Protein AF-A0A970K463-F1 (afdb_monomer)

Secondary structure (DSSP, 8-state):
---------------------------TT----SEEEE-TTS-EEEHHHHHHHHHHHHHHHHHHHTS--SS-EEEESSSTTPEEEEHHHHHHHHHHHHHHHHHHHHHHHHHHT----HHHHHHHHHHHHHS-TTTTGGGT--HHHHHHHHHHHHHHHHHHHHHHHSTT-TTPPPHHHHHHHHHHHEEEEEEEEEE-B-TTSPBP-HHHHHHHHHHHHHHHHHHHHH--HHHHHHHHHHHHHHHHHHHHHHS--------------------------------TT-EEEETTTS-HHHHHHHHTSPTT-EEEEEEEETTTEEEEEEEEEEPGGGSSSSSHHHHHHHHHHHHHHHHHHHHHHHHHHHHGGG-EE-HHHHHHS-HHHHHHHHTT--

Sequence (394 aa):
MSLNLKGKIKSLICFALCAALVFAGMLSGCSTPQYAVEFGDGDKLTTAEYLAFLFNSYQSLFSYYYGIDWEQELSYGEGEDAEKLSVEQYIVRMTRDSILRQKALEDKLRKFDIKLSEEDEEEYKSFMDTVSEDQFIHLGFSKKAFGRMYKAVSYYESTLFFGLYDKGGKRAMSEDEIKSYYKENFLTYKSIEIPLVDENGSDLDEEGVKEVKDRLQGYLDLFNSEKDFDKVIDKYNKDEEDKDKEDEDGENGETEESESADEDDKDDGEGDDENGDTEDETDQNLKMIDATRDDENLVEAVRSVSVGGAKIVEFKSGGTTNVAALIYRVNPEDTKEYKLENVRERVIESAKYEEFDKEIKEYVKKIEKDFKINKTVLRRCTPKQLEKDINKQS

Structure (mmCIF, N/CA/C/O backbone):
data_AF-A0A970K463-F1
#
_entry.id   AF-A0A970K463-F1
#
loop_
_atom_site.group_PDB
_atom_site.id
_atom_site.type_symbol
_atom_site.label_atom_id
_atom_site.label_alt_id
_atom_site.label_comp_id
_atom_site.label_asym_id
_atom_site.label_entity_id
_atom_site.label_seq_id
_atom_site.pdbx_PDB_ins_code
_atom_site.Cartn_x
_atom_site.Cartn_y
_atom_site.Cartn_z
_atom_site.occupancy
_atom_site.B_iso_or_equiv
_atom_site.auth_seq_id
_atom_site.auth_comp_id
_atom_site.auth_asym_id
_atom_site.auth_atom_id
_atom_site.pdbx_PDB_model_num
ATOM 1 N N . MET A 1 1 ? -11.472 20.213 -9.338 1.00 27.05 1 MET A N 1
ATOM 2 C CA . MET A 1 1 ? -12.184 21.238 -10.140 1.00 27.05 1 MET A CA 1
ATOM 3 C C . MET A 1 1 ? -12.854 20.576 -11.332 1.00 27.05 1 MET A C 1
ATOM 5 O O . MET A 1 1 ? -12.182 20.203 -12.285 1.00 27.05 1 MET A O 1
ATOM 9 N N . SER A 1 2 ? -14.168 20.388 -11.239 1.00 21.19 2 SER A N 1
ATOM 10 C CA . SER A 1 2 ? -15.011 19.870 -12.318 1.00 21.19 2 SER A CA 1
ATOM 11 C C . SER A 1 2 ? -15.198 20.939 -13.394 1.00 21.19 2 SER A C 1
ATOM 13 O O . SER A 1 2 ? -15.639 22.045 -13.094 1.00 21.19 2 SER A O 1
ATOM 15 N N . LEU A 1 3 ? -14.887 20.611 -14.647 1.00 22.44 3 LEU A N 1
ATOM 16 C CA . LEU A 1 3 ? -15.309 21.395 -15.804 1.00 22.44 3 LEU A CA 1
ATOM 17 C C . LEU A 1 3 ? -15.957 20.464 -16.827 1.00 22.44 3 LEU A C 1
ATOM 19 O O . LEU A 1 3 ? -15.307 19.771 -17.606 1.00 22.44 3 LEU A O 1
ATOM 23 N N . ASN A 1 4 ? -17.287 20.486 -16.803 1.00 23.16 4 ASN A N 1
ATOM 24 C CA . ASN A 1 4 ? -18.154 20.036 -17.881 1.00 23.16 4 ASN A CA 1
ATOM 25 C C . ASN A 1 4 ? -17.787 20.752 -19.190 1.00 23.16 4 ASN A C 1
ATOM 27 O O . ASN A 1 4 ? -17.877 21.976 -19.250 1.00 23.16 4 ASN A O 1
ATOM 31 N N . LEU A 1 5 ? -17.540 20.011 -20.275 1.00 25.06 5 LEU A N 1
ATOM 32 C CA . LEU A 1 5 ? -17.888 20.496 -21.613 1.00 25.06 5 LEU A CA 1
ATOM 33 C C . LEU A 1 5 ? -18.201 19.340 -22.580 1.00 25.06 5 LEU A C 1
ATOM 35 O O . LEU A 1 5 ? -17.328 18.657 -23.107 1.00 25.06 5 LEU A O 1
ATOM 39 N N . LYS A 1 6 ? -19.498 19.152 -22.851 1.00 27.72 6 LYS A N 1
ATOM 40 C CA . LYS A 1 6 ? -20.011 18.368 -23.983 1.00 27.72 6 LYS A CA 1
ATOM 41 C C . LYS A 1 6 ? -19.818 19.149 -25.287 1.00 27.72 6 LYS A C 1
ATOM 43 O O . LYS A 1 6 ? -20.317 20.263 -25.410 1.00 27.72 6 LYS A O 1
ATOM 48 N N . GLY A 1 7 ? -19.247 18.509 -26.308 1.00 26.94 7 GLY A N 1
ATOM 49 C CA . GLY A 1 7 ? -19.273 19.007 -27.688 1.00 26.94 7 GLY A CA 1
ATOM 50 C C . GLY A 1 7 ? -18.792 17.973 -28.710 1.00 26.94 7 GLY A C 1
ATOM 51 O O . GLY A 1 7 ? -17.600 17.775 -28.888 1.00 26.94 7 GLY A O 1
ATOM 52 N N . LYS A 1 8 ? -19.728 17.307 -29.400 1.00 27.88 8 LYS A N 1
ATOM 53 C CA . LYS A 1 8 ? -19.470 16.361 -30.504 1.00 27.88 8 LYS A CA 1
ATOM 54 C C . LYS A 1 8 ? -19.091 17.098 -31.795 1.00 27.88 8 LYS A C 1
ATOM 56 O O . LYS A 1 8 ? -19.899 17.898 -32.256 1.00 27.88 8 LYS A O 1
ATOM 61 N N . ILE A 1 9 ? -18.015 16.688 -32.479 1.00 28.47 9 ILE A N 1
ATOM 62 C CA . ILE A 1 9 ? -17.866 16.830 -33.943 1.00 28.47 9 ILE A CA 1
ATOM 63 C C . ILE A 1 9 ? -17.241 15.550 -34.527 1.00 28.47 9 ILE A C 1
ATOM 65 O O . ILE A 1 9 ? -16.179 15.107 -34.105 1.00 28.47 9 ILE A O 1
ATOM 69 N N . LYS A 1 10 ? -17.927 14.951 -35.510 1.00 27.47 10 LYS A N 1
ATOM 70 C CA . LYS A 1 10 ? -17.451 13.834 -36.343 1.00 27.47 10 LYS A CA 1
ATOM 71 C C . LYS A 1 10 ? -16.706 14.380 -37.567 1.00 27.47 10 LYS A C 1
ATOM 73 O O . LYS A 1 10 ? -17.266 15.230 -38.251 1.00 27.47 10 LYS A O 1
ATOM 78 N N . SER A 1 11 ? -15.553 13.807 -37.921 1.00 23.44 11 SER A N 1
ATOM 79 C CA . SER A 1 11 ? -15.056 13.776 -39.309 1.00 23.44 11 SER A CA 1
ATOM 80 C C . SER A 1 11 ? -13.965 12.711 -39.497 1.00 23.44 11 SER A C 1
ATOM 82 O O . SER A 1 11 ? -12.911 12.774 -38.875 1.00 23.44 11 SER A O 1
ATOM 84 N N . LEU A 1 12 ? -14.234 11.746 -40.381 1.00 28.33 12 LEU A N 1
ATOM 85 C CA . LEU A 1 12 ? -13.297 10.769 -40.953 1.00 28.33 12 LEU A CA 1
ATOM 86 C C . LEU A 1 12 ? -12.358 11.445 -41.958 1.00 28.33 12 LEU A C 1
ATOM 88 O O . LEU A 1 12 ? -12.901 12.064 -42.864 1.00 28.33 12 LEU A O 1
ATOM 92 N N . ILE A 1 13 ? -11.038 11.190 -41.919 1.00 27.11 13 ILE A N 1
ATOM 93 C CA . ILE A 1 13 ? -10.175 11.075 -43.121 1.00 27.11 13 ILE A CA 1
ATOM 94 C C . ILE A 1 13 ? -9.010 10.099 -42.843 1.00 27.11 13 ILE A C 1
ATOM 96 O O . ILE A 1 13 ? -8.159 10.347 -41.994 1.00 27.11 13 ILE A O 1
ATOM 100 N N . CYS A 1 14 ? -8.957 9.000 -43.605 1.00 26.02 14 CYS A N 1
ATOM 101 C CA . CYS A 1 14 ? -7.778 8.149 -43.786 1.00 26.02 14 CYS A CA 1
ATOM 102 C C . CYS A 1 14 ? -6.651 8.910 -44.499 1.00 26.02 14 CYS A C 1
ATOM 104 O O . CYS A 1 14 ? -6.888 9.416 -45.593 1.00 26.02 14 CYS A O 1
ATOM 106 N N . PHE A 1 15 ? -5.413 8.837 -43.999 1.00 27.11 15 PHE A N 1
ATOM 107 C CA . PHE A 1 15 ? -4.222 8.912 -44.852 1.00 27.11 15 PHE A CA 1
ATOM 108 C C . PHE A 1 15 ? -3.118 7.953 -44.376 1.00 27.11 15 PHE A C 1
ATOM 110 O O . PHE A 1 15 ? -2.508 8.130 -43.330 1.00 27.11 15 PHE A O 1
ATOM 117 N N . ALA A 1 16 ? -2.939 6.915 -45.194 1.00 25.36 16 ALA A N 1
ATOM 118 C CA . ALA A 1 16 ? -1.699 6.260 -45.606 1.00 25.36 16 ALA A CA 1
ATOM 119 C C . ALA A 1 16 ? -0.562 6.020 -44.587 1.00 25.36 16 ALA A C 1
ATOM 121 O O . ALA A 1 16 ? 0.225 6.902 -44.256 1.00 25.36 16 ALA A O 1
ATOM 122 N N . LEU A 1 17 ? -0.373 4.729 -44.290 1.00 30.08 17 LEU A N 1
ATOM 123 C CA . LEU A 1 17 ? 0.927 4.079 -44.105 1.00 30.08 17 LEU A CA 1
ATOM 124 C C . LEU A 1 17 ? 1.974 4.591 -45.109 1.00 30.08 17 LEU A C 1
ATOM 126 O O . LEU A 1 17 ? 1.766 4.454 -46.312 1.00 30.08 17 LEU A O 1
ATOM 130 N N . CYS A 1 18 ? 3.125 5.050 -44.609 1.00 27.45 18 CYS A N 1
ATOM 131 C CA . CYS A 1 18 ? 4.421 4.851 -45.261 1.00 27.45 18 CYS A CA 1
ATOM 132 C C . CYS A 1 18 ? 5.598 5.107 -44.301 1.00 27.45 18 CYS A C 1
ATOM 134 O O . CYS A 1 18 ? 5.778 6.204 -43.791 1.00 27.45 18 CYS A O 1
ATOM 136 N N . ALA A 1 19 ? 6.414 4.059 -44.153 1.00 26.92 19 ALA A N 1
ATOM 137 C CA . ALA A 1 19 ? 7.863 4.064 -43.951 1.00 26.92 19 ALA A CA 1
ATOM 138 C C . ALA A 1 19 ? 8.468 4.763 -42.712 1.00 26.92 19 ALA A C 1
ATOM 140 O O . ALA A 1 19 ? 8.720 5.961 -42.683 1.00 26.92 19 ALA A O 1
ATOM 141 N N . ALA A 1 20 ? 8.837 3.917 -41.745 1.00 33.91 20 ALA A N 1
ATOM 142 C CA . ALA A 1 20 ? 10.145 3.883 -41.086 1.00 33.91 20 ALA A CA 1
ATOM 143 C C . ALA A 1 20 ? 11.020 5.152 -41.187 1.00 33.91 20 ALA A C 1
ATOM 145 O O . ALA A 1 20 ? 11.852 5.278 -42.083 1.00 33.91 20 ALA A O 1
ATOM 146 N N . LEU A 1 21 ? 10.945 6.005 -40.166 1.00 31.59 21 LEU A N 1
ATOM 147 C CA . LEU A 1 21 ? 12.084 6.813 -39.742 1.00 31.59 21 LEU A CA 1
ATOM 148 C C . LEU A 1 21 ? 12.451 6.396 -38.323 1.00 31.59 21 LEU A C 1
ATOM 150 O O . LEU A 1 21 ? 11.881 6.837 -37.326 1.00 31.59 21 LEU A O 1
ATOM 154 N N . VAL A 1 22 ? 13.417 5.484 -38.266 1.00 37.81 22 VAL A N 1
ATOM 155 C CA . VAL A 1 22 ? 14.262 5.262 -37.100 1.00 37.81 22 VAL A CA 1
ATOM 156 C C . VAL A 1 22 ? 14.957 6.596 -36.816 1.00 37.81 22 VAL A C 1
ATOM 158 O O . VAL A 1 22 ? 15.994 6.894 -37.398 1.00 37.81 22 VAL A O 1
ATOM 161 N N . PHE A 1 23 ? 14.390 7.413 -35.928 1.00 37.78 23 PHE A N 1
ATOM 162 C CA . PHE A 1 23 ? 15.137 8.476 -35.256 1.00 37.78 23 PHE A CA 1
ATOM 163 C C . PHE A 1 23 ? 16.054 7.821 -34.215 1.00 37.78 23 PHE A C 1
ATOM 165 O O . PHE A 1 23 ? 15.829 7.870 -33.009 1.00 37.78 23 PHE A O 1
ATOM 172 N N . ALA A 1 24 ? 17.078 7.133 -34.717 1.00 41.91 24 ALA A N 1
ATOM 173 C CA . ALA A 1 24 ? 18.294 6.875 -33.975 1.00 41.91 24 ALA A CA 1
ATOM 174 C C . ALA A 1 24 ? 19.227 8.061 -34.221 1.00 41.91 24 ALA A C 1
ATOM 176 O O . ALA A 1 24 ? 19.621 8.322 -35.354 1.00 41.91 24 ALA A O 1
ATOM 177 N N . GLY A 1 25 ? 19.595 8.742 -33.140 1.00 42.41 25 GLY A N 1
ATOM 178 C CA . GLY A 1 25 ? 20.715 9.671 -33.119 1.00 42.41 25 GLY A CA 1
ATOM 179 C C . GLY A 1 25 ? 20.349 11.104 -33.477 1.00 42.41 25 GLY A C 1
ATOM 180 O O . GLY A 1 25 ? 20.223 11.450 -34.641 1.00 42.41 25 GLY A O 1
ATOM 181 N N . MET A 1 26 ? 20.274 11.946 -32.448 1.00 39.50 26 MET A N 1
ATOM 182 C CA . MET A 1 26 ? 21.156 13.108 -32.289 1.00 39.50 26 MET A CA 1
ATOM 183 C C . MET A 1 26 ? 20.896 13.720 -30.905 1.00 39.50 26 MET A C 1
ATOM 185 O O . MET A 1 26 ? 20.316 14.787 -30.771 1.00 39.50 26 MET A O 1
ATOM 189 N N . LEU A 1 27 ? 21.343 13.025 -29.852 1.00 42.28 27 LEU A N 1
ATOM 190 C CA . LEU A 1 27 ? 21.763 13.716 -28.635 1.00 42.28 27 LEU A CA 1
ATOM 191 C C . LEU A 1 27 ? 23.211 14.134 -28.882 1.00 42.28 27 LEU A C 1
ATOM 193 O O . LEU A 1 27 ? 24.137 13.321 -28.829 1.00 42.28 27 LEU A O 1
ATOM 197 N N . SER A 1 28 ? 23.402 15.391 -29.255 1.00 43.78 28 SER A N 1
ATOM 198 C CA . SER A 1 28 ? 24.712 16.022 -29.272 1.00 43.78 28 SER A CA 1
ATOM 199 C C . SER A 1 28 ? 25.307 15.967 -27.862 1.00 43.78 28 SER A C 1
ATOM 201 O O . SER A 1 28 ? 24.854 16.689 -26.981 1.00 43.78 28 SER A O 1
ATOM 203 N N . GLY A 1 29 ? 26.328 15.124 -27.658 1.00 38.62 29 GLY A N 1
ATOM 204 C CA . GLY A 1 29 ? 27.308 15.351 -26.592 1.00 38.62 29 GLY A CA 1
ATOM 205 C C . GLY A 1 29 ? 27.557 14.270 -25.535 1.00 38.62 29 GLY A C 1
ATOM 206 O O . GLY A 1 29 ? 28.025 14.639 -24.471 1.00 38.62 29 GLY A O 1
ATOM 207 N N . CYS A 1 30 ? 27.334 12.967 -25.758 1.00 44.34 30 CYS A N 1
ATOM 208 C CA . CYS A 1 30 ? 28.080 11.922 -25.024 1.00 44.34 30 CYS A CA 1
ATOM 209 C C . CYS A 1 30 ? 27.910 10.546 -25.688 1.00 44.34 30 CYS A C 1
ATOM 211 O O . CYS A 1 30 ? 26.805 10.170 -26.055 1.00 44.34 30 CYS A O 1
ATOM 213 N N . SER A 1 31 ? 28.992 9.774 -25.846 1.00 60.50 31 SER A N 1
ATOM 214 C CA . SER A 1 31 ? 29.032 8.479 -26.561 1.00 60.50 31 SER A CA 1
ATOM 215 C C . SER A 1 31 ? 28.331 7.314 -25.825 1.00 60.50 31 SER A C 1
ATOM 217 O O . SER A 1 31 ? 28.906 6.230 -25.675 1.00 60.50 31 SER A O 1
ATOM 219 N N . THR A 1 32 ? 27.152 7.546 -25.253 1.00 75.19 32 THR A N 1
ATOM 220 C CA . THR A 1 32 ? 26.432 6.541 -24.471 1.00 75.19 32 THR A CA 1
ATOM 221 C C . THR A 1 32 ? 25.767 5.528 -25.414 1.00 75.19 32 THR A C 1
ATOM 223 O O . THR A 1 32 ? 25.227 5.928 -26.446 1.00 75.19 32 THR A O 1
ATOM 226 N N . PRO A 1 33 ? 25.835 4.217 -25.118 1.00 88.44 33 PRO A N 1
ATOM 227 C CA . PRO A 1 33 ? 25.209 3.187 -25.946 1.00 88.44 33 PRO A CA 1
ATOM 228 C C . PRO A 1 33 ? 23.715 3.440 -26.177 1.00 88.44 33 PRO A C 1
ATOM 230 O O . PRO A 1 33 ? 23.049 4.026 -25.330 1.00 88.44 33 PRO A O 1
ATOM 233 N N . GLN A 1 34 ? 23.173 2.954 -27.297 1.00 91.31 34 GLN A N 1
ATOM 234 C CA . GLN A 1 34 ? 21.735 3.051 -27.586 1.00 91.31 34 GLN A CA 1
ATOM 235 C C . GLN A 1 34 ? 20.885 2.275 -26.566 1.00 91.31 34 GLN A C 1
ATOM 237 O O . GLN A 1 34 ? 19.819 2.742 -26.164 1.00 91.31 34 GLN A O 1
ATOM 242 N N . TYR A 1 35 ? 21.363 1.099 -26.153 1.00 95.88 35 TYR A N 1
ATOM 243 C CA . TYR A 1 35 ? 20.683 0.207 -25.218 1.00 95.88 35 TYR A CA 1
ATOM 244 C C . TYR A 1 35 ? 21.425 0.156 -23.885 1.00 95.88 35 TYR A C 1
ATOM 246 O O . TYR A 1 35 ? 22.640 -0.069 -23.850 1.00 95.88 35 TYR A O 1
ATOM 254 N N . ALA A 1 36 ? 20.676 0.351 -22.803 1.00 96.62 36 ALA A N 1
ATOM 255 C CA . ALA A 1 36 ? 21.173 0.256 -21.441 1.00 96.62 36 ALA A CA 1
ATOM 256 C C . ALA A 1 36 ? 21.016 -1.149 -20.873 1.00 96.62 36 ALA A C 1
ATOM 258 O O . ALA A 1 36 ? 21.898 -1.585 -20.138 1.00 96.62 36 ALA A O 1
ATOM 259 N N . VAL A 1 37 ? 19.943 -1.853 -21.236 1.00 97.38 37 VAL A N 1
ATOM 260 C CA . VAL A 1 37 ? 19.641 -3.192 -20.720 1.00 97.38 37 VAL A CA 1
ATOM 261 C C . VAL A 1 37 ? 19.413 -4.169 -21.861 1.00 97.38 37 VAL A C 1
ATOM 263 O O . VAL A 1 37 ? 18.794 -3.826 -22.869 1.00 97.38 37 VAL A O 1
ATOM 266 N N . GLU A 1 38 ? 19.888 -5.393 -21.665 1.00 96.94 38 GLU A N 1
ATOM 267 C CA . GLU A 1 38 ? 19.532 -6.570 -22.452 1.00 96.94 38 GLU A CA 1
ATOM 268 C C . GLU A 1 38 ? 19.003 -7.660 -21.512 1.00 96.94 38 GLU A C 1
ATOM 270 O O . GLU A 1 38 ? 19.613 -7.944 -20.474 1.00 96.94 38 GLU A O 1
ATOM 275 N N . PHE A 1 39 ? 17.856 -8.236 -21.868 1.00 96.75 39 PHE A N 1
ATOM 276 C CA . PHE A 1 39 ? 17.231 -9.358 -21.173 1.00 96.75 39 PHE A CA 1
ATOM 277 C C . PHE A 1 39 ? 17.589 -10.685 -21.861 1.00 96.75 39 PHE A C 1
ATOM 279 O O . PHE A 1 39 ? 17.973 -10.712 -23.032 1.00 96.75 39 PHE A O 1
ATOM 286 N N . GLY A 1 40 ? 17.461 -11.804 -21.141 1.00 92.69 40 GLY A N 1
ATOM 287 C CA . GLY A 1 40 ? 17.831 -13.133 -21.651 1.00 92.69 40 GLY A CA 1
ATOM 288 C C . GLY A 1 40 ? 17.006 -13.624 -22.846 1.00 92.69 40 GLY A C 1
ATOM 289 O O . GLY A 1 40 ? 17.476 -14.459 -23.614 1.00 92.69 40 GLY A O 1
ATOM 290 N N . ASP A 1 41 ? 15.800 -13.089 -23.032 1.00 93.25 41 ASP A N 1
ATOM 291 C CA . ASP A 1 41 ? 14.911 -13.373 -24.164 1.00 93.25 41 ASP A CA 1
ATOM 292 C C . ASP A 1 41 ? 15.198 -12.508 -25.406 1.00 93.25 41 ASP A C 1
ATOM 294 O O . ASP A 1 41 ? 14.577 -12.701 -26.451 1.00 93.25 41 ASP A O 1
ATOM 298 N N . GLY A 1 42 ? 16.170 -11.594 -25.319 1.00 94.50 42 GLY A N 1
ATOM 299 C CA . GLY A 1 42 ? 16.566 -10.693 -26.398 1.00 94.50 42 GLY A CA 1
ATOM 300 C C . GLY A 1 42 ? 15.865 -9.335 -26.382 1.00 94.50 42 GLY A C 1
ATOM 301 O O . GLY A 1 42 ? 16.237 -8.477 -27.192 1.00 94.50 42 GLY A O 1
ATOM 302 N N . ASP A 1 43 ? 14.918 -9.105 -25.463 1.00 95.38 43 ASP A N 1
ATOM 303 C CA . ASP A 1 43 ? 14.328 -7.782 -25.258 1.00 95.38 43 ASP A CA 1
ATOM 304 C C . ASP A 1 43 ? 15.395 -6.784 -24.790 1.00 95.38 43 ASP A C 1
ATOM 306 O O . ASP A 1 43 ? 16.385 -7.129 -24.131 1.00 95.38 43 ASP A O 1
ATOM 310 N N . LYS A 1 44 ? 15.206 -5.510 -25.144 1.00 96.19 44 LYS A N 1
ATOM 311 C CA . LYS A 1 44 ? 16.171 -4.444 -24.853 1.00 96.19 44 LYS A CA 1
ATOM 312 C C . LYS A 1 44 ? 15.480 -3.191 -24.357 1.00 96.19 44 LYS A C 1
ATOM 314 O O . LYS A 1 44 ? 14.490 -2.760 -24.938 1.00 96.19 44 LYS A O 1
ATOM 319 N N . LEU A 1 45 ? 16.090 -2.564 -23.357 1.00 96.56 45 LEU A N 1
ATOM 320 C CA . LEU A 1 45 ? 15.688 -1.260 -22.840 1.00 96.56 45 LEU A CA 1
ATOM 321 C C . LEU A 1 45 ? 16.705 -0.210 -23.294 1.00 96.56 45 LEU A C 1
ATOM 323 O O . LEU A 1 45 ? 17.923 -0.383 -23.154 1.00 96.56 45 LEU A O 1
ATOM 327 N N . THR A 1 46 ? 16.217 0.873 -23.886 1.00 97.25 46 THR A N 1
ATOM 328 C CA . THR A 1 46 ? 17.056 1.965 -24.390 1.00 97.25 46 THR A CA 1
ATOM 329 C C . THR A 1 46 ? 17.669 2.771 -23.250 1.00 97.25 46 THR A C 1
ATOM 331 O O . THR A 1 46 ? 17.131 2.839 -22.151 1.00 97.25 46 THR A O 1
ATOM 334 N N . THR A 1 47 ? 18.780 3.454 -23.504 1.00 96.88 47 THR A N 1
ATOM 335 C CA . THR A 1 47 ? 19.373 4.353 -22.500 1.00 96.88 47 THR A CA 1
ATOM 336 C C . THR A 1 47 ? 18.421 5.472 -22.072 1.00 96.88 47 THR A C 1
ATOM 338 O O . THR A 1 47 ? 18.417 5.841 -20.904 1.00 96.88 47 THR A O 1
ATOM 341 N N . ALA A 1 48 ? 17.570 5.963 -22.978 1.00 96.44 48 ALA A N 1
ATOM 342 C CA . ALA A 1 48 ? 16.554 6.958 -22.643 1.00 96.44 48 ALA A CA 1
ATOM 343 C C . ALA A 1 48 ? 15.493 6.401 -21.676 1.00 96.44 48 ALA A C 1
ATOM 345 O O . ALA A 1 48 ? 15.102 7.085 -20.739 1.00 96.44 48 ALA A O 1
ATOM 346 N N . GLU A 1 49 ? 15.047 5.155 -21.865 1.00 97.88 49 GLU A N 1
ATOM 347 C CA . GLU A 1 49 ? 14.136 4.499 -20.915 1.00 97.88 49 GLU A CA 1
ATOM 348 C C . GLU A 1 49 ? 14.824 4.256 -19.570 1.00 97.88 49 GLU A C 1
ATOM 350 O O . GLU A 1 49 ? 14.219 4.498 -18.534 1.00 97.88 49 GLU A O 1
ATOM 355 N N . TYR A 1 50 ? 16.102 3.858 -19.562 1.00 98.25 50 TYR A N 1
ATOM 356 C CA . TYR A 1 50 ? 16.850 3.677 -18.313 1.00 98.25 50 TYR A CA 1
ATOM 357 C C . TYR A 1 50 ? 16.944 4.990 -17.533 1.00 98.25 50 TYR A C 1
ATOM 359 O O . TYR A 1 50 ? 16.724 4.996 -16.329 1.00 98.25 50 TYR A O 1
ATOM 367 N N . LEU A 1 51 ? 17.226 6.102 -18.220 1.00 98.19 51 LEU A N 1
ATOM 368 C CA . LEU A 1 51 ? 17.244 7.432 -17.611 1.00 98.19 51 LEU A CA 1
ATOM 369 C C . LEU A 1 51 ? 15.868 7.846 -17.077 1.00 98.19 51 LEU A C 1
ATOM 371 O O . LEU A 1 51 ? 15.811 8.449 -16.014 1.00 98.19 51 LEU A O 1
ATOM 375 N N . ALA A 1 52 ? 14.773 7.480 -17.752 1.00 98.56 52 ALA A N 1
ATOM 376 C CA . ALA A 1 52 ? 13.425 7.722 -17.240 1.00 98.56 52 ALA A CA 1
ATOM 377 C C . ALA A 1 52 ? 13.142 6.921 -15.953 1.00 98.56 52 ALA A C 1
ATOM 379 O O . ALA A 1 52 ? 12.604 7.477 -15.000 1.00 98.56 52 ALA A O 1
ATOM 380 N N . PHE A 1 53 ? 13.551 5.647 -15.883 1.00 98.69 53 PHE A N 1
ATOM 381 C CA . PHE A 1 53 ? 13.453 4.847 -14.652 1.00 98.69 53 PHE A CA 1
ATOM 382 C C . PHE A 1 53 ? 14.351 5.395 -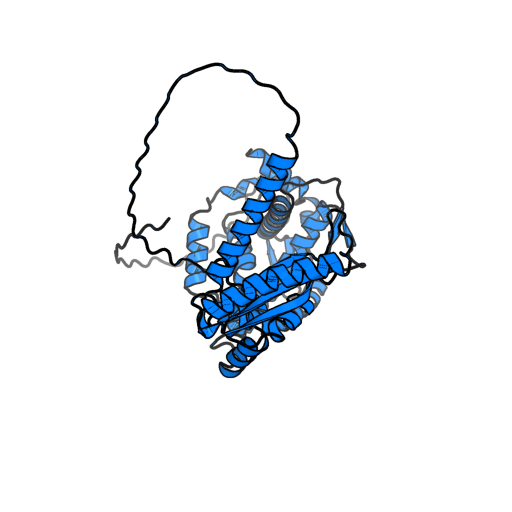13.535 1.00 98.69 53 PHE A C 1
ATOM 384 O O . PHE A 1 53 ? 13.915 5.479 -12.390 1.00 98.69 53 PHE A O 1
ATOM 391 N N . LEU A 1 54 ? 15.576 5.818 -13.866 1.00 98.62 54 LEU A N 1
ATOM 392 C CA . LEU A 1 54 ? 16.502 6.446 -12.922 1.00 98.62 54 LEU A CA 1
ATOM 393 C C . LEU A 1 54 ? 15.926 7.747 -12.359 1.00 98.62 54 LEU A C 1
ATOM 395 O O . LEU A 1 54 ? 16.019 7.994 -11.160 1.00 98.62 54 LEU A O 1
ATOM 399 N N . PHE A 1 55 ? 15.314 8.558 -13.225 1.00 98.19 55 PHE A N 1
ATOM 400 C CA . PHE A 1 55 ? 14.610 9.772 -12.838 1.00 98.19 55 PHE A CA 1
ATOM 401 C C . PHE A 1 55 ? 13.448 9.473 -11.901 1.00 98.19 55 PHE A C 1
ATOM 403 O O . PHE A 1 55 ? 13.358 10.106 -10.856 1.00 98.19 55 PHE A O 1
ATOM 410 N N . ASN A 1 56 ? 12.626 8.470 -12.211 1.00 98.44 56 ASN A N 1
ATOM 411 C CA . ASN A 1 56 ? 11.541 8.053 -11.328 1.00 98.44 56 ASN A CA 1
ATOM 412 C C . ASN A 1 56 ? 12.060 7.638 -9.944 1.00 98.44 56 ASN A C 1
ATOM 414 O O . ASN A 1 56 ? 11.575 8.142 -8.942 1.00 98.44 56 ASN A O 1
ATOM 418 N N . SER A 1 57 ? 13.089 6.786 -9.876 1.00 98.38 57 SER A N 1
ATOM 419 C CA . SER A 1 57 ? 13.686 6.362 -8.600 1.00 98.38 57 SER A CA 1
ATOM 420 C C . SER A 1 57 ? 14.316 7.515 -7.813 1.00 98.38 57 SER A C 1
ATOM 422 O O . SER A 1 57 ? 14.191 7.553 -6.592 1.00 98.38 57 SER A O 1
ATOM 424 N N . TYR A 1 58 ? 14.976 8.460 -8.491 1.00 97.94 58 TYR A N 1
ATOM 425 C CA . TYR A 1 58 ? 15.499 9.670 -7.852 1.00 97.94 58 TYR A CA 1
ATOM 426 C C . TYR A 1 58 ? 14.363 10.519 -7.268 1.00 97.94 58 TYR A C 1
ATOM 428 O O . TYR A 1 58 ? 14.432 10.894 -6.103 1.00 97.94 58 TYR A O 1
ATOM 436 N N . GLN A 1 59 ? 13.307 10.779 -8.048 1.00 96.69 59 GLN A N 1
ATOM 437 C CA . GLN A 1 59 ? 12.169 11.591 -7.611 1.00 96.69 59 GLN A CA 1
ATOM 438 C C . GLN A 1 59 ? 11.402 10.938 -6.460 1.00 96.69 59 GLN A C 1
ATOM 440 O O . GLN A 1 59 ? 11.087 11.621 -5.496 1.00 96.69 59 GLN A O 1
ATOM 445 N N . SER A 1 60 ? 11.172 9.619 -6.494 1.00 95.62 60 SER A N 1
ATOM 446 C CA . SER A 1 60 ? 10.535 8.908 -5.376 1.00 95.62 60 SER A CA 1
ATOM 447 C C . SER A 1 60 ? 11.310 9.092 -4.071 1.00 95.62 60 SER A C 1
ATOM 449 O O . SER A 1 60 ? 10.710 9.342 -3.029 1.00 95.62 60 SER A O 1
ATOM 451 N N . LEU A 1 61 ? 12.642 9.010 -4.130 1.00 95.62 61 LEU A N 1
ATOM 452 C CA . LEU A 1 61 ? 13.482 9.200 -2.953 1.00 95.62 61 LEU A CA 1
ATOM 453 C C . LEU A 1 61 ? 13.505 10.662 -2.491 1.00 95.62 61 LEU A C 1
ATOM 455 O O . LEU A 1 61 ? 13.371 10.926 -1.299 1.00 95.62 61 LEU A O 1
ATOM 459 N N . PHE A 1 62 ? 13.637 11.596 -3.437 1.00 95.19 62 PHE A N 1
ATOM 460 C CA . PHE A 1 62 ? 13.604 13.030 -3.167 1.00 95.19 62 PHE A CA 1
ATOM 461 C C . PHE A 1 62 ? 12.290 13.429 -2.491 1.00 95.19 62 PHE A C 1
ATOM 463 O O . PHE A 1 62 ? 12.319 14.140 -1.496 1.00 95.19 62 PHE A O 1
ATOM 470 N N . SER A 1 63 ? 11.144 12.954 -2.986 1.00 94.94 63 SER A N 1
ATOM 471 C CA . SER A 1 63 ? 9.837 13.237 -2.389 1.00 94.94 63 SER A CA 1
ATOM 472 C C . SER A 1 63 ? 9.689 12.632 -0.995 1.00 94.94 63 SER A C 1
ATOM 474 O O . SER A 1 63 ? 9.148 13.291 -0.116 1.00 94.94 63 SER A O 1
ATOM 476 N N . TYR A 1 64 ? 10.187 11.412 -0.772 1.00 93.00 64 TYR A N 1
ATOM 477 C CA . TYR A 1 64 ? 10.089 10.753 0.532 1.00 93.00 64 TYR A CA 1
ATOM 478 C C . TYR A 1 64 ? 10.895 11.477 1.623 1.00 93.00 64 TYR A C 1
ATOM 480 O O . TYR A 1 64 ? 10.416 11.638 2.741 1.00 93.00 64 TYR A O 1
ATOM 488 N N . TYR A 1 65 ? 12.104 11.945 1.296 1.00 92.25 65 TYR A N 1
ATOM 489 C CA . TYR A 1 65 ? 12.981 12.653 2.239 1.00 92.25 65 TYR A CA 1
ATOM 490 C C . TYR A 1 65 ? 12.911 14.184 2.128 1.00 92.25 65 TYR A C 1
ATOM 492 O O . TYR A 1 65 ? 13.662 14.876 2.813 1.00 92.25 65 TYR A O 1
ATOM 500 N N . TYR A 1 66 ? 12.040 14.719 1.266 1.00 90.56 66 TYR A N 1
ATOM 501 C CA . TYR A 1 66 ? 11.982 16.142 0.901 1.00 90.56 66 TYR A CA 1
ATOM 502 C C . TYR A 1 66 ? 13.354 16.731 0.507 1.00 90.56 66 TYR A C 1
ATOM 504 O O . TYR A 1 66 ? 13.671 17.884 0.799 1.00 90.56 66 TYR A O 1
ATOM 512 N N . GLY A 1 67 ? 14.185 15.923 -0.156 1.00 92.44 67 GLY A N 1
ATOM 513 C CA . GLY A 1 67 ? 15.564 16.248 -0.509 1.00 92.44 67 GLY A CA 1
ATOM 514 C C . GLY A 1 67 ? 16.442 15.009 -0.688 1.00 92.44 67 GLY A C 1
ATOM 515 O O . GLY A 1 67 ? 16.015 13.882 -0.450 1.00 92.44 67 GLY A O 1
ATOM 516 N N . ILE A 1 68 ? 17.693 15.220 -1.111 1.00 95.00 68 ILE A N 1
ATOM 517 C CA . ILE A 1 68 ? 18.715 14.170 -1.196 1.00 95.00 68 ILE A CA 1
ATOM 518 C C . ILE A 1 68 ? 19.957 14.610 -0.424 1.00 95.00 68 ILE A C 1
ATOM 520 O O . ILE A 1 68 ? 20.663 15.531 -0.829 1.00 95.00 68 ILE A O 1
ATOM 524 N N . ASP A 1 69 ? 20.242 13.907 0.668 1.00 95.38 69 ASP A N 1
ATOM 525 C CA . ASP A 1 69 ? 21.549 13.934 1.319 1.00 95.38 69 ASP A CA 1
ATOM 526 C C . ASP A 1 69 ? 22.405 12.795 0.749 1.00 95.38 69 ASP A C 1
ATOM 528 O O . ASP A 1 69 ? 22.033 11.630 0.851 1.00 95.38 69 ASP A O 1
ATOM 532 N N . TRP A 1 70 ? 23.532 13.118 0.113 1.00 96.62 70 TRP A N 1
ATOM 533 C CA . TRP A 1 70 ? 24.430 12.123 -0.484 1.00 96.62 70 TRP A CA 1
ATOM 534 C C . TRP A 1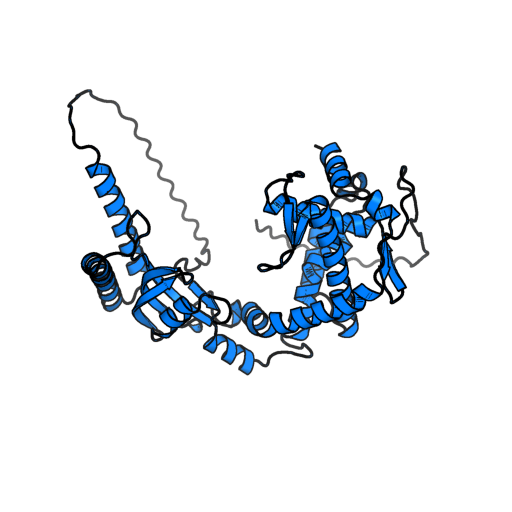 70 ? 25.391 11.473 0.516 1.00 96.62 70 TRP A C 1
ATOM 536 O O . TRP A 1 70 ? 26.069 10.513 0.135 1.00 96.62 70 TRP A O 1
ATOM 546 N N . GLU A 1 71 ? 25.496 12.006 1.734 1.00 96.06 71 GLU A N 1
ATOM 547 C CA . GLU A 1 71 ? 26.419 11.527 2.768 1.00 96.06 71 GLU A CA 1
ATOM 548 C C . GLU A 1 71 ? 25.801 10.428 3.643 1.00 96.06 71 GLU A C 1
ATOM 550 O O . GLU A 1 71 ? 26.536 9.655 4.259 1.00 96.06 71 GLU A O 1
ATOM 555 N N . GLN A 1 72 ? 24.471 10.305 3.654 1.00 95.38 72 GLN A N 1
ATOM 556 C CA . GLN A 1 72 ? 23.772 9.273 4.419 1.00 95.38 72 GLN A CA 1
ATOM 557 C C . GLN A 1 72 ? 23.873 7.867 3.795 1.00 95.38 72 GLN A C 1
ATOM 559 O O . GLN A 1 72 ? 24.094 7.680 2.590 1.00 95.38 72 GLN A O 1
ATOM 564 N N . GLU A 1 73 ? 23.604 6.864 4.630 1.00 96.00 73 GLU A N 1
ATOM 565 C CA . GLU A 1 73 ? 23.378 5.479 4.221 1.00 96.00 73 GLU A CA 1
ATOM 566 C C . GLU A 1 73 ? 21.927 5.074 4.481 1.00 96.00 73 GLU A C 1
ATOM 568 O O . GLU A 1 73 ? 21.358 5.356 5.537 1.00 96.00 73 GLU A O 1
ATOM 573 N N . LEU A 1 74 ? 21.340 4.360 3.526 1.00 95.31 74 LEU A N 1
ATOM 574 C CA . LEU A 1 74 ? 19.954 3.914 3.566 1.00 95.31 74 LEU A CA 1
ATOM 575 C C . LEU A 1 74 ? 19.894 2.393 3.699 1.00 95.31 74 LEU A C 1
ATOM 577 O O . LEU A 1 74 ? 20.672 1.675 3.069 1.00 95.31 74 LEU A O 1
ATOM 581 N N . SER A 1 75 ? 18.955 1.900 4.506 1.00 94.81 75 SER A N 1
ATOM 582 C CA . SER A 1 75 ? 18.633 0.470 4.550 1.00 94.81 75 SER A CA 1
ATOM 583 C C . SER A 1 75 ? 17.882 0.061 3.281 1.00 94.81 75 SER A C 1
ATOM 585 O O . SER A 1 75 ? 16.895 0.699 2.920 1.00 94.81 75 SER A O 1
ATOM 587 N N . TYR A 1 76 ? 18.318 -1.013 2.624 1.00 93.44 76 TYR A N 1
ATOM 588 C CA . TYR A 1 76 ? 17.646 -1.621 1.478 1.00 93.44 76 TYR A CA 1
ATOM 589 C C . TYR A 1 76 ? 17.176 -3.036 1.833 1.00 93.44 76 TYR A C 1
ATOM 591 O O . TYR A 1 76 ? 17.992 -3.919 2.105 1.00 93.44 76 TYR A O 1
ATOM 599 N N . GLY A 1 77 ? 15.859 -3.251 1.807 1.00 87.31 77 GLY A N 1
ATOM 600 C CA . GLY A 1 77 ? 15.217 -4.481 2.276 1.00 87.31 77 GLY A CA 1
ATOM 601 C C . GLY A 1 77 ? 14.592 -4.335 3.666 1.00 87.31 77 GLY A C 1
ATOM 602 O O . GLY A 1 77 ? 14.577 -3.249 4.241 1.00 87.31 77 GLY A O 1
ATOM 603 N N . GLU A 1 78 ? 14.057 -5.439 4.181 1.00 80.88 78 GLU A N 1
ATOM 604 C CA . GLU A 1 78 ? 13.321 -5.505 5.448 1.00 80.88 78 GLU A CA 1
ATOM 605 C C . GLU A 1 78 ? 14.089 -6.332 6.491 1.00 80.88 78 GLU A C 1
ATOM 607 O O . GLU A 1 78 ? 14.839 -7.245 6.141 1.00 80.88 78 GLU A O 1
ATOM 612 N N . GLY A 1 79 ? 13.857 -6.041 7.774 1.00 81.81 79 GLY A N 1
ATOM 613 C CA . GLY A 1 79 ? 14.406 -6.804 8.898 1.00 81.81 79 GLY A CA 1
ATOM 614 C C . GLY A 1 79 ? 15.881 -6.526 9.214 1.00 81.81 79 GLY A C 1
ATOM 615 O O . GLY A 1 79 ? 16.499 -5.603 8.684 1.00 81.81 79 GLY A O 1
ATOM 616 N N . GLU A 1 80 ? 16.444 -7.334 10.116 1.00 80.50 80 GLU A N 1
ATOM 617 C CA . GLU A 1 80 ? 17.824 -7.186 10.614 1.00 80.50 80 GLU A CA 1
ATOM 618 C C . GLU A 1 80 ? 18.897 -7.415 9.532 1.00 80.50 80 GLU A C 1
ATOM 620 O O . GLU A 1 80 ? 20.022 -6.939 9.671 1.00 80.50 80 GLU A O 1
ATOM 625 N N . ASP A 1 81 ? 18.539 -8.086 8.433 1.00 86.50 81 ASP A N 1
ATOM 626 C CA . ASP A 1 81 ? 19.426 -8.389 7.303 1.00 86.50 81 ASP A CA 1
ATOM 627 C C . ASP A 1 81 ? 19.449 -7.284 6.225 1.00 86.50 81 ASP A C 1
ATOM 629 O O . ASP A 1 81 ? 20.072 -7.459 5.172 1.00 86.50 81 ASP A O 1
ATOM 633 N N . ALA A 1 82 ? 18.762 -6.155 6.445 1.00 90.75 82 ALA A N 1
ATOM 634 C CA . ALA A 1 82 ? 18.705 -5.062 5.478 1.00 90.75 82 ALA A CA 1
ATOM 635 C C . ALA A 1 82 ? 20.109 -4.502 5.173 1.00 90.75 82 ALA A C 1
ATOM 637 O O . ALA A 1 82 ? 20.852 -4.076 6.061 1.00 90.75 82 ALA A O 1
ATOM 638 N N . GLU A 1 83 ? 20.467 -4.462 3.888 1.00 94.69 83 GLU A N 1
ATOM 639 C CA . GLU A 1 83 ? 21.775 -3.984 3.438 1.00 94.69 83 GLU A CA 1
ATOM 640 C C . GLU A 1 83 ? 21.856 -2.460 3.595 1.00 94.69 83 GLU A C 1
ATOM 642 O O . GLU A 1 83 ? 20.950 -1.738 3.179 1.00 94.69 83 GLU A O 1
ATOM 647 N N . LYS A 1 84 ? 22.956 -1.945 4.154 1.00 96.06 84 LYS A N 1
ATOM 648 C CA . LYS A 1 84 ? 23.244 -0.505 4.144 1.00 96.06 84 LYS A CA 1
ATOM 649 C C . LYS A 1 84 ? 23.894 -0.116 2.820 1.00 96.06 84 LYS A C 1
ATOM 651 O O . LYS A 1 84 ? 24.956 -0.626 2.469 1.00 96.06 84 LYS A O 1
ATOM 656 N N . LEU A 1 85 ? 23.251 0.789 2.089 1.00 97.38 85 LEU A N 1
ATOM 657 C CA . LEU A 1 85 ? 23.717 1.307 0.807 1.00 97.38 85 LEU A CA 1
ATOM 658 C C . LEU A 1 85 ? 23.939 2.816 0.892 1.00 97.38 85 LEU A C 1
ATOM 660 O O . LEU A 1 85 ? 23.124 3.535 1.467 1.00 97.38 85 LEU A O 1
ATOM 664 N N . SER A 1 86 ? 24.978 3.320 0.223 1.00 97.75 86 SER A N 1
ATOM 665 C CA . SER A 1 86 ? 25.032 4.757 -0.081 1.00 97.75 86 SER A CA 1
ATOM 666 C C . SER A 1 86 ? 23.813 5.163 -0.916 1.00 97.75 86 SER A C 1
ATOM 668 O O . SER A 1 86 ? 23.309 4.361 -1.709 1.00 97.75 86 SER A O 1
ATOM 670 N N . VAL A 1 87 ? 23.373 6.421 -0.821 1.00 97.69 87 VAL A N 1
ATOM 671 C CA . VAL A 1 87 ? 22.208 6.909 -1.587 1.00 97.69 87 VAL A CA 1
ATOM 672 C C . VAL A 1 87 ? 22.338 6.666 -3.093 1.00 97.69 87 VAL A C 1
ATOM 674 O O . VAL A 1 87 ? 21.383 6.270 -3.760 1.00 97.69 87 VAL A O 1
ATOM 677 N N . GLU A 1 88 ? 23.541 6.818 -3.648 1.00 97.06 88 GLU A N 1
ATOM 678 C CA . GLU A 1 88 ? 23.789 6.540 -5.065 1.00 97.06 88 GLU A CA 1
ATOM 679 C C . GLU A 1 88 ? 23.555 5.062 -5.417 1.00 97.06 88 GLU A C 1
ATOM 681 O O . GLU A 1 88 ? 22.901 4.760 -6.417 1.00 97.06 88 GLU A O 1
ATOM 686 N N . GLN A 1 89 ? 24.037 4.134 -4.585 1.00 97.44 89 GLN A N 1
ATOM 687 C CA . GLN A 1 89 ? 23.795 2.702 -4.772 1.00 97.44 89 GLN A CA 1
ATOM 688 C C . GLN A 1 89 ? 22.324 2.341 -4.563 1.00 97.44 89 GLN A C 1
ATOM 690 O O . GLN A 1 89 ? 21.802 1.521 -5.316 1.00 97.44 89 GLN A O 1
ATOM 695 N N . TYR A 1 90 ? 21.660 2.968 -3.591 1.00 97.81 90 TYR A N 1
ATOM 696 C CA . TYR A 1 90 ? 20.242 2.777 -3.302 1.00 97.81 90 TYR A CA 1
ATOM 697 C C . TYR A 1 90 ? 19.377 3.136 -4.519 1.00 97.81 90 TYR A C 1
ATOM 699 O O . TYR A 1 90 ? 18.602 2.305 -4.992 1.00 97.81 90 TYR A O 1
ATOM 707 N N . ILE A 1 91 ? 19.573 4.324 -5.106 1.00 98.19 91 ILE A N 1
ATOM 708 C CA . ILE A 1 91 ? 18.827 4.762 -6.299 1.00 98.19 91 ILE A CA 1
ATOM 709 C C . ILE A 1 91 ? 19.118 3.841 -7.493 1.00 98.19 91 ILE A C 1
ATOM 711 O O . ILE A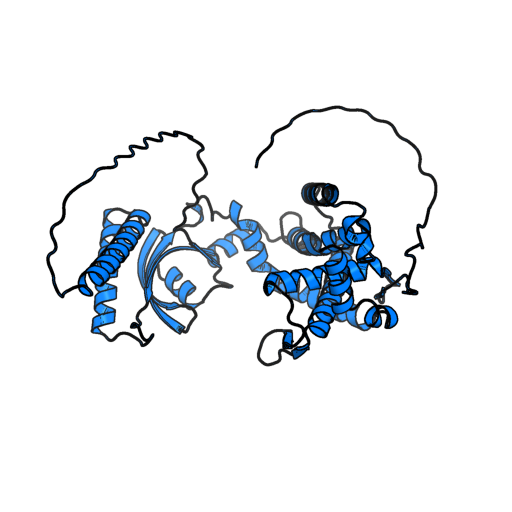 1 91 ? 18.198 3.449 -8.214 1.00 98.19 91 ILE A O 1
ATOM 715 N N . VAL A 1 92 ? 20.381 3.447 -7.708 1.00 97.44 92 VAL A N 1
ATOM 716 C CA . VAL A 1 92 ? 20.749 2.516 -8.792 1.00 97.44 92 VAL A CA 1
ATOM 717 C C . VAL A 1 92 ? 20.104 1.140 -8.593 1.00 97.44 92 VAL A C 1
ATOM 719 O O . VAL A 1 92 ? 19.620 0.550 -9.563 1.00 97.44 92 VAL A O 1
ATOM 722 N N . ARG A 1 93 ? 20.068 0.627 -7.357 1.00 97.50 93 ARG A N 1
ATOM 723 C CA . ARG A 1 93 ? 19.417 -0.645 -7.018 1.00 97.50 93 ARG A CA 1
ATOM 724 C C . ARG A 1 93 ? 17.909 -0.561 -7.236 1.00 97.50 93 ARG A C 1
ATOM 726 O O . ARG A 1 93 ? 17.370 -1.392 -7.958 1.00 97.50 93 ARG A O 1
ATOM 733 N N . MET A 1 94 ? 17.260 0.485 -6.727 1.00 97.44 94 MET A N 1
ATOM 734 C CA . MET A 1 94 ? 15.834 0.741 -6.940 1.00 97.44 94 MET A CA 1
ATOM 735 C C . MET A 1 94 ? 15.482 0.826 -8.432 1.00 97.44 94 MET A C 1
ATOM 737 O O . MET A 1 94 ? 14.519 0.204 -8.875 1.00 97.44 94 MET A O 1
ATOM 741 N N . THR A 1 95 ? 16.297 1.527 -9.226 1.00 98.56 95 THR A N 1
ATOM 742 C CA . THR A 1 95 ? 16.114 1.643 -10.684 1.00 98.56 95 THR A CA 1
ATOM 743 C C . THR A 1 95 ? 16.168 0.271 -11.351 1.00 98.56 95 THR A C 1
ATOM 745 O O . THR A 1 95 ? 15.314 -0.082 -12.165 1.00 98.56 95 THR A O 1
ATOM 748 N N . ARG A 1 96 ? 17.185 -0.524 -11.002 1.00 98.12 96 ARG A N 1
ATOM 749 C CA . ARG A 1 96 ? 17.368 -1.879 -11.522 1.00 98.12 96 ARG A CA 1
ATOM 750 C C . ARG A 1 96 ? 16.184 -2.780 -11.181 1.00 98.12 96 ARG A C 1
ATOM 752 O O . ARG A 1 96 ? 15.691 -3.485 -12.061 1.00 98.12 96 ARG A O 1
ATOM 759 N N . ASP A 1 97 ? 15.767 -2.776 -9.923 1.00 97.69 97 ASP A N 1
ATOM 760 C CA . ASP A 1 97 ? 14.745 -3.691 -9.428 1.00 97.69 97 ASP A CA 1
ATOM 761 C C . ASP A 1 97 ? 13.357 -3.290 -9.952 1.00 97.69 97 ASP A C 1
ATOM 763 O O . ASP A 1 97 ? 12.575 -4.163 -10.330 1.00 97.69 97 ASP A O 1
ATOM 767 N N . SER A 1 98 ? 13.107 -1.987 -10.141 1.00 98.38 98 SER A N 1
ATOM 768 C CA . SER A 1 98 ? 11.940 -1.479 -10.873 1.00 98.38 98 SER A CA 1
ATOM 769 C C . SER A 1 98 ? 11.919 -1.970 -12.325 1.00 98.38 98 SER A C 1
ATOM 771 O O . SER A 1 98 ? 10.932 -2.566 -12.750 1.00 98.38 98 SER A O 1
ATOM 773 N N . ILE A 1 99 ? 13.023 -1.844 -13.077 1.00 98.69 99 ILE A N 1
ATOM 774 C CA . ILE A 1 99 ? 13.105 -2.349 -14.462 1.00 98.69 99 ILE A CA 1
ATOM 775 C C . ILE A 1 99 ? 12.808 -3.855 -14.531 1.00 98.69 99 ILE A C 1
ATOM 777 O O . ILE A 1 99 ? 12.068 -4.305 -15.409 1.00 98.69 99 ILE A O 1
ATOM 781 N N . LEU A 1 100 ? 13.379 -4.645 -13.616 1.00 98.69 100 LEU A N 1
ATOM 782 C CA . LEU A 1 100 ? 13.138 -6.086 -13.551 1.00 98.69 100 LEU A CA 1
ATOM 783 C C . LEU A 1 100 ? 11.675 -6.412 -13.226 1.00 98.69 100 LEU A C 1
ATOM 785 O O . LEU A 1 100 ? 11.089 -7.271 -13.889 1.00 98.69 100 LEU A O 1
ATOM 789 N N . ARG A 1 101 ? 11.077 -5.727 -12.241 1.00 98.56 101 ARG A N 1
ATOM 790 C CA . ARG A 1 101 ? 9.666 -5.913 -11.872 1.00 98.56 101 ARG A CA 1
ATOM 791 C C . ARG A 1 101 ? 8.744 -5.541 -13.028 1.00 98.56 101 ARG A C 1
ATOM 793 O O . ARG A 1 101 ? 7.870 -6.329 -13.371 1.00 98.56 101 ARG A O 1
ATOM 800 N N . GLN A 1 102 ? 8.982 -4.413 -13.693 1.00 98.56 102 GLN A N 1
ATOM 801 C CA . GLN A 1 102 ? 8.144 -3.981 -14.812 1.00 98.56 102 GLN A CA 1
ATOM 802 C C . GLN A 1 102 ? 8.248 -4.908 -16.024 1.00 98.56 102 GLN A C 1
ATOM 804 O O . GLN A 1 102 ? 7.230 -5.238 -16.628 1.00 98.56 102 GLN A O 1
ATOM 809 N N . LYS A 1 103 ? 9.442 -5.435 -16.326 1.00 98.31 103 LYS A N 1
ATOM 810 C CA . LYS A 1 103 ? 9.601 -6.498 -17.330 1.00 98.31 103 LYS A CA 1
ATOM 811 C C . LYS A 1 103 ? 8.815 -7.758 -16.951 1.00 98.31 103 LYS A C 1
ATOM 813 O O . LYS A 1 103 ? 8.153 -8.348 -17.803 1.00 98.31 103 LYS A O 1
ATOM 818 N N . ALA A 1 104 ? 8.873 -8.168 -15.682 1.00 98.75 104 ALA A N 1
ATOM 819 C CA . ALA A 1 104 ? 8.140 -9.329 -15.187 1.00 98.75 104 ALA A CA 1
ATOM 820 C C . ALA A 1 104 ? 6.620 -9.159 -15.338 1.00 98.75 104 ALA A C 1
ATOM 822 O O . ALA A 1 104 ? 5.948 -10.082 -15.800 1.00 98.75 104 ALA A O 1
ATOM 823 N N . LEU A 1 105 ? 6.093 -7.985 -14.987 1.00 98.81 105 LEU A N 1
ATOM 824 C CA . LEU A 1 105 ? 4.678 -7.647 -15.135 1.00 98.81 105 LEU A CA 1
ATOM 825 C C . LEU A 1 105 ? 4.264 -7.604 -16.613 1.00 98.81 105 LEU A C 1
ATOM 827 O O . LEU A 1 105 ? 3.281 -8.242 -16.987 1.00 98.81 105 LEU A O 1
ATOM 831 N N . GLU A 1 106 ? 5.048 -6.954 -17.477 1.00 98.44 106 GLU A N 1
ATOM 832 C CA . GLU A 1 106 ? 4.766 -6.870 -18.916 1.00 98.44 106 GLU A CA 1
ATOM 833 C C . GLU A 1 106 ? 4.717 -8.255 -19.583 1.00 98.44 106 GLU A C 1
ATOM 835 O O . GLU A 1 106 ? 3.792 -8.572 -20.336 1.00 98.44 106 GLU A O 1
ATOM 840 N N . ASP A 1 107 ? 5.678 -9.126 -19.272 1.00 98.38 107 ASP A N 1
ATOM 841 C CA . ASP A 1 107 ? 5.697 -10.508 -19.755 1.00 98.38 107 ASP A CA 1
ATOM 842 C C . ASP A 1 107 ? 4.433 -11.272 -19.358 1.00 98.38 107 ASP A C 1
ATOM 844 O O . ASP A 1 107 ? 3.900 -12.061 -20.145 1.00 98.38 107 ASP A O 1
ATOM 848 N N . LYS A 1 108 ? 3.952 -11.059 -18.129 1.00 98.50 108 LYS A N 1
ATOM 849 C CA . LYS A 1 108 ? 2.756 -11.717 -17.599 1.00 98.50 108 LYS A CA 1
ATOM 850 C C . LYS A 1 108 ? 1.490 -11.158 -18.235 1.00 98.50 108 LYS A C 1
ATOM 852 O O . LYS A 1 108 ? 0.652 -11.963 -18.638 1.00 98.50 108 LYS A O 1
ATOM 857 N N . LEU A 1 109 ? 1.389 -9.842 -18.421 1.00 98.69 109 LEU A N 1
ATOM 858 C CA . LEU A 1 109 ? 0.310 -9.210 -19.186 1.00 98.69 109 LEU A CA 1
ATOM 859 C C . LEU A 1 109 ? 0.206 -9.838 -20.583 1.00 98.69 109 LEU A C 1
ATOM 861 O O . LEU A 1 109 ? -0.846 -10.368 -20.945 1.00 98.69 109 LEU A O 1
ATOM 865 N N . ARG A 1 110 ? 1.324 -9.923 -21.324 1.00 98.00 110 ARG A N 1
ATOM 866 C CA . ARG A 1 110 ? 1.358 -10.578 -22.647 1.00 98.00 110 ARG A CA 1
ATOM 867 C C . ARG A 1 110 ? 1.010 -12.065 -22.578 1.00 98.00 110 ARG A C 1
ATOM 869 O O . ARG A 1 110 ? 0.261 -12.556 -23.417 1.00 98.00 110 ARG A O 1
ATOM 876 N N . LYS A 1 111 ? 1.534 -12.796 -21.589 1.00 97.50 111 LYS A N 1
ATOM 877 C CA . LYS A 1 111 ? 1.261 -14.232 -21.407 1.00 97.50 111 LYS A CA 1
ATOM 878 C C . LYS A 1 111 ? -0.222 -14.508 -21.162 1.00 97.50 111 LYS A C 1
ATOM 880 O O . LYS A 1 111 ? -0.740 -15.521 -21.637 1.00 97.50 111 LYS A O 1
ATOM 885 N N . PHE A 1 112 ? -0.882 -13.666 -20.375 1.00 97.56 112 PHE A N 1
ATOM 886 C CA . PHE A 1 112 ? -2.285 -13.849 -20.024 1.00 97.56 112 PHE A CA 1
ATOM 887 C C . PHE A 1 112 ? -3.255 -13.184 -21.005 1.00 97.56 112 PHE A C 1
ATOM 889 O O . PHE A 1 112 ? -4.441 -13.512 -20.927 1.00 97.56 112 PHE A O 1
ATOM 896 N N . ASP A 1 113 ? -2.737 -12.401 -21.959 1.00 97.31 113 ASP A N 1
ATOM 897 C CA . ASP A 1 113 ? -3.479 -11.542 -22.896 1.00 97.31 113 ASP A CA 1
ATOM 898 C C . ASP A 1 113 ? -4.352 -10.515 -22.162 1.00 97.31 113 ASP A C 1
ATOM 900 O O . ASP A 1 113 ? -5.510 -10.286 -22.498 1.00 97.31 113 ASP A O 1
ATOM 904 N N . ILE A 1 114 ? -3.780 -9.929 -21.109 1.00 98.19 114 ILE A N 1
ATOM 905 C CA . ILE A 1 114 ? -4.392 -8.860 -20.322 1.00 98.19 114 ILE A CA 1
ATOM 906 C C . ILE A 1 114 ? -3.822 -7.533 -20.819 1.00 98.19 114 ILE A C 1
ATOM 908 O O . ILE A 1 114 ? -2.619 -7.403 -21.061 1.00 98.19 114 ILE A O 1
ATOM 912 N N . LYS A 1 115 ? -4.703 -6.553 -20.993 1.00 97.00 115 LYS A N 1
ATOM 913 C CA . LYS A 1 115 ? -4.384 -5.201 -21.455 1.00 97.00 115 LYS A CA 1
ATOM 914 C C . LYS A 1 115 ? -5.014 -4.208 -20.492 1.00 97.00 115 LYS A C 1
ATOM 916 O O . LYS A 1 115 ? -5.964 -4.566 -19.800 1.00 97.00 115 LYS A O 1
ATOM 921 N N . LEU A 1 116 ? -4.486 -2.989 -20.483 1.00 97.06 116 LEU A N 1
ATOM 922 C CA . LEU A 1 116 ? -5.111 -1.879 -19.773 1.00 97.06 116 LEU A CA 1
ATOM 923 C C . LEU A 1 116 ? -6.558 -1.709 -20.247 1.00 97.06 116 LEU A C 1
ATOM 925 O O . LEU A 1 116 ? -6.877 -2.007 -21.408 1.00 97.06 116 LEU A O 1
ATOM 929 N N . SER A 1 117 ? -7.408 -1.230 -19.344 1.00 95.62 117 SER A N 1
ATOM 930 C CA . SER A 1 117 ? -8.775 -0.861 -19.687 1.00 95.62 117 SER A CA 1
ATOM 931 C C . SER A 1 117 ? -8.792 0.343 -20.641 1.00 95.62 117 SER A C 1
ATOM 933 O O . SER A 1 117 ? -7.793 1.045 -20.815 1.00 95.62 117 SER A O 1
ATOM 935 N N . GLU A 1 118 ? -9.928 0.580 -21.302 1.00 97.31 118 GLU A N 1
ATOM 936 C CA . GLU A 1 118 ? -10.089 1.785 -22.128 1.00 97.31 118 GLU A CA 1
ATOM 937 C C . GLU A 1 118 ? -9.964 3.058 -21.280 1.00 97.31 118 GLU A C 1
ATOM 939 O O . GLU A 1 118 ? -9.355 4.023 -21.734 1.00 97.31 118 GLU A O 1
ATOM 944 N N . GLU A 1 119 ? -10.466 3.019 -20.044 1.00 96.94 119 GLU A N 1
ATOM 945 C CA . GLU A 1 119 ? -10.389 4.105 -19.067 1.00 96.94 119 GLU A CA 1
ATOM 946 C C . GLU A 1 119 ? -8.939 4.416 -18.673 1.00 96.94 119 GLU A C 1
ATOM 948 O O . GLU A 1 119 ? -8.499 5.551 -18.847 1.00 96.94 119 GLU A O 1
ATOM 953 N N . ASP A 1 120 ? -8.153 3.407 -18.281 1.00 97.38 120 ASP A N 1
ATOM 954 C CA . ASP A 1 120 ? -6.729 3.590 -17.952 1.00 97.38 120 ASP A CA 1
ATOM 955 C C . ASP A 1 120 ? -5.928 4.110 -19.156 1.00 97.38 120 ASP A C 1
ATOM 957 O O . ASP A 1 120 ? -5.017 4.930 -19.028 1.00 97.38 120 ASP A O 1
ATOM 961 N N . GLU A 1 121 ? -6.246 3.637 -20.368 1.00 97.88 121 GLU A N 1
ATOM 962 C CA . GLU A 1 121 ? -5.603 4.122 -21.593 1.00 97.88 121 GLU A CA 1
ATOM 963 C C . GLU A 1 121 ? -5.966 5.579 -21.906 1.00 97.88 121 GLU A C 1
ATOM 965 O O . GLU A 1 121 ? -5.164 6.285 -22.524 1.00 97.88 121 GLU A O 1
ATOM 970 N N . GLU A 1 122 ? -7.169 6.030 -21.554 1.00 98.25 122 GLU A N 1
ATOM 971 C CA . GLU A 1 122 ? -7.598 7.423 -21.694 1.00 98.25 122 GLU A CA 1
ATOM 972 C C . GLU A 1 122 ? -6.967 8.317 -20.627 1.00 98.25 122 GLU A C 1
ATOM 974 O O . GLU A 1 122 ? -6.443 9.377 -20.975 1.00 98.25 122 GLU A O 1
ATOM 979 N N . GLU A 1 123 ? -6.926 7.874 -19.371 1.00 98.06 123 GLU A N 1
ATOM 980 C CA . GLU A 1 123 ? -6.268 8.590 -18.279 1.00 98.06 123 GLU A CA 1
ATOM 981 C C . GLU A 1 123 ? -4.771 8.772 -18.563 1.00 98.06 123 GLU A C 1
ATOM 983 O O . GLU A 1 123 ? -4.264 9.898 -18.553 1.00 98.06 123 GLU A O 1
ATOM 988 N N . TYR A 1 124 ? -4.081 7.692 -18.950 1.00 98.31 124 TYR A N 1
ATOM 989 C CA . TYR A 1 124 ? -2.679 7.739 -19.359 1.00 98.31 124 TYR A CA 1
ATOM 990 C C . TYR A 1 124 ? -2.449 8.760 -20.482 1.00 98.31 124 TYR A C 1
ATOM 992 O O . TYR A 1 124 ? -1.492 9.538 -20.434 1.00 98.31 124 TYR A O 1
ATOM 1000 N N . LYS A 1 125 ? -3.309 8.779 -21.511 1.00 98.00 125 LYS A N 1
ATOM 1001 C CA . LYS A 1 125 ? -3.191 9.744 -22.619 1.00 98.00 125 LYS A CA 1
ATOM 1002 C C . LYS A 1 125 ? -3.425 11.171 -22.144 1.00 98.00 125 LYS A C 1
ATOM 1004 O O . LYS A 1 125 ? -2.623 12.034 -22.480 1.00 98.00 125 LYS A O 1
ATOM 1009 N N . SER A 1 126 ? -4.472 11.397 -21.352 1.00 98.19 126 SER A N 1
ATOM 1010 C CA . SER A 1 126 ? -4.807 12.707 -20.793 1.00 98.19 126 SER A CA 1
ATOM 1011 C C . SER A 1 126 ? -3.634 13.278 -19.996 1.00 98.19 126 SER A C 1
ATOM 1013 O O . SER A 1 126 ? -3.188 14.394 -20.261 1.00 98.19 126 SER A O 1
ATOM 1015 N N . PHE A 1 127 ? -3.041 12.475 -19.107 1.00 97.88 127 PHE A N 1
ATOM 1016 C CA . PHE A 1 127 ? -1.835 12.862 -18.381 1.00 97.88 127 PHE A CA 1
ATOM 1017 C C . PHE A 1 127 ? -0.675 13.167 -19.334 1.00 97.88 127 PHE A C 1
ATOM 1019 O O . PHE A 1 127 ? -0.060 14.231 -19.256 1.00 97.88 127 PHE A O 1
ATOM 1026 N N . MET A 1 128 ? -0.386 12.274 -20.282 1.00 97.94 128 MET A N 1
ATOM 1027 C CA . MET A 1 128 ? 0.717 12.469 -21.222 1.00 97.94 128 MET A CA 1
ATOM 1028 C C . MET A 1 128 ? 0.530 13.681 -22.143 1.00 97.94 128 MET A C 1
ATOM 1030 O O . MET A 1 128 ? 1.530 14.239 -22.596 1.00 97.94 128 MET A O 1
ATOM 1034 N N . ASP A 1 129 ? -0.693 14.128 -22.414 1.00 97.62 129 ASP A N 1
ATOM 1035 C CA . ASP A 1 129 ? -0.961 15.350 -23.180 1.00 97.62 129 ASP A CA 1
ATOM 1036 C C . ASP A 1 129 ? -0.566 16.621 -22.412 1.00 97.62 129 ASP A C 1
ATOM 1038 O O . ASP A 1 129 ? -0.198 17.617 -23.037 1.00 97.62 129 ASP A O 1
ATOM 1042 N N . THR A 1 130 ? -0.532 16.574 -21.074 1.00 97.50 130 THR A N 1
ATOM 1043 C CA . THR A 1 130 ? -0.032 17.681 -20.233 1.00 97.50 130 THR A CA 1
ATOM 1044 C C . THR A 1 130 ? 1.496 17.795 -20.222 1.00 97.50 130 THR A C 1
ATOM 1046 O O . THR A 1 130 ? 2.042 18.862 -19.944 1.00 97.50 130 THR A O 1
ATOM 1049 N N . VAL A 1 131 ? 2.204 16.712 -20.556 1.00 96.25 131 VAL A N 1
ATOM 1050 C CA . VAL A 1 131 ? 3.670 16.651 -20.557 1.00 96.25 131 VAL A CA 1
ATOM 1051 C C . VAL A 1 131 ? 4.219 17.269 -21.845 1.00 96.25 131 VAL A C 1
ATOM 1053 O O . VAL A 1 131 ? 3.911 16.800 -22.950 1.00 96.25 131 VAL A O 1
ATOM 1056 N N . SER A 1 132 ? 5.083 18.281 -21.728 1.00 95.69 132 SER A N 1
ATOM 1057 C CA . SER A 1 132 ? 5.710 18.913 -22.899 1.00 95.69 132 SER A CA 1
ATOM 1058 C C . SER A 1 132 ? 6.728 17.986 -23.581 1.00 95.69 132 SER A C 1
ATOM 1060 O O . SER A 1 132 ? 7.402 17.184 -22.932 1.00 95.69 132 SER A O 1
ATOM 1062 N N . GLU A 1 133 ? 6.880 18.102 -24.905 1.00 93.38 133 GLU A N 1
ATOM 1063 C CA . GLU A 1 133 ? 7.840 17.304 -25.693 1.00 93.38 133 GLU A CA 1
ATOM 1064 C C . GLU A 1 133 ? 9.301 17.532 -25.270 1.00 93.38 133 GLU A C 1
ATOM 1066 O O . GLU A 1 133 ? 10.126 16.616 -25.331 1.00 93.38 133 GLU A O 1
ATOM 1071 N N . ASP A 1 134 ? 9.625 18.745 -24.825 1.00 92.69 134 ASP A N 1
ATOM 1072 C CA . ASP A 1 134 ? 10.970 19.176 -24.443 1.00 92.69 134 ASP A CA 1
ATOM 1073 C C . ASP A 1 134 ? 11.283 19.031 -22.948 1.00 92.69 134 ASP A C 1
ATOM 1075 O O . ASP A 1 134 ? 12.457 19.107 -22.571 1.00 92.69 134 ASP A O 1
ATOM 1079 N N . GLN A 1 135 ? 10.271 18.735 -22.122 1.00 91.94 135 GLN A N 1
ATOM 1080 C CA . GLN A 1 135 ? 10.355 18.711 -20.657 1.00 91.94 135 GLN A CA 1
ATOM 1081 C C . GLN A 1 135 ? 11.557 17.914 -20.140 1.00 91.94 135 GLN A C 1
ATOM 1083 O O . GLN A 1 135 ? 12.234 18.344 -19.214 1.00 91.94 135 GLN A O 1
ATOM 1088 N N . PHE A 1 136 ? 11.868 16.778 -20.768 1.00 94.06 136 PHE A N 1
ATOM 1089 C CA . PHE A 1 136 ? 12.910 15.862 -20.299 1.00 94.06 136 PHE A CA 1
ATOM 1090 C C . PHE A 1 136 ? 14.162 15.806 -21.180 1.00 94.06 136 PHE A C 1
ATOM 1092 O O . PHE A 1 136 ? 15.116 15.098 -20.848 1.00 94.06 136 PHE A O 1
ATOM 1099 N N . ILE A 1 137 ? 14.208 16.558 -22.288 1.00 91.75 137 ILE A N 1
ATOM 1100 C CA . ILE A 1 137 ? 15.322 16.478 -23.250 1.00 91.75 137 ILE A CA 1
ATOM 1101 C C . ILE A 1 137 ? 16.656 16.815 -22.575 1.00 91.75 137 ILE A C 1
ATOM 1103 O O . ILE A 1 137 ? 17.668 16.165 -22.845 1.00 91.75 137 ILE A O 1
ATOM 1107 N N . HIS A 1 138 ? 16.651 17.790 -21.664 1.00 89.25 138 HIS A N 1
ATOM 1108 C CA . HIS A 1 138 ? 17.834 18.202 -20.908 1.00 89.25 138 HIS A CA 1
ATOM 1109 C C . HIS A 1 138 ? 18.364 17.106 -19.964 1.00 89.25 138 HIS A C 1
ATOM 1111 O O . HIS A 1 138 ? 19.562 17.071 -19.693 1.00 89.25 138 HIS A O 1
ATOM 1117 N N . LEU A 1 139 ? 17.505 16.171 -19.541 1.00 92.12 139 LEU A N 1
ATOM 1118 C CA . LEU A 1 139 ? 17.860 14.988 -18.747 1.00 92.12 139 LEU A CA 1
ATOM 1119 C C . LEU A 1 139 ? 18.289 13.795 -19.616 1.00 92.12 139 LEU A C 1
ATOM 1121 O O . LEU A 1 139 ? 18.589 12.715 -19.108 1.00 92.12 139 LEU A O 1
ATOM 1125 N N . GLY A 1 140 ? 18.313 13.964 -20.940 1.00 91.62 140 GLY A N 1
ATOM 1126 C CA . GLY A 1 140 ? 18.771 12.946 -21.881 1.00 91.62 140 GLY A CA 1
ATOM 1127 C C . GLY A 1 140 ? 17.723 11.897 -22.258 1.00 91.62 140 GLY A C 1
ATOM 1128 O O . GLY A 1 140 ? 18.087 10.869 -22.835 1.00 91.62 140 GLY A O 1
ATOM 1129 N N . PHE A 1 141 ? 16.435 12.135 -21.985 1.00 95.00 141 PHE A N 1
ATOM 1130 C CA . PHE A 1 141 ? 15.344 11.261 -22.424 1.00 95.00 141 PHE A CA 1
ATOM 1131 C C . PHE A 1 141 ? 14.157 12.044 -22.997 1.00 95.00 141 PHE A C 1
ATOM 1133 O O . PHE A 1 141 ? 14.006 13.239 -22.785 1.00 95.00 141 PHE A O 1
ATOM 1140 N N . SER A 1 142 ? 13.333 11.380 -23.807 1.00 95.81 142 SER A N 1
ATOM 1141 C CA . SER A 1 142 ? 12.190 12.010 -24.480 1.00 95.81 142 SER A CA 1
ATOM 1142 C C . SER A 1 142 ? 10.886 11.801 -23.714 1.00 95.81 142 SER A C 1
ATOM 1144 O O . SER A 1 142 ? 10.764 10.840 -22.949 1.00 95.81 142 SER A O 1
ATOM 1146 N N . LYS A 1 143 ? 9.862 12.607 -24.028 1.00 97.06 143 LYS A N 1
ATOM 1147 C CA . LYS A 1 143 ? 8.468 12.380 -23.604 1.00 97.06 143 LYS A CA 1
ATOM 1148 C C . LYS A 1 143 ? 8.012 10.934 -23.832 1.00 97.06 143 LYS A C 1
ATOM 1150 O O . LYS A 1 143 ? 7.365 10.341 -22.978 1.00 97.06 143 LYS A O 1
ATOM 1155 N N . LYS A 1 144 ? 8.407 10.314 -24.949 1.00 97.38 144 LYS A N 1
ATOM 1156 C CA . LYS A 1 144 ? 8.094 8.904 -25.246 1.00 97.38 144 LYS A CA 1
ATOM 1157 C C . LYS A 1 144 ? 8.768 7.915 -24.286 1.00 97.38 144 LYS A C 1
ATOM 1159 O O . LYS A 1 144 ? 8.168 6.901 -23.940 1.00 97.38 144 LYS A O 1
ATOM 1164 N N . ALA A 1 145 ? 10.024 8.154 -23.910 1.00 97.81 145 ALA A N 1
ATOM 1165 C CA . ALA A 1 145 ? 10.719 7.305 -22.943 1.00 97.81 145 ALA A CA 1
ATOM 1166 C C . ALA A 1 145 ? 10.099 7.447 -21.547 1.00 97.81 145 ALA A C 1
ATOM 1168 O O . ALA A 1 145 ? 9.850 6.432 -20.900 1.00 97.81 145 ALA A O 1
ATOM 1169 N N . PHE A 1 146 ? 9.766 8.680 -21.153 1.00 98.31 146 PHE A N 1
ATOM 1170 C CA . PHE A 1 146 ? 9.009 8.958 -19.937 1.00 98.31 146 PHE A CA 1
ATOM 1171 C C . PHE A 1 146 ? 7.656 8.243 -19.933 1.00 98.31 146 PHE A C 1
ATOM 1173 O O . PHE A 1 146 ? 7.396 7.471 -19.023 1.00 98.31 146 PHE A O 1
ATOM 1180 N N . GLY A 1 147 ? 6.844 8.403 -20.983 1.00 98.44 147 GLY A N 1
ATOM 1181 C CA . GLY A 1 147 ? 5.515 7.791 -21.061 1.00 98.44 147 GLY A CA 1
ATOM 1182 C C . GLY A 1 147 ? 5.539 6.265 -20.982 1.00 98.44 147 GLY A C 1
ATOM 1183 O O . GLY A 1 147 ? 4.682 5.673 -20.340 1.00 98.44 147 GLY A O 1
ATOM 1184 N N . ARG A 1 148 ? 6.554 5.601 -21.552 1.00 98.31 148 ARG A N 1
ATOM 1185 C CA . ARG A 1 148 ? 6.709 4.143 -21.397 1.00 98.31 148 ARG A CA 1
ATOM 1186 C C . ARG A 1 148 ? 7.045 3.726 -19.973 1.00 98.31 148 ARG A C 1
ATOM 1188 O O . ARG A 1 148 ? 6.487 2.744 -19.500 1.00 98.31 148 ARG A O 1
ATOM 1195 N N . MET A 1 149 ? 7.943 4.456 -19.316 1.00 98.31 149 MET A N 1
ATOM 1196 C CA . MET A 1 149 ? 8.252 4.225 -17.908 1.00 98.31 149 MET A CA 1
ATOM 1197 C C . MET A 1 149 ? 7.008 4.470 -17.048 1.00 98.31 149 MET A C 1
ATOM 1199 O O . MET A 1 149 ? 6.597 3.558 -16.341 1.00 98.31 149 MET A O 1
ATOM 1203 N N . TYR A 1 150 ? 6.368 5.635 -17.194 1.00 98.50 150 TYR A N 1
ATOM 1204 C CA . TYR A 1 150 ? 5.170 6.031 -16.453 1.00 98.50 150 TYR A CA 1
ATOM 1205 C C . TYR A 1 150 ? 4.046 5.005 -16.618 1.00 98.50 150 TYR A C 1
ATOM 1207 O O . TYR A 1 150 ? 3.509 4.508 -15.636 1.00 98.50 150 TYR A O 1
ATOM 1215 N N . LYS A 1 151 ? 3.758 4.592 -17.858 1.00 98.56 151 LYS A N 1
ATOM 1216 C CA . LYS A 1 151 ? 2.741 3.573 -18.127 1.00 98.56 151 LYS A CA 1
ATOM 1217 C C . LYS A 1 151 ? 3.026 2.259 -17.399 1.00 98.56 151 LYS A C 1
ATOM 1219 O O . LYS A 1 151 ? 2.111 1.655 -16.851 1.00 98.56 151 LYS A O 1
ATOM 1224 N N . ALA A 1 152 ? 4.284 1.817 -17.406 1.00 98.31 152 ALA A N 1
ATOM 1225 C CA . ALA A 1 152 ? 4.668 0.585 -16.738 1.00 98.31 152 ALA A CA 1
ATOM 1226 C C . ALA A 1 152 ? 4.489 0.697 -15.217 1.00 98.31 152 ALA A C 1
ATOM 1228 O O . ALA A 1 152 ? 3.779 -0.110 -14.626 1.00 98.31 152 ALA A O 1
ATOM 1229 N N . VAL A 1 153 ? 5.082 1.723 -14.598 1.00 97.62 153 VAL A N 1
ATOM 1230 C CA . VAL A 1 153 ? 5.087 1.863 -13.133 1.00 97.62 153 VAL A CA 1
ATOM 1231 C C . VAL A 1 153 ? 3.716 2.191 -12.545 1.00 97.62 153 VAL A C 1
ATOM 1233 O O . VAL A 1 153 ? 3.461 1.780 -11.419 1.00 97.62 153 VAL A O 1
ATOM 1236 N N . SER A 1 154 ? 2.845 2.877 -13.289 1.00 98.00 154 SER A N 1
ATOM 1237 C CA . SER A 1 154 ? 1.534 3.306 -12.786 1.00 98.00 154 SER A CA 1
ATOM 1238 C C . SER A 1 154 ? 0.422 2.282 -13.016 1.00 98.00 154 SER A C 1
ATOM 1240 O O . SER A 1 154 ? -0.496 2.214 -12.209 1.00 98.00 154 SER A O 1
ATOM 1242 N N . TYR A 1 155 ? 0.486 1.477 -14.087 1.00 98.50 155 TYR A N 1
ATOM 1243 C CA . TYR A 1 155 ? -0.670 0.666 -14.502 1.00 98.50 155 TYR A CA 1
ATOM 1244 C C . TYR A 1 155 ? -0.424 -0.842 -14.549 1.00 98.50 155 TYR A C 1
ATOM 1246 O O . TYR A 1 155 ? -1.369 -1.611 -14.388 1.00 98.50 155 TYR A O 1
ATOM 1254 N N . TYR A 1 156 ? 0.798 -1.323 -14.807 1.00 98.69 156 TYR A N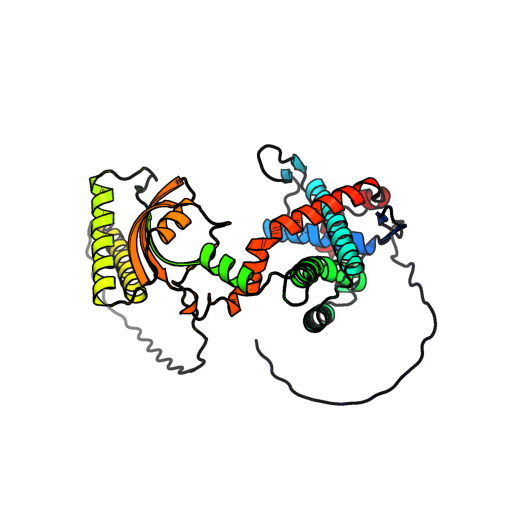 1
ATOM 1255 C CA . TYR A 1 156 ? 0.982 -2.746 -15.138 1.00 98.69 156 TYR A CA 1
ATOM 1256 C C . TYR A 1 156 ? 0.646 -3.695 -13.988 1.00 98.69 156 TYR A C 1
ATOM 1258 O O . TYR A 1 156 ? 0.140 -4.790 -14.238 1.00 98.69 156 TYR A O 1
ATOM 1266 N N . GLU A 1 157 ? 0.931 -3.296 -12.749 1.00 98.56 157 GLU A N 1
ATOM 1267 C CA . GLU A 1 157 ? 0.679 -4.133 -11.578 1.00 98.56 157 GLU A CA 1
ATOM 1268 C C . GLU A 1 157 ? -0.816 -4.301 -11.312 1.00 98.56 157 GLU A C 1
ATOM 1270 O O . GLU A 1 157 ? -1.296 -5.433 -11.328 1.00 98.56 157 GLU A O 1
ATOM 1275 N N . SER A 1 158 ? -1.548 -3.194 -11.160 1.00 97.56 158 SER A N 1
ATOM 1276 C CA . SER A 1 158 ? -3.000 -3.201 -10.948 1.00 97.56 158 SER A CA 1
ATOM 1277 C C . SER A 1 158 ? -3.728 -3.874 -12.112 1.00 97.56 158 SER A C 1
ATOM 1279 O O . SER A 1 158 ? -4.540 -4.773 -11.894 1.00 97.56 158 SER A O 1
ATOM 1281 N N . THR A 1 159 ? -3.356 -3.545 -13.356 1.00 98.50 159 THR A N 1
ATOM 1282 C CA . THR A 1 159 ? -3.933 -4.162 -14.562 1.00 98.50 159 THR A CA 1
ATOM 1283 C C . THR A 1 159 ? -3.770 -5.680 -14.539 1.00 98.50 159 THR A C 1
ATOM 1285 O O . THR A 1 159 ? -4.715 -6.423 -14.811 1.00 98.50 159 THR A O 1
ATOM 1288 N N . LEU A 1 160 ? -2.564 -6.173 -14.236 1.00 98.75 160 LEU A N 1
ATOM 1289 C CA . LEU A 1 160 ? -2.316 -7.609 -14.187 1.00 98.75 160 LEU A CA 1
ATOM 1290 C C . LEU A 1 160 ? -3.050 -8.258 -13.013 1.00 98.75 160 LEU A C 1
ATOM 1292 O O . LEU A 1 160 ? -3.617 -9.337 -13.181 1.00 98.75 160 LEU A O 1
ATOM 1296 N N . PHE A 1 161 ? -3.013 -7.627 -11.842 1.00 98.75 161 PHE A N 1
ATOM 1297 C CA . PHE A 1 161 ? -3.602 -8.143 -10.617 1.00 98.75 161 PHE A CA 1
ATOM 1298 C C . PHE A 1 161 ? -5.121 -8.289 -10.755 1.00 98.75 161 PHE A C 1
ATOM 1300 O O . PHE A 1 161 ? -5.638 -9.409 -10.715 1.00 98.75 161 PHE A O 1
ATOM 1307 N N . PHE A 1 162 ? -5.836 -7.198 -11.030 1.00 98.06 162 PHE A N 1
ATOM 1308 C CA . PHE A 1 162 ? -7.291 -7.232 -11.174 1.00 98.06 162 PHE A CA 1
ATOM 1309 C C . PHE A 1 162 ? -7.728 -7.993 -12.427 1.00 98.06 162 PHE A C 1
ATOM 1311 O O . PHE A 1 162 ? -8.674 -8.776 -12.369 1.00 98.06 162 PHE A O 1
ATOM 1318 N N . GLY A 1 163 ? -6.973 -7.904 -13.527 1.00 97.88 163 GLY A N 1
ATOM 1319 C CA . GLY A 1 163 ? -7.224 -8.718 -14.720 1.00 97.88 163 GLY A CA 1
ATOM 1320 C C . GLY A 1 163 ? -7.090 -10.232 -14.486 1.00 97.88 163 GLY A C 1
ATOM 1321 O O . GLY A 1 163 ? -7.630 -11.030 -15.257 1.00 97.88 163 GLY A O 1
ATOM 1322 N N . LEU A 1 164 ? -6.378 -10.661 -13.436 1.00 98.31 164 LEU A N 1
ATOM 1323 C CA . LEU A 1 164 ? -6.287 -12.065 -13.033 1.00 98.31 164 LEU A CA 1
ATOM 1324 C C . LEU A 1 164 ? -7.352 -12.458 -12.009 1.00 98.31 164 LEU A C 1
ATOM 1326 O O . LEU A 1 164 ? -7.929 -13.538 -12.171 1.00 98.31 164 LEU A O 1
ATOM 1330 N N . TYR A 1 165 ? -7.559 -11.637 -10.977 1.00 98.38 165 TYR A N 1
ATOM 1331 C CA . TYR A 1 165 ? -8.271 -12.016 -9.752 1.00 98.38 165 TYR A CA 1
ATOM 1332 C C . TYR A 1 165 ? -9.670 -11.413 -9.596 1.00 98.38 165 TYR A C 1
ATOM 1334 O O . TYR A 1 165 ? -10.452 -11.950 -8.809 1.00 98.38 165 TYR A O 1
ATOM 1342 N N . ASP A 1 166 ? -10.023 -10.372 -10.351 1.00 95.88 166 ASP A N 1
ATOM 1343 C CA . ASP A 1 166 ? -11.390 -9.849 -10.377 1.00 95.88 166 ASP A CA 1
ATOM 1344 C C . ASP A 1 166 ? -12.226 -10.488 -11.506 1.00 95.88 166 ASP A C 1
ATOM 1346 O O . ASP A 1 166 ? -11.809 -11.424 -12.202 1.00 95.88 166 ASP A O 1
ATOM 1350 N N . LYS A 1 167 ? -13.470 -10.032 -11.650 1.00 93.50 167 LYS A N 1
ATOM 1351 C CA . LYS A 1 167 ? -14.502 -10.596 -12.508 1.00 93.50 167 LYS A CA 1
ATOM 1352 C C . LYS A 1 167 ? -14.026 -10.769 -13.951 1.00 93.50 167 LYS A C 1
ATOM 1354 O O . LYS A 1 167 ? -13.694 -9.821 -14.652 1.00 93.50 167 LYS A O 1
ATOM 1359 N N . GLY A 1 168 ? -14.094 -12.012 -14.429 1.00 92.50 168 GLY A N 1
ATOM 1360 C CA . GLY A 1 168 ? -13.690 -12.385 -15.789 1.00 92.50 168 GLY A CA 1
ATOM 1361 C C . GLY A 1 168 ? -12.217 -12.784 -15.921 1.00 92.50 168 GLY A C 1
ATOM 1362 O O . GLY A 1 168 ? -11.834 -13.321 -16.963 1.00 92.50 168 GLY A O 1
ATOM 1363 N N . GLY A 1 169 ? -11.414 -12.602 -14.871 1.00 96.12 169 GLY A N 1
ATOM 1364 C CA . GLY A 1 169 ? -10.034 -13.062 -14.815 1.00 96.12 169 GLY A CA 1
ATOM 1365 C C . GLY A 1 169 ? -9.901 -14.587 -14.769 1.00 96.12 169 GLY A C 1
ATOM 1366 O O . GLY A 1 169 ? -10.782 -15.322 -14.316 1.00 96.12 169 GLY A O 1
ATOM 1367 N N . LYS A 1 170 ? -8.756 -15.103 -15.230 1.00 95.88 170 LYS A N 1
ATOM 1368 C CA . LYS A 1 170 ? -8.475 -16.558 -15.260 1.00 95.88 170 LYS A CA 1
ATOM 1369 C C . LYS A 1 170 ? -8.312 -17.180 -13.869 1.00 95.88 170 LYS A C 1
ATOM 1371 O O . LYS A 1 170 ? -8.299 -18.404 -13.757 1.00 95.88 170 LYS A O 1
ATOM 1376 N N . ARG A 1 171 ? -8.132 -16.350 -12.843 1.00 97.31 171 ARG A N 1
ATOM 1377 C CA . ARG A 1 171 ? -7.992 -16.723 -11.431 1.00 97.31 171 ARG A CA 1
ATOM 1378 C C . ARG A 1 171 ? -8.988 -15.939 -10.572 1.00 97.31 171 ARG A C 1
ATOM 1380 O O . ARG A 1 171 ? -8.708 -15.688 -9.403 1.00 97.31 171 ARG A O 1
ATOM 1387 N N . ALA A 1 172 ? -10.107 -15.531 -11.175 1.00 97.69 172 ALA A N 1
ATOM 1388 C CA . ALA A 1 172 ? -11.109 -14.713 -10.518 1.00 97.69 172 ALA A CA 1
ATOM 1389 C C . ALA A 1 172 ? -11.564 -15.359 -9.208 1.00 97.69 172 ALA A C 1
ATOM 1391 O O . ALA A 1 172 ? -11.885 -16.551 -9.189 1.00 97.69 172 ALA A O 1
ATOM 1392 N N . MET A 1 173 ? -11.620 -14.569 -8.138 1.00 97.38 173 MET A N 1
ATOM 1393 C CA . MET A 1 173 ? -12.338 -14.976 -6.936 1.00 97.38 173 MET A CA 1
ATOM 1394 C C . MET A 1 173 ? -13.832 -15.058 -7.255 1.00 97.38 173 MET A C 1
ATOM 1396 O O . MET A 1 173 ? -14.386 -14.203 -7.951 1.00 97.38 173 MET A O 1
ATOM 1400 N N . SER A 1 174 ? -14.500 -16.096 -6.762 1.00 97.00 174 SER A N 1
ATOM 1401 C CA . SER A 1 174 ? -15.955 -16.177 -6.855 1.00 97.00 174 SER A CA 1
ATOM 1402 C C . SER A 1 174 ? -16.616 -15.126 -5.960 1.00 97.00 174 SER A C 1
ATOM 1404 O O . SER A 1 174 ? -16.070 -14.722 -4.934 1.00 97.00 174 SER A O 1
ATOM 1406 N N . GLU A 1 175 ? -17.833 -14.705 -6.313 1.00 95.81 175 GLU A N 1
ATOM 1407 C CA . GLU A 1 175 ? -18.589 -13.736 -5.504 1.00 95.81 175 GLU A CA 1
ATOM 1408 C C . GLU A 1 175 ? -18.833 -14.228 -4.070 1.00 95.81 175 GLU A C 1
ATOM 1410 O O . GLU A 1 175 ? -18.868 -13.426 -3.139 1.00 95.81 175 GLU A O 1
ATOM 1415 N N . 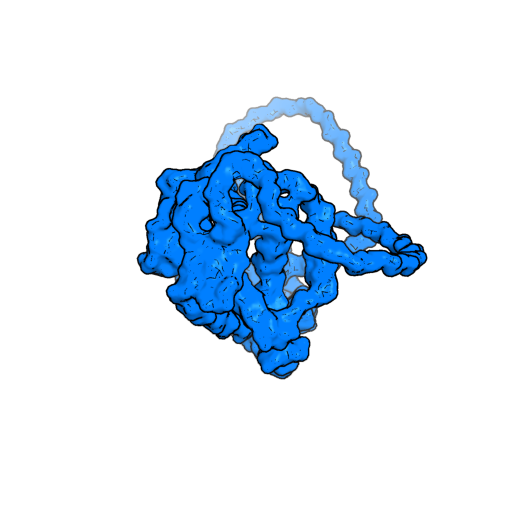ASP A 1 176 ? -18.978 -15.541 -3.878 1.00 97.12 176 ASP A N 1
ATOM 1416 C CA . ASP A 1 176 ? -19.149 -16.133 -2.551 1.00 97.12 176 ASP A CA 1
ATOM 1417 C C . ASP A 1 176 ? -17.839 -16.112 -1.749 1.00 97.12 176 ASP A C 1
ATOM 1419 O O . ASP A 1 176 ? -17.867 -15.814 -0.557 1.00 97.12 176 ASP A O 1
ATOM 1423 N N . GLU A 1 177 ? -16.687 -16.355 -2.387 1.00 97.06 177 GLU A N 1
ATOM 1424 C CA . GLU A 1 177 ? -15.374 -16.211 -1.739 1.00 97.06 177 GLU A CA 1
ATOM 1425 C C . GLU A 1 177 ? -15.110 -14.764 -1.323 1.00 97.06 177 GLU A C 1
ATOM 1427 O O . GLU A 1 177 ? -14.691 -14.531 -0.193 1.00 97.06 177 GLU A O 1
ATOM 1432 N N . ILE A 1 178 ? -15.404 -13.795 -2.196 1.00 97.44 178 ILE A N 1
ATOM 1433 C CA . ILE A 1 178 ? -15.249 -12.365 -1.897 1.00 97.44 178 ILE A CA 1
ATOM 1434 C C . ILE A 1 178 ? -16.129 -11.975 -0.703 1.00 97.44 178 ILE A C 1
ATOM 1436 O O . ILE A 1 178 ? -15.642 -11.378 0.254 1.00 97.44 178 ILE A O 1
ATOM 1440 N N . LYS A 1 179 ? -17.414 -12.358 -0.714 1.00 96.25 179 LYS A N 1
ATOM 1441 C CA . LYS A 1 179 ? -18.348 -12.066 0.387 1.00 96.25 179 LYS A CA 1
ATOM 1442 C C . LYS A 1 179 ? -17.929 -12.708 1.704 1.00 96.25 179 LYS A C 1
ATOM 1444 O O . LYS A 1 179 ? -18.058 -12.072 2.748 1.00 96.25 179 LYS A O 1
ATOM 1449 N N . SER A 1 180 ? -17.483 -13.962 1.676 1.00 96.50 180 SER A N 1
ATOM 1450 C CA . SER A 1 180 ? -17.015 -14.653 2.879 1.00 96.50 180 SER A CA 1
ATOM 1451 C C . SER A 1 180 ? -15.752 -13.999 3.429 1.00 96.50 180 SER A C 1
ATOM 1453 O O . SER A 1 180 ? -15.723 -13.672 4.612 1.00 96.50 180 SER A O 1
ATOM 1455 N N . TYR A 1 181 ? -14.760 -13.727 2.573 1.00 96.81 181 TYR A N 1
ATOM 1456 C CA . TYR A 1 181 ? -13.515 -13.077 2.981 1.00 96.81 181 TYR A CA 1
ATOM 1457 C C . TYR A 1 181 ? -13.779 -11.697 3.587 1.00 96.81 181 TYR A C 1
ATOM 1459 O O . TYR A 1 181 ? -13.249 -11.373 4.644 1.00 96.81 181 TYR A O 1
ATOM 1467 N N . TYR A 1 182 ? -14.644 -10.905 2.952 1.00 96.38 182 TYR A N 1
ATOM 1468 C CA . TYR A 1 182 ? -15.061 -9.609 3.471 1.00 96.38 182 TYR A CA 1
ATOM 1469 C C . TYR A 1 182 ? -15.684 -9.721 4.868 1.00 96.38 182 TYR A C 1
ATOM 1471 O O . TYR A 1 182 ? -15.225 -9.064 5.792 1.00 96.38 182 TYR A O 1
ATOM 1479 N N . LYS A 1 183 ? -16.664 -10.610 5.066 1.00 93.62 183 LYS A N 1
ATOM 1480 C CA . LYS A 1 183 ? -17.330 -10.778 6.373 1.00 93.62 183 LYS A CA 1
ATOM 1481 C C . LYS A 1 183 ? -16.404 -11.278 7.481 1.00 93.62 183 LYS A C 1
ATOM 1483 O O . LYS A 1 183 ? -16.649 -10.999 8.652 1.00 93.62 183 LYS A O 1
ATOM 1488 N N . GLU A 1 184 ? -15.407 -12.079 7.126 1.00 93.69 184 GLU A N 1
ATOM 1489 C CA . GLU A 1 184 ? -14.471 -12.677 8.078 1.00 93.69 184 GLU A CA 1
ATOM 1490 C C . GLU A 1 184 ? -13.357 -11.704 8.487 1.00 93.69 184 GLU A C 1
ATOM 1492 O O . GLU A 1 184 ? -12.977 -11.650 9.665 1.00 93.69 184 GLU A O 1
ATOM 1497 N N . ASN A 1 185 ? -12.858 -10.930 7.520 1.00 95.81 185 ASN A N 1
ATOM 1498 C CA . ASN A 1 185 ? -11.633 -10.154 7.675 1.00 95.81 185 ASN A CA 1
ATOM 1499 C C . ASN A 1 185 ? -11.866 -8.650 7.783 1.00 95.81 185 ASN A C 1
ATOM 1501 O O . ASN A 1 185 ? -11.098 -7.984 8.465 1.00 95.81 185 ASN A O 1
ATOM 1505 N N . PHE A 1 186 ? -12.917 -8.107 7.172 1.00 95.69 186 PHE A N 1
ATOM 1506 C CA . PHE A 1 186 ? -13.181 -6.674 7.214 1.00 95.69 186 PHE A CA 1
ATOM 1507 C C . PHE A 1 186 ? -14.162 -6.341 8.333 1.00 95.69 186 PHE A C 1
ATOM 1509 O O . PHE A 1 186 ? -15.303 -6.807 8.364 1.00 95.69 186 PHE A O 1
ATOM 1516 N N . LEU A 1 187 ? -13.692 -5.544 9.287 1.00 96.19 187 LEU A N 1
ATOM 1517 C CA . LEU A 1 187 ? -14.436 -5.152 10.477 1.00 96.19 187 LEU A CA 1
ATOM 1518 C C . LEU A 1 187 ? -14.606 -3.641 10.475 1.00 96.19 187 LEU A C 1
ATOM 1520 O O . LEU A 1 187 ? -13.627 -2.919 10.326 1.00 96.19 187 LEU A O 1
ATOM 1524 N N . THR A 1 188 ? -15.822 -3.161 10.703 1.00 96.88 188 THR A N 1
ATOM 1525 C CA . THR A 1 188 ? -16.091 -1.724 10.797 1.00 96.88 188 THR A CA 1
ATOM 1526 C C . THR A 1 188 ? -16.514 -1.362 12.206 1.00 96.88 188 THR A C 1
ATOM 1528 O O . THR A 1 188 ? -17.264 -2.093 12.860 1.00 96.88 188 THR A O 1
ATOM 1531 N N . TYR A 1 189 ? -15.992 -0.249 12.701 1.00 97.69 189 TYR A N 1
ATOM 1532 C CA . TYR A 1 189 ? -16.197 0.182 14.071 1.00 97.69 189 TYR A CA 1
ATOM 1533 C C . TYR A 1 189 ? -16.035 1.695 14.212 1.00 97.69 189 TYR A C 1
ATOM 1535 O O . TYR A 1 189 ? -15.458 2.357 13.354 1.00 97.69 189 TYR A O 1
ATOM 1543 N N . LYS A 1 190 ? -16.541 2.220 15.323 1.00 97.94 190 LYS A N 1
ATOM 1544 C CA . LYS A 1 190 ? -16.185 3.529 15.873 1.00 97.94 190 LYS A CA 1
ATOM 1545 C C . LYS A 1 190 ? -15.555 3.303 17.243 1.00 97.94 190 LYS A C 1
ATOM 1547 O O . LYS A 1 190 ? -15.889 2.317 17.912 1.00 97.94 190 LYS A O 1
ATOM 1552 N N . SER A 1 191 ? -14.642 4.172 17.661 1.00 97.81 191 SER A N 1
ATOM 1553 C CA . SER A 1 191 ? -13.973 4.027 18.955 1.00 97.81 191 SER A CA 1
ATOM 1554 C C . SER A 1 191 ? -13.662 5.358 19.623 1.00 97.81 191 SER A C 1
ATOM 1556 O O . SER A 1 191 ? -13.353 6.336 18.949 1.00 97.81 191 SER A O 1
ATOM 1558 N N . ILE A 1 192 ? -13.692 5.337 20.955 1.00 98.19 192 ILE A N 1
ATOM 1559 C CA . ILE A 1 192 ? -12.963 6.262 21.828 1.00 98.19 192 ILE A CA 1
ATOM 1560 C C . ILE A 1 192 ? -11.863 5.434 22.486 1.00 98.19 192 ILE A C 1
ATOM 1562 O O . ILE A 1 192 ? -12.159 4.377 23.047 1.00 98.19 192 ILE A O 1
ATOM 1566 N N . GLU A 1 193 ? -10.615 5.882 22.406 1.00 96.62 193 GLU A N 1
ATOM 1567 C CA . GLU A 1 193 ? -9.442 5.169 22.919 1.00 96.62 193 GLU A CA 1
ATOM 1568 C C . GLU A 1 193 ? -8.685 6.080 23.882 1.00 96.62 193 GLU A C 1
ATOM 1570 O O . GLU A 1 193 ? -8.286 7.176 23.505 1.00 96.62 193 GLU A O 1
ATOM 1575 N N . ILE A 1 194 ? -8.497 5.624 25.121 1.00 97.00 194 ILE A N 1
ATOM 1576 C CA . ILE A 1 194 ? -7.777 6.364 26.159 1.00 97.00 194 ILE A CA 1
ATOM 1577 C C . ILE A 1 194 ? -6.535 5.548 26.547 1.00 97.00 194 ILE A C 1
ATOM 1579 O O . ILE A 1 194 ? -6.679 4.403 27.001 1.00 97.00 194 ILE A O 1
ATOM 1583 N N . PRO A 1 195 ? -5.317 6.095 26.368 1.00 96.06 195 PRO A N 1
ATOM 1584 C CA . PRO A 1 195 ? -4.097 5.462 26.848 1.00 96.06 195 PRO A CA 1
ATOM 1585 C C . PRO A 1 195 ? -4.141 5.237 28.360 1.00 96.06 195 PRO A C 1
ATOM 1587 O O . PRO A 1 195 ? -4.539 6.113 29.121 1.00 96.06 195 PRO A O 1
ATOM 1590 N N . LEU A 1 196 ? -3.709 4.058 28.800 1.00 96.69 196 LEU A N 1
ATOM 1591 C CA . LEU A 1 196 ? -3.558 3.717 30.215 1.00 96.69 196 LEU A CA 1
ATOM 1592 C C . LEU A 1 196 ? -2.122 3.961 30.675 1.00 96.69 196 LEU A C 1
ATOM 1594 O O . LEU A 1 196 ? -1.527 3.121 31.350 1.00 96.69 196 LEU A O 1
ATOM 1598 N N . VAL A 1 197 ? -1.571 5.105 30.280 1.00 94.00 197 VAL A N 1
ATOM 1599 C CA . VAL A 1 197 ? -0.229 5.545 30.658 1.00 94.00 197 VAL A CA 1
ATOM 1600 C C . VAL A 1 197 ? -0.269 6.960 31.223 1.00 94.00 197 VAL A C 1
ATOM 1602 O O . VAL A 1 197 ? -1.151 7.742 30.874 1.00 94.00 197 VAL A O 1
ATOM 1605 N N . ASP A 1 198 ? 0.675 7.270 32.104 1.00 90.94 198 ASP A N 1
ATOM 1606 C CA . ASP A 1 198 ? 0.908 8.613 32.625 1.00 90.94 198 ASP A CA 1
ATOM 1607 C C . ASP A 1 198 ? 1.639 9.508 31.604 1.00 90.94 198 ASP A C 1
ATOM 1609 O O . ASP A 1 198 ? 2.012 9.079 30.508 1.00 90.94 198 ASP A O 1
ATOM 1613 N N . GLU A 1 199 ? 1.892 10.762 31.982 1.00 87.44 199 GLU A N 1
ATOM 1614 C CA . GLU A 1 199 ? 2.622 11.746 31.165 1.00 87.44 199 GLU A CA 1
ATOM 1615 C C . GLU A 1 199 ? 4.049 11.304 30.797 1.00 87.44 199 GLU A C 1
ATOM 1617 O O . GLU A 1 199 ? 4.612 11.752 29.797 1.00 87.44 199 GLU A O 1
ATOM 1622 N N . ASN A 1 200 ? 4.646 10.406 31.586 1.00 88.06 200 ASN A N 1
ATOM 1623 C CA . ASN A 1 200 ? 5.970 9.843 31.332 1.00 88.06 200 ASN A CA 1
ATOM 1624 C C . ASN A 1 200 ? 5.908 8.579 30.454 1.00 88.06 200 ASN A C 1
ATOM 1626 O O . ASN A 1 200 ? 6.949 7.976 30.177 1.00 88.06 200 ASN A O 1
ATOM 1630 N N . GLY A 1 201 ? 4.711 8.153 30.038 1.00 86.75 201 GLY A N 1
ATOM 1631 C CA . GLY A 1 201 ? 4.474 6.934 29.271 1.00 86.75 201 GLY A CA 1
ATOM 1632 C C . GLY A 1 201 ? 4.558 5.645 30.096 1.00 86.75 201 GLY A C 1
ATOM 1633 O O . GLY A 1 201 ? 4.695 4.567 29.517 1.00 86.75 201 GLY A O 1
ATOM 1634 N N . SER A 1 202 ? 4.516 5.734 31.427 1.00 92.44 202 SER A N 1
ATOM 1635 C CA . SER A 1 202 ? 4.471 4.574 32.326 1.00 92.44 202 SER A CA 1
ATOM 1636 C C . SER A 1 202 ? 3.032 4.127 32.555 1.00 92.44 202 SER A C 1
ATOM 1638 O O . SER A 1 202 ? 2.140 4.961 32.614 1.00 92.44 202 SER A O 1
ATOM 1640 N N . ASP A 1 203 ? 2.796 2.823 32.709 1.00 94.31 203 ASP A N 1
ATOM 1641 C CA . ASP A 1 203 ? 1.452 2.290 32.970 1.00 94.31 203 ASP A CA 1
ATOM 1642 C C . ASP A 1 203 ? 0.808 2.946 34.207 1.00 94.31 203 ASP A C 1
ATOM 1644 O O . ASP A 1 203 ? 1.451 3.078 35.253 1.00 94.31 203 ASP A O 1
ATOM 1648 N N . LEU A 1 204 ? -0.474 3.309 34.092 1.00 96.25 204 LEU A N 1
ATOM 1649 C CA . LEU A 1 204 ? -1.274 3.792 35.219 1.00 96.25 204 LEU A CA 1
ATOM 1650 C C . LEU A 1 204 ? -1.428 2.709 36.298 1.00 96.25 204 LEU A C 1
ATOM 1652 O O . LEU A 1 204 ? -1.399 1.505 36.023 1.00 96.25 204 LEU A O 1
ATOM 1656 N N . ASP A 1 205 ? -1.648 3.144 37.538 1.00 95.25 205 ASP A N 1
ATOM 1657 C CA . ASP A 1 205 ? -1.991 2.245 38.637 1.00 95.25 205 ASP A CA 1
ATOM 1658 C C . ASP A 1 205 ? -3.467 1.795 38.594 1.00 95.25 205 ASP A C 1
ATOM 1660 O O . ASP A 1 205 ? -4.248 2.166 37.715 1.00 95.25 205 ASP A O 1
ATOM 1664 N N . GLU A 1 206 ? -3.865 0.943 39.544 1.00 95.62 206 GLU A N 1
ATOM 1665 C CA . GLU A 1 206 ? -5.230 0.401 39.595 1.00 95.62 206 GLU A CA 1
ATOM 1666 C C . GLU A 1 206 ? -6.308 1.488 39.745 1.00 95.62 206 GLU A C 1
ATOM 1668 O O . GLU A 1 206 ? -7.430 1.298 39.267 1.00 95.62 206 GLU A O 1
ATOM 1673 N N . GLU A 1 207 ? -5.990 2.605 40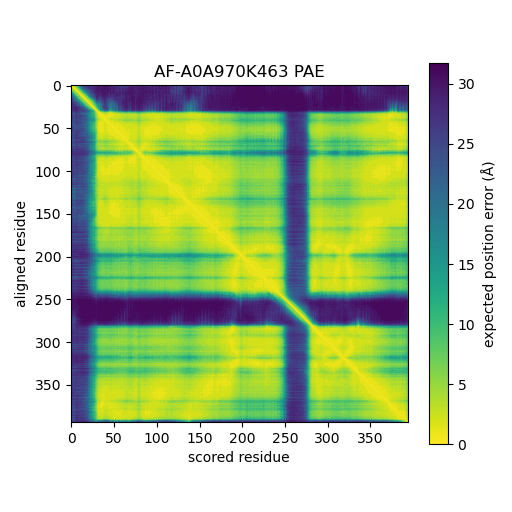.404 1.00 96.50 207 GLU A N 1
ATOM 1674 C CA . GLU A 1 207 ? -6.919 3.714 40.616 1.00 96.50 207 GLU A CA 1
ATOM 1675 C C . GLU A 1 207 ? -7.081 4.526 39.328 1.00 96.50 207 GLU A C 1
ATOM 1677 O O . GLU A 1 207 ? -8.209 4.679 38.858 1.00 96.50 207 GLU A O 1
ATOM 1682 N N . GLY A 1 208 ? -5.978 4.902 38.673 1.00 96.19 208 GLY A N 1
ATOM 1683 C CA . GLY A 1 208 ? -6.009 5.602 37.387 1.00 96.19 208 GLY A CA 1
ATOM 1684 C C . GLY A 1 208 ? -6.690 4.788 36.282 1.00 96.19 208 GLY A C 1
ATOM 1685 O O . GLY A 1 208 ? -7.538 5.298 35.547 1.00 96.19 208 GLY A O 1
ATOM 1686 N N . VAL A 1 209 ? -6.421 3.478 36.200 1.00 96.44 209 VAL A N 1
ATOM 1687 C CA . VAL A 1 209 ? -7.127 2.588 35.256 1.00 96.44 209 VAL A CA 1
ATOM 1688 C C . VAL A 1 209 ? -8.632 2.552 35.542 1.00 96.44 209 VAL A C 1
ATOM 1690 O O . VAL A 1 209 ? -9.445 2.489 34.614 1.00 96.44 209 VAL A O 1
ATOM 1693 N N . LYS A 1 210 ? -9.028 2.573 36.818 1.00 96.94 210 LYS A N 1
ATOM 1694 C CA . LYS A 1 210 ? -10.439 2.579 37.206 1.00 96.94 210 LYS A CA 1
ATOM 1695 C C . LYS A 1 210 ? -11.119 3.896 36.831 1.00 96.94 210 LYS A C 1
ATOM 1697 O O . LYS A 1 210 ? -12.219 3.843 36.292 1.00 96.94 210 LYS A O 1
ATOM 1702 N N . GLU A 1 211 ? -10.474 5.039 37.041 1.00 96.44 211 GLU A N 1
ATOM 1703 C CA . GLU A 1 211 ? -11.007 6.348 36.641 1.00 96.44 211 GLU A CA 1
ATOM 1704 C C . GLU A 1 211 ? -11.270 6.423 35.133 1.00 96.44 211 GLU A C 1
ATOM 1706 O O . GLU A 1 211 ? -12.349 6.840 34.704 1.00 96.44 211 GLU A O 1
ATOM 1711 N N . VAL A 1 212 ? -10.330 5.932 34.318 1.00 97.44 212 VAL A N 1
ATOM 1712 C CA . VAL A 1 212 ? -10.512 5.845 32.861 1.00 97.44 212 VAL A CA 1
ATOM 1713 C C . VAL A 1 212 ? -11.714 4.964 32.505 1.00 97.44 212 VAL A C 1
ATOM 1715 O O . VAL A 1 212 ? -12.534 5.335 31.663 1.00 97.44 212 VAL A O 1
ATOM 1718 N N . LYS A 1 213 ? -11.868 3.807 33.159 1.00 97.56 213 LYS A N 1
ATOM 1719 C CA . LYS A 1 213 ? -13.004 2.900 32.917 1.00 97.56 213 LYS A CA 1
ATOM 1720 C C . LYS A 1 213 ? -14.337 3.495 33.345 1.00 97.56 213 LYS A C 1
ATOM 1722 O O . LYS A 1 213 ? -15.309 3.345 32.610 1.00 97.56 213 LYS A O 1
ATOM 1727 N N . ASP A 1 214 ? -14.386 4.172 34.486 1.00 97.81 214 ASP A N 1
ATOM 1728 C CA . ASP A 1 214 ? -15.592 4.841 34.975 1.00 97.81 214 ASP A CA 1
ATOM 1729 C C . ASP A 1 214 ? -16.004 5.968 34.007 1.00 97.81 214 ASP A C 1
ATOM 1731 O O . ASP A 1 214 ? -17.186 6.110 33.681 1.00 97.81 214 ASP A O 1
ATOM 1735 N N . ARG A 1 215 ? -15.029 6.695 33.439 1.00 97.38 215 ARG A N 1
ATOM 1736 C CA . ARG A 1 215 ? -15.261 7.689 32.377 1.00 97.38 215 ARG A CA 1
ATOM 1737 C C . ARG A 1 215 ? -15.839 7.051 31.110 1.00 97.38 215 ARG A C 1
ATOM 1739 O O . ARG A 1 215 ? -16.886 7.481 30.627 1.00 97.38 215 ARG A O 1
ATOM 1746 N N . LEU A 1 216 ? -15.220 5.978 30.608 1.00 98.50 216 LEU A N 1
ATOM 1747 C CA . LEU A 1 216 ? -15.730 5.226 29.451 1.00 98.50 216 LEU A CA 1
ATOM 1748 C C . LEU A 1 216 ? -17.114 4.612 29.709 1.00 98.50 216 LEU A C 1
ATOM 1750 O O . LEU A 1 216 ? -17.917 4.506 28.780 1.00 98.50 216 LEU A O 1
ATOM 1754 N N . GLN A 1 217 ? -17.420 4.232 30.951 1.00 98.50 217 GLN A N 1
ATOM 1755 C CA . GLN A 1 217 ? -18.737 3.725 31.330 1.00 98.50 217 GLN A CA 1
ATOM 1756 C C . GLN A 1 217 ? -19.815 4.802 31.185 1.00 98.50 217 GLN A C 1
ATOM 1758 O O . GLN A 1 217 ? -20.887 4.499 30.665 1.00 98.50 217 GLN A O 1
ATOM 1763 N N . GLY A 1 218 ? -19.520 6.058 31.532 1.00 98.12 218 GLY A N 1
ATOM 1764 C CA . GLY A 1 218 ? -20.425 7.183 31.277 1.00 98.12 218 GLY A CA 1
ATOM 1765 C C . GLY A 1 218 ? -20.758 7.355 29.789 1.00 98.12 218 GLY A C 1
ATOM 1766 O O . GLY A 1 218 ? -21.922 7.524 29.421 1.00 98.12 218 GLY A O 1
ATOM 1767 N N . TYR A 1 219 ? -19.758 7.230 28.913 1.00 98.38 219 TYR A N 1
ATOM 1768 C CA . TYR A 1 219 ? -19.959 7.279 27.459 1.00 98.38 219 TYR A CA 1
ATOM 1769 C C . TYR A 1 219 ? -20.720 6.060 26.919 1.00 98.38 219 TYR A C 1
ATOM 1771 O O . TYR A 1 219 ? -21.575 6.196 26.042 1.00 98.38 219 TYR A O 1
ATOM 1779 N N . LEU A 1 220 ? -20.472 4.867 27.467 1.00 98.50 220 LEU A N 1
ATOM 1780 C CA . LEU A 1 220 ? -21.233 3.664 27.126 1.00 98.50 220 LEU A CA 1
ATOM 1781 C C . LEU A 1 220 ? -22.708 3.794 27.540 1.00 98.50 220 LEU A C 1
ATOM 1783 O O . LEU A 1 220 ? -23.597 3.368 26.800 1.00 98.50 220 LEU A O 1
ATOM 1787 N N . ASP A 1 221 ? -22.983 4.389 28.698 1.00 98.19 221 ASP A N 1
ATOM 1788 C CA . ASP A 1 221 ? -24.345 4.639 29.169 1.00 98.19 221 ASP A CA 1
ATOM 1789 C C . ASP A 1 221 ? -25.073 5.634 28.253 1.00 98.19 221 ASP A C 1
ATOM 1791 O O . ASP A 1 221 ? -26.221 5.381 27.875 1.00 98.19 221 ASP A O 1
ATOM 1795 N N . LEU A 1 222 ? -24.384 6.691 27.804 1.00 97.69 222 LEU A N 1
ATOM 1796 C CA . LEU A 1 222 ? -24.897 7.638 26.809 1.00 97.69 222 LEU A CA 1
ATOM 1797 C C . LEU A 1 222 ? -25.205 6.954 25.469 1.00 97.69 222 LEU A C 1
ATOM 1799 O O . LEU A 1 222 ? -26.287 7.139 24.908 1.00 97.69 222 LEU A O 1
ATOM 1803 N N . PHE A 1 223 ? -24.303 6.100 24.974 1.00 97.56 223 PHE A N 1
ATOM 1804 C CA . PHE A 1 223 ? -24.583 5.299 23.781 1.00 97.56 223 PHE A CA 1
ATOM 1805 C C . PHE A 1 223 ? -25.819 4.416 23.986 1.00 97.56 223 PHE A C 1
ATOM 1807 O O . PHE A 1 223 ? -26.652 4.265 23.092 1.00 97.56 223 PHE A O 1
ATOM 1814 N N . ASN A 1 224 ? -25.967 3.814 25.167 1.00 95.88 224 ASN A N 1
ATOM 1815 C CA . ASN A 1 224 ? -27.090 2.937 25.454 1.00 95.88 224 ASN A CA 1
ATOM 1816 C C . ASN A 1 224 ? -28.439 3.662 25.491 1.00 95.88 224 ASN A C 1
ATOM 1818 O O . ASN A 1 224 ? -29.435 3.031 25.120 1.00 95.88 224 ASN A O 1
ATOM 1822 N N . SER A 1 225 ? -28.474 4.939 25.883 1.00 96.00 225 SER A N 1
ATOM 1823 C CA . SER A 1 225 ? -29.686 5.764 25.858 1.00 96.00 225 SER A CA 1
ATOM 1824 C C . SER A 1 225 ? -29.988 6.345 24.478 1.00 96.00 225 SER A C 1
ATOM 1826 O O . SER A 1 225 ? -31.128 6.262 24.028 1.00 96.00 225 SER A O 1
ATOM 1828 N N . GLU A 1 226 ? -28.984 6.906 23.803 1.00 94.44 226 GLU A N 1
ATOM 1829 C CA . GLU A 1 226 ? -29.173 7.668 22.560 1.00 94.44 226 GLU A CA 1
ATOM 1830 C C . GLU A 1 226 ? -29.110 6.794 21.302 1.00 94.44 226 GLU A C 1
ATOM 1832 O O . GLU A 1 226 ? -29.704 7.141 20.284 1.00 94.44 226 GLU A O 1
ATOM 1837 N N . LYS A 1 227 ? -28.410 5.651 21.364 1.00 94.12 227 LYS A N 1
ATOM 1838 C CA . LYS A 1 227 ? -28.103 4.776 20.213 1.00 94.12 227 LYS A CA 1
ATOM 1839 C C . LYS A 1 227 ? -27.412 5.498 19.056 1.00 94.12 227 LYS A C 1
ATOM 1841 O O . LYS A 1 227 ? -27.530 5.090 17.905 1.00 94.12 227 LYS A O 1
ATOM 1846 N N . ASP A 1 228 ? -26.650 6.525 19.397 1.00 95.75 228 ASP A N 1
ATOM 1847 C CA . ASP A 1 228 ? -25.928 7.391 18.481 1.00 95.75 228 ASP A CA 1
ATOM 1848 C C . ASP A 1 228 ? -24.500 7.530 19.007 1.00 95.75 228 ASP A C 1
ATOM 1850 O O . ASP A 1 228 ? -24.277 8.100 20.075 1.00 95.75 228 ASP A O 1
ATOM 1854 N N . PHE A 1 229 ? -23.550 6.903 18.315 1.00 97.00 229 PHE A N 1
ATOM 1855 C CA . PHE A 1 229 ? -22.158 6.887 18.758 1.00 97.00 229 PHE A CA 1
ATOM 1856 C C . PHE A 1 229 ? -21.409 8.162 18.353 1.00 97.00 229 PHE A C 1
ATOM 1858 O O . PHE A 1 229 ? -20.417 8.490 18.993 1.00 97.00 229 PHE A O 1
ATOM 1865 N N . ASP A 1 230 ? -21.888 8.912 17.356 1.00 96.69 230 ASP A N 1
ATOM 1866 C CA . ASP A 1 230 ? -21.267 10.186 16.977 1.00 96.69 230 ASP A CA 1
ATOM 1867 C C . ASP A 1 230 ? -21.473 11.218 18.073 1.00 96.69 230 ASP A C 1
ATOM 1869 O O . ASP A 1 230 ? -20.505 11.794 18.550 1.00 96.69 230 ASP A O 1
ATOM 1873 N N . LYS A 1 231 ? -22.687 11.306 18.626 1.00 96.25 231 LYS A N 1
ATOM 1874 C CA . LYS A 1 231 ? -22.934 12.125 19.826 1.00 96.25 231 LYS A CA 1
ATOM 1875 C C . LYS A 1 231 ? -22.054 11.748 21.015 1.00 96.25 231 LYS A C 1
ATOM 1877 O O . LYS A 1 231 ? -21.756 12.587 21.863 1.00 96.25 231 LYS A O 1
ATOM 1882 N N . VAL A 1 232 ? -21.701 10.469 21.133 1.00 97.94 232 VAL A N 1
ATOM 1883 C CA . VAL A 1 232 ? -20.836 9.982 22.212 1.00 97.94 232 VAL A CA 1
ATOM 1884 C C . VAL A 1 232 ? -19.403 10.460 21.989 1.00 97.94 232 VAL A C 1
ATOM 1886 O O . VAL A 1 232 ? -18.776 10.917 22.942 1.00 97.94 232 VAL A O 1
ATOM 1889 N N . ILE A 1 233 ? -18.919 10.415 20.746 1.00 97.56 233 ILE A N 1
ATOM 1890 C CA . ILE A 1 233 ? -17.619 10.972 20.357 1.00 97.56 233 ILE A CA 1
ATOM 1891 C C . ILE A 1 233 ? -17.608 12.494 20.527 1.00 97.56 233 ILE A C 1
ATOM 1893 O O . ILE A 1 233 ? -16.681 13.010 21.139 1.00 97.56 233 ILE A O 1
ATOM 1897 N N . ASP A 1 234 ? -18.649 13.208 20.097 1.00 97.00 234 ASP A N 1
ATOM 1898 C CA . ASP A 1 234 ? -18.758 14.663 20.271 1.00 97.00 234 ASP A CA 1
ATOM 1899 C C . ASP A 1 234 ? -18.696 15.054 21.750 1.00 97.00 234 ASP A C 1
ATOM 1901 O O . ASP A 1 234 ? -18.008 16.000 22.136 1.00 97.00 234 ASP A O 1
ATOM 1905 N N . LYS A 1 235 ? -19.398 14.299 22.608 1.00 97.12 235 LYS A N 1
ATOM 1906 C CA . LYS A 1 235 ? -19.357 14.512 24.056 1.00 97.12 235 LYS A CA 1
ATOM 1907 C C . LYS A 1 235 ? -17.969 14.240 24.628 1.00 97.12 235 LYS A C 1
ATOM 1909 O O . LYS A 1 235 ? -17.538 14.994 25.493 1.00 97.12 235 LYS A O 1
ATOM 1914 N N . TYR A 1 236 ? -17.297 13.185 24.171 1.00 97.38 236 TYR A N 1
ATOM 1915 C CA . TYR A 1 236 ? -15.925 12.891 24.570 1.00 97.38 236 TYR A CA 1
ATOM 1916 C C . TYR A 1 236 ? -14.973 14.015 24.155 1.00 97.38 236 TYR A C 1
ATOM 1918 O O . TYR A 1 236 ? -14.292 14.553 25.017 1.00 97.38 236 TYR A O 1
ATOM 1926 N N . ASN A 1 237 ? -14.989 14.435 22.889 1.00 96.44 237 ASN A N 1
ATOM 1927 C CA . ASN A 1 237 ? -14.129 15.508 22.386 1.00 96.44 237 ASN A CA 1
ATOM 1928 C C . ASN A 1 237 ? -14.330 16.804 23.179 1.00 96.44 237 ASN A C 1
ATOM 1930 O O . ASN A 1 237 ? -13.360 17.420 23.605 1.00 96.44 237 ASN A O 1
ATOM 1934 N N . LYS A 1 238 ? -15.587 17.164 23.468 1.00 96.31 238 LYS A N 1
ATOM 1935 C CA . LYS A 1 238 ? -15.897 18.317 24.317 1.00 96.31 238 LYS A CA 1
ATOM 1936 C C . LYS A 1 238 ? -15.343 18.180 25.740 1.00 96.31 238 LYS A C 1
ATOM 1938 O O . LYS A 1 238 ? -14.866 19.158 26.299 1.00 96.31 238 LYS A O 1
ATOM 1943 N N . ASP A 1 239 ? -15.418 16.989 26.330 1.00 95.19 239 ASP A N 1
ATOM 1944 C CA . ASP A 1 239 ? -14.870 16.745 27.668 1.00 95.19 239 ASP A CA 1
ATOM 1945 C C . ASP A 1 239 ? -13.344 16.820 27.705 1.00 95.19 239 ASP A C 1
ATOM 1947 O O . ASP A 1 239 ? -12.792 17.164 28.746 1.00 95.19 239 ASP A O 1
ATOM 1951 N N . GLU A 1 240 ? -12.659 16.484 26.611 1.00 93.38 240 GLU A N 1
ATOM 1952 C CA . GLU A 1 240 ? -11.210 16.677 26.513 1.00 93.38 240 GLU A CA 1
ATOM 1953 C C . GLU A 1 240 ? -10.872 18.165 26.324 1.00 93.38 240 GLU A C 1
ATOM 1955 O O . GLU A 1 240 ? -10.042 18.683 27.062 1.00 93.38 240 GLU A O 1
ATOM 1960 N N . GLU A 1 241 ? -11.594 18.892 25.462 1.00 93.00 241 GLU A N 1
ATOM 1961 C CA . GLU A 1 241 ? -11.412 20.345 25.300 1.00 93.00 241 GLU A CA 1
ATOM 1962 C C . GLU A 1 241 ? -11.654 21.137 26.594 1.00 93.00 241 GLU A C 1
ATOM 1964 O O . GLU A 1 241 ? -11.022 22.166 26.825 1.00 93.00 241 GLU A O 1
ATOM 1969 N N . ASP A 1 242 ? -12.626 20.723 27.409 1.00 90.81 242 ASP A N 1
ATOM 1970 C CA . ASP A 1 242 ? -12.937 21.408 28.664 1.00 90.81 242 ASP A CA 1
ATOM 1971 C C . ASP A 1 242 ? -11.881 21.114 29.748 1.00 90.81 242 ASP A C 1
ATOM 1973 O O . ASP A 1 242 ? -11.594 22.003 30.547 1.00 90.81 242 ASP A O 1
ATOM 1977 N N . LYS A 1 243 ? -11.235 19.937 29.739 1.00 85.19 243 LYS A N 1
ATOM 1978 C CA . LYS A 1 243 ? -10.086 19.652 30.623 1.00 85.19 243 LYS A CA 1
ATOM 1979 C C . LYS A 1 243 ? -8.866 20.482 30.267 1.00 85.19 243 LYS A C 1
ATOM 1981 O O . LYS A 1 243 ? -8.277 21.078 31.160 1.00 85.19 243 LYS A O 1
ATOM 1986 N N . ASP A 1 244 ? -8.544 20.575 28.979 1.00 78.38 244 ASP A N 1
ATOM 1987 C CA . ASP A 1 244 ? -7.391 21.352 28.519 1.00 78.38 244 ASP A CA 1
ATOM 1988 C C . ASP A 1 244 ? -7.506 22.827 28.963 1.00 78.38 244 ASP A C 1
ATOM 1990 O O . ASP A 1 244 ? -6.522 23.445 29.362 1.00 78.38 244 ASP A O 1
ATOM 1994 N N . LYS A 1 245 ? -8.728 23.384 28.984 1.00 78.62 245 LYS A N 1
ATOM 1995 C CA . LYS A 1 245 ? -8.995 24.744 29.493 1.00 78.62 245 LYS A CA 1
ATOM 1996 C C . LYS A 1 245 ? -8.873 24.858 31.015 1.00 78.62 245 LYS A C 1
ATOM 1998 O O . LYS A 1 245 ? -8.414 25.887 31.503 1.00 78.62 245 LYS A O 1
ATOM 2003 N N . GLU A 1 246 ? -9.318 23.851 31.770 1.00 68.12 246 GLU A N 1
ATOM 2004 C CA . GLU A 1 246 ? -9.187 23.834 33.236 1.00 68.12 246 GLU A CA 1
ATOM 2005 C C . GLU A 1 246 ? -7.715 23.737 33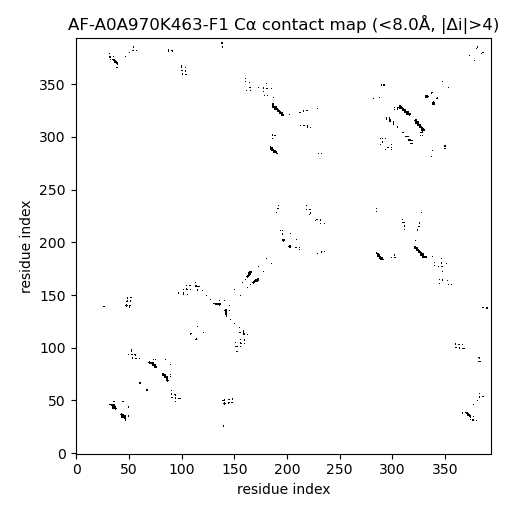.675 1.00 68.12 246 GLU A C 1
ATOM 2007 O O . GLU A 1 246 ? -7.330 24.375 34.659 1.00 68.12 246 GLU A O 1
ATOM 2012 N N . ASP A 1 247 ? -6.888 23.012 32.919 1.00 63.22 247 ASP A N 1
ATOM 2013 C CA . ASP A 1 247 ? -5.447 22.907 33.159 1.00 63.22 247 ASP A CA 1
ATOM 2014 C C . ASP A 1 247 ? -4.703 24.212 32.791 1.00 63.22 247 ASP A C 1
ATOM 2016 O O . ASP A 1 247 ? -3.804 24.632 33.525 1.00 63.22 247 ASP A O 1
ATOM 2020 N N . GLU A 1 248 ? -5.122 24.927 31.735 1.00 59.31 248 GLU A N 1
ATOM 2021 C CA . GLU A 1 248 ? -4.576 26.252 31.378 1.00 59.31 248 GLU A CA 1
ATOM 2022 C C . GLU A 1 248 ? -4.941 27.359 32.392 1.00 59.31 248 GLU A C 1
ATOM 2024 O O . GLU A 1 248 ? -4.092 28.189 32.737 1.00 59.31 248 GLU A O 1
ATOM 2029 N N . ASP A 1 249 ? -6.172 27.375 32.921 1.00 50.91 249 ASP A N 1
ATOM 2030 C CA . ASP A 1 249 ? -6.593 28.341 33.955 1.00 50.91 249 ASP A CA 1
ATOM 2031 C C . ASP A 1 249 ? -6.010 28.009 35.350 1.00 50.91 249 ASP A C 1
ATOM 2033 O O . ASP A 1 249 ? -5.911 28.884 36.219 1.00 50.91 249 ASP A O 1
ATOM 2037 N N . GLY A 1 250 ? -5.583 26.760 35.576 1.00 43.91 250 GLY A N 1
ATOM 2038 C CA . GLY A 1 250 ? -4.944 26.295 36.811 1.00 43.91 250 GLY A CA 1
ATOM 2039 C C . GLY A 1 250 ? -3.478 26.719 36.983 1.00 43.91 250 GLY A C 1
ATOM 2040 O O . GLY A 1 250 ? -3.004 26.823 38.119 1.00 43.91 250 GLY A O 1
ATOM 2041 N N . GLU A 1 251 ? -2.762 27.022 35.893 1.00 43.31 251 GLU A N 1
ATOM 2042 C CA . GLU A 1 251 ? -1.352 27.450 35.925 1.00 43.31 251 GLU A CA 1
ATOM 2043 C C . GLU A 1 251 ? -1.145 28.968 36.099 1.00 43.31 251 GLU A C 1
ATOM 2045 O O . GLU A 1 251 ? -0.013 29.409 36.303 1.00 43.31 251 GLU A O 1
ATOM 2050 N N . ASN A 1 252 ? -2.206 29.787 36.117 1.00 40.56 252 ASN A N 1
ATOM 2051 C CA . ASN A 1 252 ? -2.093 31.253 36.214 1.00 40.56 252 ASN A CA 1
ATOM 2052 C C . ASN A 1 252 ? -2.675 31.857 37.507 1.00 40.56 252 ASN A C 1
ATOM 2054 O O . ASN A 1 252 ? -3.304 32.917 37.521 1.00 40.56 252 ASN A O 1
ATOM 2058 N N . GLY A 1 253 ? -2.425 31.197 38.637 1.00 39.12 253 GLY A N 1
ATOM 2059 C CA . GLY A 1 253 ? -2.813 31.670 39.965 1.00 39.12 253 GLY A CA 1
ATOM 2060 C C . GLY A 1 253 ? -1.718 32.414 40.740 1.00 39.12 253 GLY A C 1
ATOM 2061 O O . GLY A 1 253 ? -1.306 31.909 41.776 1.00 39.12 253 GLY A O 1
ATOM 2062 N N . GLU A 1 254 ? -1.287 33.610 40.309 1.00 34.78 254 GLU A N 1
ATOM 2063 C CA . GLU A 1 254 ? -0.732 34.659 41.202 1.00 34.78 254 GLU A CA 1
ATOM 2064 C C . GLU A 1 254 ? -0.797 36.077 40.558 1.00 34.78 254 GLU A C 1
ATOM 2066 O O . GLU A 1 254 ? 0.085 36.497 39.819 1.00 34.78 254 GLU A O 1
ATOM 2071 N N . THR A 1 255 ? -1.894 36.791 40.864 1.00 29.03 255 THR A N 1
ATOM 2072 C CA . THR A 1 255 ? -2.116 38.260 41.023 1.00 29.03 255 THR A CA 1
ATOM 2073 C C . THR A 1 255 ? -1.265 39.303 40.263 1.00 29.03 255 THR A C 1
ATOM 2075 O O . THR A 1 255 ? -0.071 39.418 40.501 1.00 29.03 255 THR A O 1
ATOM 2078 N N . GLU A 1 256 ? -1.916 40.251 39.566 1.00 28.53 256 GLU A N 1
ATOM 2079 C CA . GLU A 1 256 ? -2.284 41.582 40.112 1.00 28.53 256 GLU A CA 1
ATOM 2080 C C . GLU A 1 256 ? -3.227 42.379 39.176 1.00 28.53 256 GLU A C 1
ATOM 2082 O O . GLU A 1 256 ? -3.179 42.269 37.953 1.00 28.53 256 GLU A O 1
ATOM 2087 N N . GLU A 1 257 ? -4.098 43.185 39.797 1.00 35.50 257 GLU A N 1
ATOM 2088 C CA . GLU A 1 257 ? -4.982 44.178 39.176 1.00 35.50 257 GLU A CA 1
ATOM 2089 C C . GLU A 1 257 ? -4.217 45.202 38.322 1.00 35.50 257 GLU A C 1
ATOM 2091 O O . GLU A 1 257 ? -3.244 45.810 38.766 1.00 35.50 257 GLU A O 1
ATOM 2096 N N . SER A 1 258 ? -4.765 45.523 37.151 1.00 26.67 258 SER A N 1
ATOM 2097 C CA . SER A 1 258 ? -4.587 46.838 36.534 1.00 26.67 258 SER A CA 1
ATOM 2098 C C . SER A 1 258 ? -5.816 47.180 35.696 1.00 26.67 258 SER A C 1
ATOM 2100 O O . SER A 1 258 ? -5.989 46.680 34.587 1.00 26.67 258 SER A O 1
ATOM 2102 N N . GLU A 1 259 ? -6.657 48.068 36.226 1.00 32.84 259 GLU A N 1
ATOM 2103 C CA . GLU A 1 259 ? -7.662 48.803 35.458 1.00 32.84 259 GLU A CA 1
ATOM 2104 C C . GLU A 1 259 ? -6.984 49.646 34.362 1.00 32.84 259 GLU A C 1
ATOM 2106 O O . GLU A 1 259 ? -6.144 50.497 34.659 1.00 32.84 259 GLU A O 1
ATOM 2111 N N . SER A 1 260 ? -7.421 49.509 33.109 1.00 27.58 260 SER A N 1
ATOM 2112 C CA . SER A 1 260 ? -7.535 50.654 32.199 1.00 27.58 260 SER A CA 1
ATOM 2113 C C . SER A 1 260 ? -8.537 50.367 31.084 1.00 27.58 260 SER A C 1
ATOM 2115 O O . SER A 1 260 ? -8.560 49.275 30.526 1.00 27.58 260 SER A O 1
ATOM 2117 N N . ALA A 1 261 ? -9.358 51.375 30.816 1.00 28.69 261 ALA A N 1
ATOM 2118 C CA . ALA A 1 261 ? -10.572 51.367 30.018 1.00 28.69 261 ALA A CA 1
ATOM 2119 C C . ALA A 1 261 ? -10.365 51.350 28.490 1.00 28.69 261 ALA A C 1
ATOM 2121 O O . ALA A 1 261 ? -9.325 51.788 28.008 1.00 28.69 261 ALA A O 1
ATOM 2122 N N . ASP A 1 262 ? -11.439 50.915 27.815 1.00 27.59 262 ASP A N 1
ATOM 2123 C CA . ASP A 1 262 ? -11.979 51.298 26.496 1.00 27.59 262 ASP A CA 1
ATOM 2124 C C . ASP A 1 262 ? -11.036 51.402 25.278 1.00 27.59 262 ASP A C 1
ATOM 2126 O O . ASP A 1 262 ? -10.170 52.267 25.208 1.00 27.59 262 ASP A O 1
ATOM 2130 N N . GLU A 1 263 ? -11.326 50.631 24.224 1.00 26.70 263 GLU A N 1
ATOM 2131 C CA . GLU A 1 263 ? -12.177 51.113 23.119 1.00 26.70 263 GLU A CA 1
ATOM 2132 C C . GLU A 1 263 ? -12.606 49.959 22.190 1.00 26.70 263 GLU A C 1
ATOM 2134 O O . GLU A 1 263 ? -11.864 49.008 21.947 1.00 26.70 263 GLU A O 1
ATOM 2139 N N . ASP A 1 264 ? -13.850 50.071 21.721 1.00 29.75 264 ASP A N 1
ATOM 2140 C CA . ASP A 1 264 ? -14.542 49.243 20.735 1.00 29.75 264 ASP A CA 1
ATOM 2141 C C . ASP A 1 264 ? -13.725 48.978 19.453 1.00 29.75 264 ASP A C 1
ATOM 2143 O O . ASP A 1 264 ? -13.168 49.906 18.870 1.00 29.75 264 ASP A O 1
ATOM 2147 N N . ASP A 1 265 ? -13.833 47.765 18.902 1.00 25.95 265 ASP A N 1
ATOM 2148 C CA . ASP A 1 265 ? -14.214 47.650 17.491 1.00 25.95 265 ASP A CA 1
ATOM 2149 C C . ASP A 1 265 ? -15.084 46.405 17.279 1.00 25.95 265 ASP A C 1
ATOM 2151 O O . ASP A 1 265 ? -14.700 45.272 17.579 1.00 25.95 265 ASP A O 1
ATOM 2155 N N . LYS A 1 266 ? -16.307 46.656 16.817 1.00 32.44 266 LYS A N 1
ATOM 2156 C CA . LYS A 1 266 ? -17.243 45.649 16.328 1.00 32.44 266 LYS A CA 1
ATOM 2157 C C . LYS A 1 266 ? -16.921 45.437 14.859 1.00 32.44 266 LYS A C 1
ATOM 2159 O O . LYS A 1 266 ? -17.016 46.393 14.096 1.00 32.44 266 LYS A O 1
ATOM 2164 N N . ASP A 1 267 ? -16.675 44.198 14.458 1.00 25.48 267 ASP A N 1
ATOM 2165 C CA . ASP A 1 267 ? -16.900 43.803 13.071 1.00 25.48 267 ASP A CA 1
ATOM 2166 C C . ASP A 1 267 ? -17.861 42.614 13.050 1.00 25.48 267 ASP A C 1
ATOM 2168 O O . ASP A 1 267 ? -17.505 41.467 13.329 1.00 25.48 267 ASP A O 1
ATOM 2172 N N . ASP A 1 268 ? -19.124 42.960 12.808 1.00 30.38 268 ASP A N 1
ATOM 2173 C CA . ASP A 1 268 ? -20.197 42.054 12.435 1.00 30.38 268 ASP A CA 1
ATOM 2174 C C . ASP A 1 268 ? -19.926 41.569 11.004 1.00 30.38 268 ASP A C 1
ATOM 2176 O O . ASP A 1 268 ? -20.061 42.323 10.040 1.00 30.38 268 ASP A O 1
ATOM 2180 N N . GLY A 1 269 ? -19.578 40.292 10.863 1.00 25.00 269 GLY A N 1
ATOM 2181 C CA . GLY A 1 269 ? -19.470 39.607 9.579 1.00 25.00 269 GLY A CA 1
ATOM 2182 C C . GLY A 1 269 ? -20.491 38.483 9.463 1.00 25.00 269 GLY A C 1
ATOM 2183 O O . GLY A 1 269 ? -20.119 37.314 9.506 1.00 25.00 269 GLY A O 1
ATOM 2184 N N . GLU A 1 270 ? -21.773 38.833 9.325 1.00 33.25 270 GLU A N 1
ATOM 2185 C CA . GLU A 1 270 ? -22.781 37.934 8.752 1.00 33.25 270 GLU A CA 1
ATOM 2186 C C . GLU A 1 270 ? -22.323 37.512 7.345 1.00 33.25 270 GLU A C 1
ATOM 2188 O O . GLU A 1 270 ? -22.176 38.340 6.445 1.00 33.25 270 GLU A O 1
ATOM 2193 N N . GLY A 1 271 ? -22.090 36.213 7.171 1.00 26.11 271 GLY A N 1
ATOM 2194 C CA . GLY A 1 271 ? -21.767 35.572 5.901 1.00 26.11 271 GLY A CA 1
ATOM 2195 C C . GLY A 1 271 ? -22.610 34.317 5.747 1.00 26.11 271 GLY A C 1
ATOM 2196 O O . GLY A 1 271 ? -22.126 33.206 5.927 1.00 26.11 271 GLY A O 1
ATOM 2197 N N . ASP A 1 272 ? -23.893 34.544 5.494 1.00 35.00 272 ASP A N 1
ATOM 2198 C CA . ASP A 1 272 ? -24.867 33.559 5.045 1.00 35.00 272 ASP A CA 1
ATOM 2199 C C . ASP A 1 272 ? -24.460 33.103 3.632 1.00 35.00 272 ASP A C 1
ATOM 2201 O O . ASP A 1 272 ? -24.613 33.851 2.668 1.00 35.00 272 ASP A O 1
ATOM 2205 N N . ASP A 1 273 ? -23.886 31.905 3.515 1.00 28.34 273 ASP A N 1
ATOM 2206 C CA . ASP A 1 273 ? -23.705 31.205 2.241 1.00 28.34 273 ASP A CA 1
ATOM 2207 C C . ASP A 1 273 ? -24.324 29.807 2.376 1.00 28.34 273 ASP A C 1
ATOM 2209 O O . ASP A 1 273 ? -23.656 28.792 2.583 1.00 28.34 273 ASP A O 1
ATOM 2213 N N . GLU A 1 274 ? -25.653 29.768 2.242 1.00 37.16 274 GLU A N 1
ATOM 2214 C CA . GLU A 1 274 ? -26.401 28.584 1.823 1.00 37.16 274 GLU A CA 1
ATOM 2215 C C . GLU A 1 274 ? -25.922 28.146 0.423 1.00 37.16 274 GLU A C 1
ATOM 2217 O O . GLU A 1 274 ? -26.557 28.423 -0.597 1.00 37.16 274 GLU A O 1
ATOM 2222 N N . ASN A 1 275 ? -24.809 27.418 0.355 1.00 32.50 275 ASN A N 1
ATOM 2223 C CA . ASN A 1 275 ? -24.525 26.526 -0.763 1.00 32.50 275 ASN A CA 1
ATOM 2224 C C . ASN A 1 275 ? -24.840 25.100 -0.325 1.00 32.50 275 ASN A C 1
ATOM 2226 O O . ASN A 1 275 ? -24.013 24.390 0.238 1.00 32.50 275 ASN A O 1
ATOM 2230 N N . GLY A 1 276 ? -26.078 24.693 -0.605 1.00 36.28 276 GLY A N 1
ATOM 2231 C CA . GLY A 1 276 ? -26.499 23.298 -0.605 1.00 36.28 276 GLY A CA 1
ATOM 2232 C C . GLY A 1 276 ? -25.829 22.527 -1.741 1.00 36.28 276 GLY A C 1
ATOM 2233 O O . GLY A 1 276 ? -26.497 22.122 -2.690 1.00 36.28 276 GLY A O 1
ATOM 2234 N N . ASP A 1 277 ? -24.523 22.322 -1.627 1.00 34.72 277 ASP A N 1
ATOM 2235 C CA . ASP A 1 277 ? -23.855 21.163 -2.189 1.00 34.72 277 ASP A CA 1
ATOM 2236 C C . ASP A 1 277 ? -23.935 20.090 -1.104 1.00 34.72 277 ASP A C 1
ATOM 2238 O O . ASP A 1 277 ? -23.284 20.179 -0.068 1.00 34.72 277 ASP A O 1
ATOM 2242 N N . THR A 1 278 ? -24.789 19.083 -1.293 1.00 36.72 278 THR A N 1
ATOM 2243 C CA . THR A 1 278 ? -24.680 17.849 -0.511 1.00 36.72 278 THR A CA 1
ATOM 2244 C C . THR A 1 278 ? -23.395 17.160 -0.952 1.00 36.72 278 THR A C 1
ATOM 2246 O O . THR A 1 278 ? -23.426 16.265 -1.801 1.00 36.72 278 THR A O 1
ATOM 2249 N N . GLU A 1 279 ? -22.259 17.631 -0.442 1.00 45.69 279 GLU A N 1
ATOM 2250 C CA . GLU A 1 279 ? -21.072 16.804 -0.319 1.00 45.69 279 GLU A CA 1
ATOM 2251 C C . GLU A 1 279 ? -21.533 15.543 0.422 1.00 45.69 279 GLU A C 1
ATOM 2253 O O . GLU A 1 279 ? -22.222 15.626 1.440 1.00 45.69 279 GLU A O 1
ATOM 2258 N N . ASP A 1 280 ? -21.294 14.364 -0.157 1.00 49.91 280 ASP A N 1
ATOM 2259 C CA . ASP A 1 280 ? -21.494 13.106 0.558 1.00 49.91 280 ASP A CA 1
ATOM 2260 C C . ASP A 1 280 ? -20.515 13.131 1.741 1.00 49.91 280 ASP A C 1
ATOM 2262 O O . ASP A 1 280 ? -19.360 12.733 1.600 1.00 49.91 280 ASP A O 1
ATOM 2266 N N . GLU A 1 281 ? -20.956 13.684 2.874 1.00 63.31 281 GLU A N 1
ATOM 2267 C CA . GLU A 1 281 ? -20.169 13.755 4.097 1.00 63.31 281 GLU A CA 1
ATOM 2268 C C . GLU A 1 281 ? -19.799 12.326 4.486 1.00 63.31 281 GLU A C 1
ATOM 2270 O O . GLU A 1 281 ? -20.651 11.514 4.858 1.00 63.31 281 GLU A O 1
ATOM 2275 N N . THR A 1 282 ? -18.520 11.999 4.316 1.00 78.00 282 THR A N 1
ATOM 2276 C CA . THR A 1 282 ? -17.948 10.751 4.804 1.00 78.00 282 THR A CA 1
ATOM 2277 C C . THR A 1 282 ? -17.979 10.781 6.319 1.00 78.00 282 THR A C 1
ATOM 2279 O O . THR A 1 282 ? -17.521 11.755 6.922 1.00 78.00 282 THR A O 1
ATOM 2282 N N . ASP A 1 283 ? -18.462 9.709 6.932 1.00 87.88 283 ASP A N 1
ATOM 2283 C CA . ASP A 1 283 ? -18.455 9.564 8.383 1.00 87.88 283 ASP A CA 1
ATOM 2284 C C . ASP A 1 283 ? -17.011 9.479 8.906 1.00 87.88 283 ASP A C 1
ATOM 2286 O O . ASP A 1 283 ? -16.362 8.433 8.844 1.00 87.88 283 ASP A O 1
ATOM 2290 N N . GLN A 1 284 ? -16.490 10.603 9.406 1.00 90.50 284 GLN A N 1
ATOM 2291 C CA . GLN A 1 284 ? -15.089 10.735 9.827 1.00 90.50 284 GLN A CA 1
ATOM 2292 C C . GLN A 1 284 ? -14.741 9.851 11.035 1.00 90.50 284 GLN A C 1
ATOM 2294 O O . GLN A 1 284 ? -13.575 9.518 11.249 1.00 90.50 284 GLN A O 1
ATOM 2299 N N . ASN A 1 285 ? -15.748 9.445 11.812 1.00 93.50 285 ASN A N 1
ATOM 2300 C CA . ASN A 1 285 ? -15.581 8.605 12.994 1.00 93.50 285 ASN A CA 1
ATOM 2301 C C . ASN A 1 285 ? -15.589 7.108 12.659 1.00 93.50 285 ASN A C 1
ATOM 2303 O O . ASN A 1 285 ? -15.212 6.276 13.494 1.00 93.50 285 ASN A O 1
ATOM 2307 N N . LEU A 1 286 ? -16.049 6.746 11.459 1.00 95.44 286 LEU A N 1
ATOM 2308 C CA . LEU A 1 286 ? -16.152 5.373 10.999 1.00 95.44 286 LEU A CA 1
ATOM 2309 C C . LEU A 1 286 ? -14.793 4.851 10.533 1.00 95.44 286 LEU A C 1
ATOM 2311 O O . LEU A 1 286 ? -14.147 5.406 9.650 1.00 95.44 286 LEU A O 1
ATOM 2315 N N . LYS A 1 287 ? -14.375 3.720 11.098 1.00 95.38 287 LYS A N 1
ATOM 2316 C CA . LYS A 1 287 ? -13.095 3.072 10.800 1.00 95.38 287 LYS A CA 1
ATOM 2317 C C . LYS A 1 287 ? -13.330 1.668 10.256 1.00 95.38 287 LYS A C 1
ATOM 2319 O O . LYS A 1 287 ? -14.257 0.976 10.684 1.00 95.38 287 LYS A O 1
ATOM 2324 N N . MET A 1 288 ? -12.462 1.215 9.352 1.00 94.56 288 MET A N 1
ATOM 2325 C CA . MET A 1 288 ? -12.446 -0.161 8.850 1.00 94.56 288 MET A CA 1
ATOM 2326 C C . MET A 1 288 ? -11.075 -0.805 9.052 1.00 94.56 288 MET A C 1
ATOM 2328 O O . MET A 1 288 ? -10.063 -0.262 8.615 1.00 94.56 288 MET A O 1
ATOM 2332 N N . ILE A 1 289 ? -11.084 -1.993 9.647 1.00 94.94 289 ILE A N 1
ATOM 2333 C CA . ILE A 1 289 ? -9.936 -2.874 9.847 1.00 94.94 289 ILE A CA 1
ATOM 2334 C C . ILE A 1 289 ? -9.967 -4.007 8.823 1.00 94.94 289 ILE A C 1
ATOM 2336 O O . ILE A 1 289 ? -11.021 -4.591 8.576 1.00 94.94 289 ILE A O 1
ATOM 2340 N N . ASP A 1 290 ? -8.801 -4.343 8.287 1.00 94.88 290 ASP A N 1
ATOM 2341 C CA . ASP A 1 290 ? -8.481 -5.607 7.636 1.00 94.88 290 ASP A CA 1
ATOM 2342 C C . ASP A 1 290 ? -7.730 -6.512 8.626 1.00 94.88 290 ASP A C 1
ATOM 2344 O O . ASP A 1 290 ? -6.535 -6.352 8.883 1.00 94.88 290 ASP A O 1
ATOM 2348 N N . ALA A 1 291 ? -8.434 -7.512 9.153 1.00 94.88 291 ALA A N 1
ATOM 2349 C CA . ALA A 1 291 ? -7.939 -8.434 10.170 1.00 94.88 291 ALA A CA 1
ATOM 2350 C C . ALA A 1 291 ? -6.729 -9.281 9.744 1.00 94.88 291 ALA A C 1
ATOM 2352 O O . ALA A 1 291 ? -6.164 -9.981 10.581 1.00 94.88 291 ALA A O 1
ATOM 2353 N N . THR A 1 292 ? -6.352 -9.262 8.464 1.00 91.94 292 THR A N 1
ATOM 2354 C CA . THR A 1 292 ? -5.167 -9.972 7.963 1.00 91.94 292 THR A CA 1
ATOM 2355 C C . THR A 1 292 ? -3.904 -9.113 7.945 1.00 91.94 292 THR A C 1
ATOM 2357 O O . THR A 1 292 ? -2.815 -9.644 7.733 1.00 91.94 292 THR A O 1
ATOM 2360 N N . ARG A 1 293 ? -4.034 -7.795 8.149 1.00 89.50 293 ARG A N 1
ATOM 2361 C CA . ARG A 1 293 ? -2.937 -6.824 7.998 1.00 89.50 293 ARG A CA 1
ATOM 2362 C C . ARG A 1 293 ? -2.781 -5.902 9.202 1.00 89.50 293 ARG A C 1
ATOM 2364 O O . ARG A 1 293 ? -1.662 -5.478 9.477 1.00 89.50 293 ARG A O 1
ATOM 2371 N N . ASP A 1 294 ? -3.880 -5.588 9.878 1.00 93.25 294 ASP A N 1
ATOM 2372 C CA . ASP A 1 294 ? -3.894 -4.663 11.010 1.00 93.25 294 ASP A CA 1
ATOM 2373 C C . ASP A 1 294 ? -3.530 -5.355 12.337 1.00 93.25 294 ASP A C 1
ATOM 2375 O O . ASP A 1 294 ? -3.433 -6.580 12.418 1.00 93.25 294 ASP A O 1
ATOM 2379 N N . ASP A 1 295 ? -3.319 -4.552 13.386 1.00 93.50 295 ASP A N 1
ATOM 2380 C CA . ASP A 1 295 ? -2.919 -5.000 14.728 1.00 93.50 295 ASP A CA 1
ATOM 2381 C C . ASP A 1 295 ? -3.862 -6.079 15.285 1.00 93.50 295 ASP A C 1
ATOM 2383 O O . ASP A 1 295 ? -5.048 -5.836 15.520 1.00 93.50 295 ASP A O 1
ATOM 2387 N N . GLU A 1 296 ? -3.309 -7.265 15.549 1.00 95.75 296 GLU A N 1
ATOM 2388 C CA . GLU A 1 296 ? -4.035 -8.421 16.079 1.00 95.75 296 GLU A CA 1
ATOM 2389 C C . GLU A 1 296 ? -4.770 -8.090 17.389 1.00 95.75 296 GLU A C 1
ATOM 2391 O O . GLU A 1 296 ? -5.910 -8.518 17.574 1.00 95.75 296 GLU A O 1
ATOM 2396 N N . ASN A 1 297 ? -4.189 -7.253 18.258 1.00 96.69 297 ASN A N 1
ATOM 2397 C CA . ASN A 1 297 ? -4.824 -6.864 19.520 1.00 96.69 297 ASN A CA 1
ATOM 2398 C C . ASN A 1 297 ? -6.082 -6.018 19.281 1.00 96.69 297 ASN A C 1
ATOM 2400 O O . ASN A 1 297 ? -7.110 -6.223 19.931 1.00 96.69 297 ASN A O 1
ATOM 2404 N N . LEU A 1 298 ? -6.023 -5.090 18.323 1.00 96.31 298 LEU A N 1
ATOM 2405 C CA . LEU A 1 298 ? -7.169 -4.278 17.918 1.00 96.31 298 LEU A CA 1
ATOM 2406 C C . LEU A 1 298 ? -8.236 -5.141 17.224 1.00 96.31 298 LEU A C 1
ATOM 2408 O O . LEU A 1 298 ? -9.430 -5.003 17.500 1.00 96.31 298 LEU A O 1
ATOM 2412 N N . VAL A 1 299 ? -7.821 -6.076 16.365 1.00 97.31 299 VAL A N 1
ATOM 2413 C CA . VAL A 1 299 ? -8.716 -7.041 15.707 1.00 97.31 299 VAL A CA 1
ATOM 2414 C C . VAL A 1 299 ? -9.482 -7.865 16.742 1.00 97.31 299 VAL A C 1
ATOM 2416 O O . VAL A 1 299 ? -10.706 -7.999 16.644 1.00 97.31 299 VAL A O 1
ATOM 2419 N N . GLU A 1 300 ? -8.794 -8.411 17.745 1.00 97.12 300 GLU A N 1
ATOM 2420 C CA . GLU A 1 300 ? -9.415 -9.169 18.832 1.00 97.12 300 GLU A CA 1
ATOM 2421 C C . GLU A 1 300 ? -10.364 -8.301 19.665 1.00 97.12 300 GLU A C 1
ATOM 2423 O O . GLU A 1 300 ? -11.497 -8.715 19.941 1.00 97.12 300 GLU A O 1
ATOM 2428 N N . ALA A 1 301 ? -9.947 -7.076 19.998 1.00 97.69 301 ALA A N 1
ATOM 2429 C CA . ALA A 1 301 ? -10.761 -6.106 20.718 1.00 97.69 301 ALA A CA 1
ATOM 2430 C C . ALA A 1 301 ? -12.086 -5.827 19.987 1.00 97.69 301 ALA A C 1
ATOM 2432 O O . ALA A 1 301 ? -13.158 -6.001 20.579 1.00 97.69 301 ALA A O 1
ATOM 2433 N N . VAL A 1 302 ? -12.038 -5.508 18.687 1.00 97.81 302 VAL A N 1
ATOM 2434 C CA . VAL A 1 302 ? -13.229 -5.261 17.854 1.00 97.81 302 VAL A CA 1
ATOM 2435 C C . VAL A 1 302 ? -14.075 -6.527 17.689 1.00 97.81 302 VAL A C 1
ATOM 2437 O O . VAL A 1 302 ? -15.303 -6.471 17.799 1.00 97.81 302 VAL A O 1
ATOM 2440 N N . ARG A 1 303 ? -13.460 -7.701 17.487 1.00 96.94 303 ARG A N 1
ATOM 2441 C CA . ARG A 1 303 ? -14.186 -8.984 17.392 1.00 96.94 303 ARG A CA 1
ATOM 2442 C C . ARG A 1 303 ? -14.918 -9.348 18.681 1.00 96.94 303 ARG A C 1
ATOM 2444 O O . ARG A 1 303 ? -15.955 -10.009 18.603 1.00 96.94 303 ARG A O 1
ATOM 2451 N N . SER A 1 304 ? -14.418 -8.905 19.836 1.00 97.56 304 SER A N 1
ATOM 2452 C CA . SER A 1 304 ? -15.046 -9.136 21.142 1.00 97.56 304 SER A CA 1
ATOM 2453 C C . SER A 1 304 ? -16.368 -8.375 21.338 1.00 97.56 304 SER A C 1
ATOM 2455 O O . SER A 1 304 ? -17.102 -8.656 22.293 1.00 97.56 304 SER A O 1
ATOM 2457 N N . VAL A 1 305 ? -16.677 -7.431 20.443 1.00 98.19 305 VAL A N 1
ATOM 2458 C CA . VAL A 1 305 ? -17.918 -6.653 20.423 1.00 98.19 305 VAL A CA 1
ATOM 2459 C C . VAL A 1 305 ? -18.873 -7.250 19.387 1.00 98.19 305 VAL A C 1
ATOM 2461 O O . VAL A 1 305 ? -18.481 -7.572 18.262 1.00 98.19 305 VAL A O 1
ATOM 2464 N N . SER A 1 306 ? -20.145 -7.431 19.747 1.00 96.69 306 SER A N 1
ATOM 2465 C CA . SER A 1 306 ? -21.159 -7.881 18.788 1.00 96.69 306 SER A CA 1
ATOM 2466 C C . SER A 1 306 ? -21.496 -6.767 17.804 1.00 96.69 306 SER A C 1
ATOM 2468 O O . SER A 1 306 ? -21.545 -5.604 18.192 1.00 96.69 306 SER A O 1
ATOM 2470 N N . VAL A 1 307 ? -21.799 -7.118 16.556 1.00 96.00 307 VAL A N 1
ATOM 2471 C CA . VAL A 1 307 ? -22.293 -6.160 15.555 1.00 96.00 307 VAL A CA 1
ATOM 2472 C C . VAL A 1 307 ? -23.544 -5.441 16.086 1.00 96.00 307 VAL A C 1
ATOM 2474 O O . VAL A 1 307 ? -24.446 -6.090 16.614 1.00 96.00 307 VAL A O 1
ATOM 2477 N N . GLY A 1 308 ? -23.569 -4.110 15.986 1.00 95.88 308 GLY A N 1
ATOM 2478 C CA . GLY A 1 308 ? -24.599 -3.233 16.553 1.00 95.88 308 GLY A CA 1
ATOM 2479 C C . GLY A 1 308 ? -24.485 -3.001 18.067 1.00 95.88 308 GLY A C 1
ATOM 2480 O O . GLY A 1 308 ? -25.337 -2.334 18.652 1.00 95.88 308 GLY A O 1
ATOM 2481 N N . GLY A 1 309 ? -23.463 -3.556 18.721 1.00 96.62 309 GLY A N 1
ATOM 2482 C CA . GLY A 1 309 ? -23.192 -3.389 20.147 1.00 96.62 309 GLY A CA 1
ATOM 2483 C C . GLY A 1 309 ? -21.987 -2.492 20.407 1.00 96.62 309 GLY A C 1
ATOM 2484 O O . GLY A 1 309 ? -21.116 -2.348 19.549 1.00 96.62 309 GLY A O 1
ATOM 2485 N N . ALA A 1 310 ? -21.926 -1.936 21.619 1.00 98.31 310 ALA A N 1
ATOM 2486 C CA . ALA A 1 310 ? -20.753 -1.238 22.131 1.00 98.31 310 ALA A CA 1
ATOM 2487 C C . ALA A 1 310 ? -20.257 -1.877 23.430 1.00 98.31 310 ALA A C 1
ATOM 2489 O O . ALA A 1 310 ? -21.052 -2.418 24.206 1.00 98.31 310 ALA A O 1
ATOM 2490 N N . LYS A 1 311 ? -18.943 -1.848 23.653 1.00 98.38 311 LYS A N 1
ATOM 2491 C CA . LYS A 1 311 ? -18.304 -2.457 24.821 1.00 98.38 311 LYS A CA 1
ATOM 2492 C C . LYS A 1 311 ? -16.985 -1.761 25.144 1.00 98.38 311 LYS A C 1
ATOM 2494 O O . LYS A 1 311 ? -16.254 -1.373 24.237 1.00 98.38 311 LYS A O 1
ATOM 2499 N N . ILE A 1 312 ? -16.681 -1.670 26.436 1.00 98.56 312 ILE A N 1
ATOM 2500 C CA . ILE A 1 312 ? -15.368 -1.251 26.931 1.00 98.56 312 ILE A CA 1
ATOM 2501 C C . ILE A 1 312 ? -14.425 -2.454 26.914 1.00 98.56 312 ILE A C 1
ATOM 2503 O O . ILE A 1 312 ? -14.758 -3.527 27.431 1.00 98.56 312 ILE A O 1
ATOM 2507 N N . VAL A 1 313 ? -13.264 -2.284 26.300 1.00 97.94 313 VAL A N 1
ATOM 2508 C CA . VAL A 1 313 ? -12.239 -3.314 26.139 1.00 97.94 313 VAL A CA 1
ATOM 2509 C C . VAL A 1 313 ? -10.867 -2.729 26.432 1.00 97.94 313 VAL A C 1
ATOM 2511 O O . VAL A 1 313 ? -10.621 -1.557 26.174 1.00 97.94 313 VAL A O 1
ATOM 2514 N N . GLU A 1 314 ? -9.971 -3.553 26.954 1.00 97.06 314 GLU A N 1
ATOM 2515 C CA . GLU A 1 314 ? -8.558 -3.210 27.100 1.00 97.06 314 GLU A CA 1
ATOM 2516 C C . GLU A 1 314 ? -7.743 -4.038 26.123 1.00 97.06 314 GLU A C 1
ATOM 2518 O O . GLU A 1 314 ? -7.993 -5.236 25.964 1.00 97.06 314 GLU A O 1
ATOM 2523 N N . PHE A 1 315 ? -6.769 -3.407 25.481 1.00 96.31 315 PHE A N 1
ATOM 2524 C CA . PHE A 1 315 ? -5.828 -4.085 24.599 1.00 96.31 315 PHE A CA 1
ATOM 2525 C C . PHE A 1 315 ? -4.508 -3.313 24.528 1.00 96.31 315 PHE A C 1
ATOM 2527 O O . PHE A 1 315 ? -4.387 -2.211 25.063 1.00 96.31 315 PHE A O 1
ATOM 2534 N N . LYS A 1 316 ? -3.498 -3.909 23.890 1.00 94.69 316 LYS A N 1
ATOM 2535 C CA . LYS A 1 316 ? -2.227 -3.238 23.610 1.00 94.69 316 LYS A CA 1
ATOM 2536 C C . LYS A 1 316 ? -2.230 -2.682 22.198 1.00 94.69 316 LYS A C 1
ATOM 2538 O O . LYS A 1 316 ? -2.026 -3.441 21.257 1.00 94.69 316 LYS A O 1
ATOM 2543 N N . SER A 1 317 ? -2.440 -1.380 22.060 1.00 91.88 317 SER A N 1
ATOM 2544 C CA . SER A 1 317 ? -2.367 -0.705 20.766 1.00 91.88 317 SER A CA 1
ATOM 2545 C C . SER A 1 317 ? -0.935 -0.742 20.231 1.00 91.88 317 SER A C 1
ATOM 2547 O O . SER A 1 317 ? 0.025 -0.459 20.961 1.00 91.88 317 SER A O 1
ATOM 2549 N N . GLY A 1 318 ? -0.778 -1.193 18.985 1.00 88.75 318 GLY A N 1
ATOM 2550 C CA . GLY A 1 318 ? 0.522 -1.425 18.354 1.00 88.75 318 GLY A CA 1
ATOM 2551 C C . GLY A 1 318 ? 1.354 -2.509 19.049 1.00 88.75 318 GLY A C 1
ATOM 2552 O O . GLY A 1 318 ? 2.567 -2.570 18.862 1.00 88.75 318 GLY A O 1
ATOM 2553 N N . GLY A 1 319 ? 0.733 -3.330 19.904 1.00 88.69 319 GLY A N 1
ATOM 2554 C CA . GLY A 1 319 ? 1.408 -4.324 20.740 1.00 88.69 319 GLY A CA 1
ATOM 2555 C C . GLY A 1 319 ? 2.228 -3.754 21.907 1.00 88.69 319 GLY A C 1
ATOM 2556 O O . GLY A 1 319 ? 2.808 -4.531 22.671 1.00 88.69 319 GLY A O 1
ATOM 2557 N N . THR A 1 320 ? 2.268 -2.430 22.091 1.00 89.56 320 THR A N 1
ATOM 2558 C CA . THR A 1 320 ? 3.129 -1.774 23.088 1.00 89.56 320 THR A CA 1
ATOM 2559 C C . THR A 1 320 ? 2.351 -1.034 24.164 1.00 89.56 320 THR A C 1
ATOM 2561 O O . THR A 1 320 ? 2.641 -1.222 25.344 1.00 89.56 320 THR A O 1
ATOM 2564 N N . THR A 1 321 ? 1.369 -0.222 23.778 1.00 92.19 321 THR A N 1
ATOM 2565 C CA . THR A 1 321 ? 0.730 0.741 24.683 1.00 92.19 321 THR A CA 1
ATOM 2566 C C . THR A 1 321 ? -0.586 0.183 25.194 1.00 92.19 321 THR A C 1
ATOM 2568 O O . THR A 1 321 ? -1.471 -0.127 24.398 1.00 92.19 321 THR A O 1
ATOM 2571 N N . ASN A 1 322 ? -0.732 0.051 26.513 1.00 94.81 322 ASN A N 1
ATOM 2572 C CA . ASN A 1 322 ? -2.003 -0.349 27.107 1.00 94.81 322 ASN A CA 1
ATOM 2573 C C . ASN A 1 322 ? -3.043 0.756 26.880 1.00 94.81 322 ASN A C 1
ATOM 2575 O O . ASN A 1 322 ? -2.795 1.920 27.187 1.00 94.81 322 ASN A O 1
ATOM 2579 N N . VAL A 1 323 ? -4.205 0.393 26.344 1.00 96.69 323 VAL A N 1
ATOM 2580 C CA . VAL A 1 323 ? -5.324 1.312 26.108 1.00 96.69 323 VAL A CA 1
ATOM 2581 C C . VAL A 1 323 ? -6.613 0.715 26.657 1.00 96.69 323 VAL A C 1
ATOM 2583 O O . VAL A 1 323 ? -6.822 -0.499 26.585 1.00 96.69 323 VAL A O 1
ATOM 2586 N N . ALA A 1 324 ? -7.495 1.568 27.174 1.00 98.12 324 ALA A N 1
ATOM 2587 C CA . ALA A 1 324 ? -8.898 1.244 27.387 1.00 98.12 324 ALA A CA 1
ATOM 2588 C C . ALA A 1 324 ? -9.716 1.932 26.294 1.00 98.12 324 ALA A C 1
ATOM 2590 O O . ALA A 1 324 ? -9.584 3.133 26.065 1.00 98.12 324 ALA A O 1
ATOM 2591 N N . ALA A 1 325 ? -10.567 1.173 25.617 1.00 98.19 325 ALA A N 1
ATOM 2592 C CA . ALA A 1 325 ? -11.339 1.654 24.488 1.00 98.19 325 ALA A CA 1
ATOM 2593 C C . ALA A 1 325 ? -12.821 1.352 24.662 1.00 98.19 325 ALA A C 1
ATOM 2595 O O . ALA A 1 325 ? -13.199 0.225 24.981 1.00 98.19 325 ALA A O 1
ATOM 2596 N N . LEU A 1 326 ? -13.670 2.338 24.387 1.00 98.69 326 LEU A N 1
ATOM 2597 C CA . LEU A 1 326 ? -15.080 2.106 24.108 1.00 98.69 326 LEU A CA 1
ATOM 2598 C C . LEU A 1 326 ? -15.227 1.880 22.605 1.00 98.69 326 LEU A C 1
ATOM 2600 O O . LEU A 1 326 ? -15.052 2.805 21.816 1.00 98.69 326 LEU A O 1
ATOM 2604 N N . ILE A 1 327 ? -15.552 0.650 22.212 1.00 98.69 327 ILE A N 1
ATOM 2605 C CA . ILE A 1 327 ? -15.691 0.254 20.808 1.00 98.69 327 ILE A CA 1
ATOM 2606 C C . ILE A 1 327 ? -17.159 0.001 20.493 1.00 98.69 327 ILE A C 1
ATOM 2608 O O . ILE A 1 327 ? -17.799 -0.801 21.174 1.00 98.69 327 ILE A O 1
ATOM 2612 N N . TYR A 1 328 ? -17.664 0.618 19.425 1.00 98.44 328 TYR A N 1
ATOM 2613 C CA . TYR A 1 328 ? -18.948 0.305 18.797 1.00 98.44 328 TYR A CA 1
ATOM 2614 C C . TYR A 1 328 ? -18.716 -0.410 17.470 1.00 98.44 328 TYR A C 1
ATOM 2616 O O . TYR A 1 328 ? -18.110 0.148 16.558 1.00 98.44 328 TYR A O 1
ATOM 2624 N N . ARG A 1 329 ? -19.193 -1.654 17.345 1.00 97.69 329 ARG A N 1
ATOM 2625 C CA . ARG A 1 329 ? -19.011 -2.441 16.120 1.00 97.69 329 ARG A CA 1
ATOM 2626 C C . ARG A 1 329 ? -20.179 -2.227 15.171 1.00 97.69 329 ARG A C 1
ATOM 2628 O O . ARG A 1 329 ? -21.319 -2.554 15.494 1.00 97.69 329 ARG A O 1
ATOM 2635 N N . VAL A 1 330 ? -19.871 -1.760 13.971 1.00 96.19 330 VAL A N 1
ATOM 2636 C CA . VAL A 1 330 ? -20.841 -1.431 12.927 1.00 96.19 330 VAL A CA 1
ATOM 2637 C C . VAL A 1 330 ? -20.934 -2.589 11.938 1.00 96.19 330 VAL A C 1
ATOM 2639 O O . VAL A 1 330 ? -19.949 -3.273 11.656 1.00 96.19 330 VAL A O 1
ATOM 2642 N N . ASN A 1 331 ? -22.132 -2.839 11.416 1.00 92.81 331 ASN A N 1
ATOM 2643 C CA . ASN A 1 331 ? -22.285 -3.713 10.262 1.00 92.81 331 ASN A CA 1
ATOM 2644 C C . ASN A 1 331 ? -21.851 -2.931 9.016 1.00 92.81 331 ASN A C 1
ATOM 2646 O O . ASN A 1 331 ? -22.502 -1.942 8.683 1.00 92.81 331 ASN A O 1
ATOM 2650 N N . PRO A 1 332 ? -20.788 -3.338 8.314 1.00 89.25 332 PRO A N 1
ATOM 2651 C CA . PRO A 1 332 ? -20.251 -2.529 7.229 1.00 89.25 332 PRO A CA 1
ATOM 2652 C C . PRO A 1 332 ? -21.211 -2.422 6.030 1.00 89.25 332 PRO A C 1
ATOM 2654 O O . PRO A 1 332 ? -21.181 -1.426 5.315 1.00 89.25 332 PRO A O 1
ATOM 2657 N N . GLU A 1 333 ? -22.137 -3.372 5.861 1.00 88.50 333 GLU A N 1
ATOM 2658 C CA . GLU A 1 333 ? -23.204 -3.307 4.846 1.00 88.50 333 GLU A CA 1
ATOM 2659 C C . GLU A 1 333 ? -24.253 -2.215 5.127 1.00 88.50 333 GLU A C 1
ATOM 2661 O O . GLU A 1 333 ? -24.973 -1.813 4.216 1.00 88.50 333 GLU A O 1
ATOM 2666 N N . ASP A 1 334 ? -24.330 -1.718 6.365 1.00 89.56 334 ASP A N 1
ATOM 2667 C CA . ASP A 1 334 ? -25.224 -0.617 6.743 1.00 89.56 334 ASP A CA 1
ATOM 2668 C C . ASP A 1 334 ? -24.555 0.761 6.546 1.00 89.56 334 ASP A C 1
ATOM 2670 O O . ASP A 1 334 ? -25.150 1.792 6.854 1.00 89.56 334 ASP A O 1
ATOM 2674 N N . THR A 1 335 ? -23.322 0.789 6.027 1.00 88.62 335 THR A N 1
ATOM 2675 C CA . THR A 1 335 ? -22.531 2.009 5.800 1.00 88.62 335 THR A CA 1
ATOM 2676 C C . THR A 1 335 ? -22.483 2.359 4.317 1.00 88.62 335 THR A C 1
ATOM 2678 O O . THR A 1 335 ? -22.575 1.481 3.451 1.00 88.62 335 THR A O 1
ATOM 2681 N N . LYS A 1 336 ? -22.327 3.646 3.993 1.00 88.50 336 LYS A N 1
ATOM 2682 C CA . LYS A 1 336 ? -22.135 4.058 2.597 1.00 88.50 336 LYS A CA 1
ATOM 2683 C C . LYS A 1 336 ? -20.728 3.709 2.127 1.00 88.50 336 LYS A C 1
ATOM 2685 O O . LYS A 1 336 ? -20.556 3.323 0.981 1.00 88.50 336 LYS A O 1
ATOM 2690 N N . GLU A 1 337 ? -19.741 3.843 2.997 1.00 88.44 337 GLU A N 1
ATOM 2691 C CA . GLU A 1 337 ? -18.314 3.864 2.698 1.00 88.44 337 GLU A CA 1
ATOM 2692 C C . GLU A 1 337 ? -17.745 2.454 2.564 1.00 88.44 337 GLU A C 1
ATOM 2694 O O . GLU A 1 337 ? -17.026 2.157 1.612 1.00 88.44 337 GLU A O 1
ATOM 2699 N N . TYR A 1 338 ? -18.096 1.571 3.501 1.00 91.75 338 TYR A N 1
ATOM 2700 C CA . TYR A 1 338 ? -17.426 0.284 3.673 1.00 91.75 338 TYR A CA 1
ATOM 2701 C C . TYR A 1 338 ? -18.260 -0.923 3.264 1.00 91.75 338 TYR A C 1
ATOM 2703 O O . TYR A 1 338 ? -17.810 -2.055 3.451 1.00 91.75 338 TYR A O 1
ATOM 2711 N N . LYS A 1 339 ? -19.437 -0.718 2.662 1.00 92.88 339 LYS A N 1
ATOM 2712 C CA . LYS A 1 339 ? -20.197 -1.801 2.024 1.00 92.88 339 LYS A CA 1
ATOM 2713 C C . LYS A 1 339 ? -19.352 -2.503 0.959 1.00 92.88 339 LYS A C 1
ATOM 2715 O O . LYS A 1 339 ? -18.553 -1.865 0.269 1.00 92.88 339 LYS A O 1
ATOM 2720 N N . LEU A 1 340 ? -19.556 -3.810 0.784 1.00 93.50 340 LEU A N 1
ATOM 2721 C CA . LEU A 1 340 ? -18.687 -4.653 -0.043 1.00 93.50 340 LEU A CA 1
ATOM 2722 C C . LEU A 1 340 ? -18.453 -4.107 -1.461 1.00 93.50 340 LEU A C 1
ATOM 2724 O O . LEU A 1 340 ? -17.351 -4.207 -1.989 1.00 93.50 340 LEU A O 1
ATOM 2728 N N . GLU A 1 341 ? -19.481 -3.535 -2.080 1.00 92.31 341 GLU A N 1
ATOM 2729 C CA . GLU A 1 341 ? -19.409 -2.959 -3.429 1.00 92.31 341 GLU A CA 1
ATOM 2730 C C . GLU A 1 341 ? -18.303 -1.903 -3.559 1.00 92.31 341 GLU A C 1
ATOM 2732 O O . GLU A 1 341 ? -17.625 -1.855 -4.582 1.00 92.31 341 GLU A O 1
ATOM 2737 N N . ASN A 1 342 ? -18.103 -1.105 -2.509 1.00 93.06 342 ASN A N 1
ATOM 2738 C CA . ASN A 1 342 ? -17.185 0.030 -2.496 1.00 93.06 342 ASN A CA 1
ATOM 2739 C C . ASN A 1 342 ? -15.766 -0.360 -2.072 1.00 93.06 342 ASN A C 1
ATOM 2741 O O . ASN A 1 342 ? -14.817 0.357 -2.368 1.00 93.06 342 ASN A O 1
ATOM 2745 N N . VAL A 1 343 ? -15.606 -1.506 -1.407 1.00 94.31 343 VAL A N 1
ATOM 2746 C CA . VAL A 1 343 ? -14.302 -2.000 -0.933 1.00 94.31 343 VAL A CA 1
ATOM 2747 C C . VAL A 1 343 ? -13.868 -3.296 -1.615 1.00 94.31 343 VAL A C 1
ATOM 2749 O O . VAL A 1 343 ? -12.896 -3.921 -1.197 1.00 94.31 343 VAL A O 1
ATOM 2752 N N . ARG A 1 344 ? -14.565 -3.713 -2.679 1.00 95.12 344 ARG A N 1
ATOM 2753 C CA . ARG A 1 344 ? -14.315 -4.969 -3.399 1.00 95.12 344 ARG A CA 1
ATOM 2754 C C . ARG A 1 344 ? -12.853 -5.126 -3.808 1.00 95.12 344 ARG A C 1
ATOM 2756 O O . ARG A 1 344 ? -12.279 -6.190 -3.590 1.00 95.12 344 ARG A O 1
ATOM 2763 N N . GLU A 1 345 ? -12.261 -4.092 -4.398 1.00 95.44 345 GLU A N 1
ATOM 2764 C CA . GLU A 1 345 ? -10.863 -4.130 -4.838 1.00 95.44 345 GLU A CA 1
ATOM 2765 C C . GLU A 1 345 ? -9.924 -4.364 -3.654 1.00 95.44 345 GLU A C 1
ATOM 2767 O O . GLU A 1 345 ? -9.124 -5.297 -3.697 1.00 95.44 345 GLU A O 1
ATOM 2772 N N . ARG A 1 346 ? -10.122 -3.640 -2.544 1.00 94.69 346 ARG A N 1
ATOM 2773 C CA . ARG A 1 346 ? -9.366 -3.834 -1.296 1.00 94.69 346 ARG A CA 1
ATOM 2774 C C . ARG A 1 346 ? -9.523 -5.253 -0.735 1.00 94.69 346 ARG A C 1
ATOM 2776 O O . ARG A 1 346 ? -8.556 -5.819 -0.229 1.00 94.69 346 ARG A O 1
ATOM 2783 N N . VAL A 1 347 ? -10.713 -5.852 -0.841 1.00 96.75 347 VAL A N 1
ATOM 2784 C CA . VAL A 1 347 ? -10.963 -7.248 -0.433 1.00 96.75 347 VAL A CA 1
ATOM 2785 C C . VAL A 1 347 ? -10.153 -8.226 -1.287 1.00 96.75 347 VAL A C 1
ATOM 2787 O O . VAL A 1 347 ? -9.515 -9.129 -0.746 1.00 96.75 347 VAL A O 1
ATOM 2790 N N . ILE A 1 348 ? -10.150 -8.048 -2.611 1.00 97.69 348 ILE A N 1
ATOM 2791 C CA . ILE A 1 348 ? -9.389 -8.903 -3.534 1.00 97.69 348 ILE A CA 1
ATOM 2792 C C . ILE A 1 348 ? -7.883 -8.729 -3.307 1.00 97.69 348 ILE A C 1
ATOM 2794 O O . ILE A 1 348 ? -7.157 -9.722 -3.242 1.00 97.69 348 ILE A O 1
ATOM 2798 N N . GLU A 1 349 ? -7.415 -7.491 -3.144 1.00 96.81 349 GLU A N 1
ATOM 2799 C CA . GLU A 1 349 ? -6.023 -7.172 -2.816 1.00 96.81 349 GLU A CA 1
ATOM 2800 C C . GLU A 1 349 ? -5.575 -7.853 -1.528 1.00 96.81 349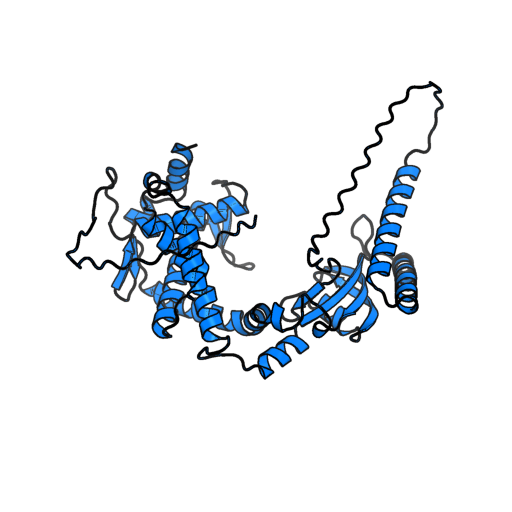 GLU A C 1
ATOM 2802 O O . GLU A 1 349 ? -4.601 -8.604 -1.549 1.00 96.81 349 GLU A O 1
ATOM 2807 N N . SER A 1 350 ? -6.314 -7.666 -0.433 1.00 96.25 350 SER A N 1
ATOM 2808 C CA . SER A 1 350 ? -6.043 -8.322 0.850 1.00 96.25 350 SER A CA 1
ATOM 2809 C C . SER A 1 350 ? -5.928 -9.842 0.698 1.00 96.25 350 SER A C 1
ATOM 2811 O O . SER A 1 350 ? -4.957 -10.449 1.144 1.00 96.25 350 SER A O 1
ATOM 2813 N N . ALA A 1 351 ? -6.861 -10.457 -0.033 1.00 97.12 351 ALA A N 1
ATOM 2814 C CA . ALA A 1 351 ? -6.917 -11.905 -0.178 1.00 97.12 351 ALA A CA 1
ATOM 2815 C C . ALA A 1 351 ? -5.835 -12.506 -1.092 1.00 97.12 351 ALA A C 1
ATOM 2817 O O . ALA A 1 351 ? -5.533 -13.697 -0.967 1.00 97.12 351 ALA A O 1
ATOM 2818 N N . LYS A 1 352 ? -5.316 -11.751 -2.073 1.00 97.94 352 LYS A N 1
ATOM 2819 C CA . LYS A 1 352 ? -4.519 -12.316 -3.184 1.00 97.94 352 LYS A CA 1
ATOM 2820 C C . LYS A 1 352 ? -3.177 -11.644 -3.437 1.00 97.94 352 LYS A C 1
ATOM 2822 O O . LYS A 1 352 ? -2.351 -12.246 -4.130 1.00 97.94 352 LYS A O 1
ATOM 2827 N N . TYR A 1 353 ? -2.924 -10.446 -2.910 1.00 97.06 353 TYR A N 1
ATOM 2828 C CA . TYR A 1 353 ? -1.718 -9.688 -3.252 1.00 97.06 353 TYR A CA 1
ATOM 2829 C C . TYR A 1 353 ? -0.434 -10.399 -2.825 1.00 97.06 353 TYR A C 1
ATOM 2831 O O . TYR A 1 353 ? 0.516 -10.436 -3.600 1.00 97.06 353 TYR A O 1
ATOM 2839 N N . GLU A 1 354 ? -0.401 -11.037 -1.652 1.00 96.38 354 GLU A N 1
ATOM 2840 C CA . GLU A 1 354 ? 0.800 -11.749 -1.193 1.00 96.38 354 GLU A CA 1
ATOM 2841 C C . GLU A 1 354 ? 1.171 -12.920 -2.124 1.00 96.38 354 GLU A C 1
ATOM 2843 O O . GLU A 1 354 ? 2.329 -13.071 -2.525 1.00 96.38 354 GLU A O 1
ATOM 2848 N N . GLU A 1 355 ? 0.182 -13.729 -2.528 1.00 97.31 355 GLU A N 1
ATOM 2849 C CA . GLU A 1 355 ? 0.377 -14.828 -3.484 1.00 97.31 355 GLU A CA 1
ATOM 2850 C C . GLU A 1 355 ? 0.879 -14.296 -4.835 1.00 97.31 355 GLU A C 1
ATOM 2852 O O . GLU A 1 355 ? 1.832 -14.827 -5.417 1.00 97.31 355 GLU A O 1
ATOM 2857 N N . PHE A 1 356 ? 0.251 -13.222 -5.316 1.00 98.56 356 PHE A N 1
ATOM 2858 C CA . PHE A 1 356 ? 0.612 -12.557 -6.559 1.00 98.56 356 PHE A CA 1
ATOM 2859 C C . PHE A 1 356 ? 2.041 -12.002 -6.525 1.00 98.56 356 PHE A C 1
ATOM 2861 O O . PHE A 1 356 ? 2.851 -12.323 -7.399 1.00 98.56 356 PHE A O 1
ATOM 2868 N N . ASP A 1 357 ? 2.376 -11.206 -5.512 1.00 98.00 357 ASP A N 1
ATOM 2869 C CA . ASP A 1 357 ? 3.678 -10.560 -5.376 1.00 98.00 357 ASP A CA 1
ATOM 2870 C C . ASP A 1 357 ? 4.796 -11.600 -5.250 1.00 98.00 357 ASP A C 1
ATOM 2872 O O . ASP A 1 357 ? 5.848 -11.469 -5.884 1.00 98.00 357 ASP A O 1
ATOM 2876 N N . LYS A 1 358 ? 4.546 -12.703 -4.536 1.00 98.31 358 LYS A N 1
ATOM 2877 C CA . LYS A 1 358 ? 5.468 -13.839 -4.487 1.00 98.31 358 LYS A CA 1
ATOM 2878 C C . LYS A 1 358 ? 5.712 -14.445 -5.872 1.00 98.31 358 LYS A C 1
ATOM 2880 O O . LYS A 1 358 ? 6.871 -14.669 -6.231 1.00 98.31 358 LYS A O 1
ATOM 2885 N N . GLU A 1 359 ? 4.669 -14.672 -6.679 1.00 98.31 359 GLU A N 1
ATOM 2886 C CA . GLU A 1 359 ? 4.818 -15.171 -8.057 1.00 98.31 359 GLU A CA 1
ATOM 2887 C C . GLU A 1 359 ? 5.660 -14.209 -8.917 1.00 98.31 359 GLU A C 1
ATOM 2889 O O . GLU A 1 359 ? 6.536 -14.650 -9.676 1.00 98.31 359 GLU A O 1
ATOM 2894 N N . ILE A 1 360 ? 5.416 -12.900 -8.802 1.00 98.62 360 ILE A N 1
ATOM 2895 C CA . ILE A 1 360 ? 6.166 -11.876 -9.539 1.00 98.62 360 ILE A CA 1
ATOM 2896 C C . ILE A 1 360 ? 7.626 -11.839 -9.080 1.00 98.62 360 ILE A C 1
ATOM 2898 O O . ILE A 1 360 ? 8.518 -11.923 -9.927 1.00 98.62 360 ILE A O 1
ATOM 2902 N N . LYS A 1 361 ? 7.901 -11.820 -7.770 1.00 98.00 361 LYS A N 1
ATOM 2903 C CA . LYS A 1 361 ? 9.261 -11.866 -7.200 1.00 98.00 361 LYS A CA 1
ATOM 2904 C C . LYS A 1 361 ? 10.029 -13.112 -7.648 1.00 98.00 361 LYS A C 1
ATOM 2906 O O . LYS A 1 361 ? 11.204 -13.027 -8.011 1.00 98.00 361 LYS A O 1
ATOM 2911 N N . GLU A 1 362 ? 9.389 -14.278 -7.676 1.00 98.50 362 GLU A N 1
ATOM 2912 C CA . GLU A 1 362 ? 10.008 -15.505 -8.189 1.00 98.50 362 GLU A CA 1
ATOM 2913 C C . GLU A 1 362 ? 10.327 -15.429 -9.685 1.00 98.50 362 GLU A C 1
ATOM 2915 O O . GLU A 1 362 ? 11.340 -15.974 -10.136 1.00 98.50 362 GLU A O 1
ATOM 2920 N N . TYR A 1 363 ? 9.479 -14.766 -10.473 1.00 98.50 363 TYR A N 1
ATOM 2921 C CA . TYR A 1 363 ? 9.731 -14.569 -11.896 1.00 98.50 363 TYR A CA 1
ATOM 2922 C C . TYR A 1 363 ? 10.832 -13.530 -12.151 1.00 98.50 363 TYR A C 1
ATOM 2924 O O . TYR A 1 363 ? 11.711 -13.778 -12.977 1.00 98.50 363 TYR A O 1
ATOM 2932 N N . VAL A 1 364 ? 10.877 -12.448 -11.369 1.00 98.50 364 VAL A N 1
ATOM 2933 C CA . VAL A 1 364 ? 11.980 -11.473 -11.358 1.00 98.50 364 VAL A CA 1
ATOM 2934 C C . VAL A 1 364 ? 13.320 -12.173 -11.129 1.00 98.50 364 VAL A C 1
ATOM 2936 O O . VAL A 1 364 ? 14.226 -12.016 -11.944 1.00 98.50 364 VAL A O 1
ATOM 2939 N N . LYS A 1 365 ? 13.424 -13.046 -10.115 1.00 98.00 365 LYS A N 1
ATOM 2940 C CA . LYS A 1 365 ? 14.640 -13.842 -9.843 1.00 98.00 365 LYS A CA 1
ATOM 2941 C C . LYS A 1 365 ? 15.066 -14.734 -11.017 1.00 98.00 365 LYS A C 1
ATOM 2943 O O . LYS A 1 365 ? 16.231 -15.120 -11.115 1.00 98.00 365 LYS A O 1
ATOM 2948 N N . LYS A 1 366 ? 14.137 -15.124 -11.899 1.00 97.50 366 LYS A N 1
ATOM 2949 C CA . LYS A 1 366 ? 14.455 -15.881 -13.123 1.00 97.50 366 LYS A CA 1
ATOM 2950 C C . LYS A 1 366 ? 15.003 -14.958 -14.209 1.00 97.50 366 LYS A C 1
ATOM 2952 O O . LYS A 1 366 ? 16.048 -15.281 -14.763 1.00 97.50 366 LYS A O 1
ATOM 2957 N N . ILE A 1 367 ? 14.340 -13.827 -14.466 1.00 97.31 367 ILE A N 1
ATOM 2958 C CA . ILE A 1 367 ? 14.780 -12.814 -15.444 1.00 97.31 367 ILE A CA 1
ATOM 2959 C C . ILE A 1 367 ? 16.173 -12.284 -15.082 1.00 97.31 367 ILE A C 1
ATOM 2961 O O . ILE A 1 367 ? 17.035 -12.124 -15.944 1.00 97.31 367 ILE A O 1
ATOM 2965 N N . GLU A 1 368 ? 16.407 -12.058 -13.791 1.00 96.94 368 GLU A N 1
ATOM 2966 C CA . GLU A 1 368 ? 17.633 -11.487 -13.243 1.00 96.94 368 GLU A CA 1
ATOM 2967 C C . GLU A 1 368 ? 18.911 -12.247 -13.637 1.00 96.94 368 GLU A C 1
ATOM 2969 O O . GLU A 1 368 ? 19.965 -11.630 -13.789 1.00 96.94 368 GLU A O 1
ATOM 2974 N N . LYS A 1 369 ? 18.834 -13.568 -13.845 1.00 96.19 369 LYS A N 1
ATOM 2975 C CA . LYS A 1 369 ? 20.002 -14.414 -14.153 1.00 96.19 369 LYS A CA 1
ATOM 2976 C C . LYS A 1 369 ? 20.697 -14.032 -15.457 1.00 96.19 369 LYS A C 1
ATOM 2978 O O . LYS A 1 369 ? 21.920 -14.116 -15.539 1.00 96.19 369 LYS A O 1
ATOM 2983 N N . ASP A 1 370 ? 19.920 -13.593 -16.441 1.00 93.06 370 ASP A N 1
ATOM 2984 C CA . ASP A 1 370 ? 20.405 -13.235 -17.776 1.00 93.06 370 ASP A CA 1
ATOM 2985 C C . ASP A 1 370 ? 20.265 -11.731 -18.066 1.00 93.06 370 ASP A C 1
ATOM 2987 O O . ASP A 1 370 ? 20.566 -11.270 -19.168 1.00 93.06 370 ASP A O 1
ATOM 2991 N N . PHE A 1 371 ? 19.847 -10.954 -17.064 1.00 95.31 371 PHE A N 1
ATOM 2992 C CA . PHE A 1 371 ? 19.722 -9.504 -17.121 1.00 95.31 371 PHE A CA 1
ATOM 2993 C C . PHE A 1 371 ? 21.093 -8.822 -17.100 1.00 95.31 371 PHE A C 1
ATOM 2995 O O . PHE A 1 371 ? 21.914 -9.037 -16.203 1.00 95.31 371 PHE A O 1
ATOM 3002 N N . LYS A 1 372 ? 21.345 -7.946 -18.077 1.00 96.31 372 LYS A N 1
ATOM 3003 C CA . LYS A 1 372 ? 22.619 -7.229 -18.209 1.00 96.31 372 LYS A CA 1
ATOM 3004 C C . LYS A 1 372 ? 22.385 -5.737 -18.357 1.00 96.31 372 LYS A C 1
ATOM 3006 O O . LYS A 1 372 ? 21.745 -5.310 -19.311 1.00 96.31 372 LYS A O 1
ATOM 3011 N N . ILE A 1 373 ? 23.003 -4.945 -17.478 1.00 95.56 373 ILE A N 1
ATOM 3012 C CA . ILE A 1 373 ? 23.103 -3.490 -17.650 1.00 95.56 373 ILE A CA 1
ATOM 3013 C C . ILE A 1 373 ? 24.465 -3.133 -18.243 1.00 95.56 373 ILE A C 1
ATOM 3015 O O . ILE A 1 373 ? 25.517 -3.610 -17.806 1.00 95.56 373 ILE A O 1
ATOM 3019 N N . ASN A 1 374 ? 24.457 -2.252 -19.237 1.00 95.44 374 ASN A N 1
ATOM 3020 C CA . ASN A 1 374 ? 25.658 -1.738 -19.860 1.00 95.44 374 ASN A CA 1
ATOM 3021 C C . ASN A 1 374 ? 26.498 -0.926 -18.857 1.00 95.44 374 ASN A C 1
ATOM 3023 O O . ASN A 1 374 ? 26.093 0.138 -18.389 1.00 95.44 374 ASN A O 1
ATOM 3027 N N . LYS A 1 375 ? 27.729 -1.380 -18.591 1.00 94.38 375 LYS A N 1
ATOM 3028 C CA . LYS A 1 375 ? 28.657 -0.722 -17.651 1.00 94.38 375 LYS A CA 1
ATOM 3029 C C . LYS A 1 375 ? 28.987 0.729 -18.023 1.00 94.38 375 LYS A C 1
ATOM 3031 O O . LYS A 1 375 ? 29.274 1.535 -17.144 1.00 94.38 375 LYS A O 1
ATOM 3036 N N . THR A 1 376 ? 28.959 1.079 -19.312 1.00 93.62 376 THR A N 1
ATOM 3037 C CA . THR A 1 376 ? 29.178 2.467 -19.752 1.00 93.62 376 THR A CA 1
ATOM 3038 C C . THR A 1 376 ? 28.009 3.359 -19.361 1.00 93.62 376 THR A C 1
ATOM 3040 O O . THR A 1 376 ? 28.255 4.499 -18.977 1.00 93.62 376 THR A O 1
ATOM 3043 N N . VAL A 1 377 ? 26.777 2.843 -19.425 1.00 93.38 377 VAL A N 1
ATOM 3044 C CA . VAL A 1 377 ? 25.582 3.556 -18.955 1.00 93.38 377 VAL A CA 1
ATOM 3045 C C . VAL A 1 377 ? 25.667 3.755 -17.447 1.00 93.38 377 VAL A C 1
ATOM 3047 O O . VAL A 1 377 ? 25.650 4.898 -17.018 1.00 93.38 377 VAL A O 1
ATOM 3050 N N . LEU A 1 378 ? 25.908 2.698 -16.661 1.00 92.19 378 LEU A N 1
ATOM 3051 C CA . LEU A 1 378 ? 26.044 2.812 -15.197 1.00 92.19 378 LEU A CA 1
ATOM 3052 C C . LEU A 1 378 ? 27.095 3.843 -14.762 1.00 92.19 378 LEU A C 1
ATOM 3054 O O . LEU A 1 378 ? 26.895 4.568 -13.798 1.00 92.19 378 LEU A O 1
ATOM 3058 N N . ARG A 1 379 ? 28.216 3.936 -15.487 1.00 92.38 379 ARG A N 1
ATOM 3059 C CA . ARG A 1 379 ? 29.289 4.891 -15.176 1.00 92.38 379 ARG A CA 1
ATOM 3060 C C . ARG A 1 379 ? 28.953 6.342 -15.541 1.00 92.38 379 ARG A C 1
ATOM 3062 O O . ARG A 1 379 ? 29.558 7.249 -14.984 1.00 92.38 379 ARG A O 1
ATOM 3069 N N . ARG A 1 380 ? 28.099 6.572 -16.542 1.00 90.19 380 ARG A N 1
ATOM 3070 C CA . ARG A 1 380 ? 27.858 7.914 -17.112 1.00 90.19 380 ARG A CA 1
ATOM 3071 C C . ARG A 1 380 ? 26.499 8.500 -16.757 1.00 90.19 380 ARG A C 1
ATOM 3073 O O . ARG A 1 380 ? 26.374 9.713 -16.677 1.00 90.19 380 ARG A O 1
ATOM 3080 N N . CYS A 1 381 ? 25.506 7.647 -16.574 1.00 93.62 381 CYS A N 1
ATOM 3081 C CA . CYS A 1 381 ? 24.132 7.988 -16.245 1.00 93.62 381 CYS A CA 1
ATOM 3082 C C . CYS A 1 381 ? 23.917 7.697 -14.757 1.00 93.62 381 CYS A C 1
ATOM 3084 O O . CYS A 1 381 ? 23.259 6.718 -14.403 1.00 93.62 381 CYS A O 1
ATOM 3086 N N . THR A 1 382 ? 24.568 8.486 -13.900 1.00 95.56 382 THR A N 1
ATOM 3087 C CA . THR A 1 382 ? 24.517 8.309 -12.443 1.00 95.56 382 THR A CA 1
ATOM 3088 C C . THR A 1 382 ? 23.432 9.192 -11.820 1.00 95.56 382 THR A C 1
ATOM 3090 O O . THR A 1 382 ? 23.129 10.251 -12.377 1.00 95.56 382 THR A O 1
ATOM 3093 N N . PRO A 1 383 ? 22.883 8.821 -10.647 1.00 96.94 383 PRO A N 1
ATOM 3094 C CA . PRO A 1 383 ? 21.959 9.671 -9.893 1.00 96.94 383 PRO A CA 1
ATOM 3095 C C . PRO A 1 383 ? 22.481 11.101 -9.659 1.00 96.94 383 PRO A C 1
ATOM 3097 O O . PRO A 1 383 ? 21.770 12.070 -9.896 1.00 96.94 383 PRO A O 1
ATOM 3100 N N . LYS A 1 384 ? 23.760 11.254 -9.292 1.00 95.94 384 LYS A N 1
ATOM 3101 C CA . LYS A 1 384 ? 24.390 12.575 -9.094 1.00 95.94 384 LYS A CA 1
ATOM 3102 C C . LYS A 1 384 ? 24.501 13.387 -10.380 1.00 95.94 384 LYS A C 1
ATOM 3104 O O . LYS A 1 384 ? 24.467 14.613 -10.344 1.00 95.94 384 LYS A O 1
ATOM 3109 N N . GLN A 1 385 ? 24.712 12.728 -11.520 1.00 94.56 385 GLN A N 1
ATOM 3110 C CA . GLN A 1 385 ? 24.730 13.425 -12.803 1.00 94.56 385 GLN A CA 1
ATOM 3111 C C . GLN A 1 385 ? 23.321 13.891 -13.179 1.00 94.56 385 GLN A C 1
ATOM 3113 O O . GLN A 1 385 ? 23.169 15.032 -13.601 1.00 94.56 385 GLN A O 1
ATOM 3118 N N . LEU A 1 386 ? 22.310 13.049 -12.954 1.00 94.50 386 LEU A N 1
ATOM 3119 C CA . LEU A 1 386 ? 20.911 13.408 -13.153 1.00 94.50 386 LEU A CA 1
ATOM 3120 C C . LEU A 1 386 ? 20.513 14.630 -12.308 1.00 94.50 386 LEU A C 1
ATOM 3122 O O . LEU A 1 386 ? 19.970 15.579 -12.858 1.00 94.50 386 LEU A O 1
ATOM 3126 N N . GLU A 1 387 ? 20.836 14.650 -11.011 1.00 94.81 387 GLU A N 1
ATOM 3127 C CA . GLU A 1 387 ? 20.564 15.803 -10.136 1.00 94.81 387 GLU A CA 1
ATOM 3128 C C . GLU A 1 387 ? 21.204 17.096 -10.661 1.00 94.81 387 GLU A C 1
ATOM 3130 O O . GLU A 1 387 ? 20.566 18.146 -10.719 1.00 94.81 387 GLU A O 1
ATOM 3135 N N . LYS A 1 388 ? 22.460 17.023 -11.119 1.00 93.25 388 LYS A N 1
ATOM 3136 C CA . LYS A 1 388 ? 23.127 18.173 -11.748 1.00 93.25 388 LYS A CA 1
ATOM 3137 C C . LYS A 1 388 ? 22.414 18.646 -13.006 1.00 93.25 388 LYS A C 1
ATOM 3139 O O . LYS A 1 388 ? 22.491 19.830 -13.313 1.00 93.25 388 LYS A O 1
ATOM 3144 N N . ASP A 1 389 ? 21.809 17.741 -13.766 1.00 91.06 389 ASP A N 1
ATOM 3145 C CA . ASP A 1 389 ? 21.095 18.087 -14.990 1.00 91.06 389 ASP A CA 1
ATOM 3146 C C . ASP A 1 389 ? 19.721 18.701 -14.685 1.00 91.06 389 ASP A C 1
ATOM 3148 O O . ASP A 1 389 ? 19.370 19.683 -15.334 1.00 91.06 389 ASP A O 1
ATOM 3152 N N . ILE A 1 390 ? 19.026 18.228 -13.643 1.00 90.81 390 ILE A N 1
ATOM 3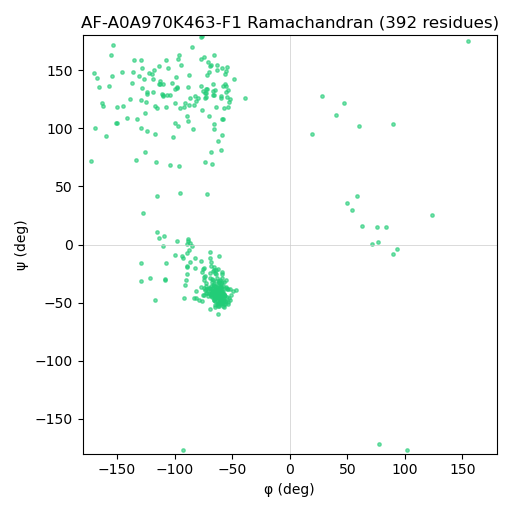153 C CA . ILE A 1 390 ? 17.799 18.845 -13.106 1.00 90.81 390 ILE A CA 1
ATOM 3154 C C . ILE A 1 390 ? 18.079 20.295 -12.677 1.00 90.81 390 ILE A C 1
ATOM 3156 O O . ILE A 1 390 ? 17.418 21.224 -13.134 1.00 90.81 390 ILE A O 1
ATOM 3160 N N . ASN A 1 391 ? 19.131 20.512 -11.883 1.00 88.19 391 ASN A N 1
ATOM 3161 C CA . ASN A 1 391 ? 19.457 21.825 -11.314 1.00 88.19 391 ASN A CA 1
ATOM 3162 C C . ASN A 1 391 ? 19.949 22.868 -12.334 1.00 88.19 391 ASN A C 1
ATOM 3164 O O . ASN A 1 391 ? 20.152 24.023 -11.975 1.00 88.19 391 ASN A O 1
ATOM 3168 N N . LYS A 1 392 ? 20.173 22.498 -13.601 1.00 84.56 392 LYS A N 1
ATOM 3169 C CA . LYS A 1 392 ? 20.527 23.462 -14.661 1.00 84.56 392 LYS A CA 1
ATOM 3170 C C . LYS A 1 392 ? 19.328 24.260 -15.177 1.00 84.56 392 LYS A C 1
ATOM 3172 O O . LYS A 1 392 ? 19.545 25.218 -15.916 1.00 84.56 392 LYS A O 1
ATOM 3177 N N . GLN A 1 393 ? 18.104 23.841 -14.859 1.00 65.75 393 GLN A N 1
ATOM 3178 C CA . GLN A 1 393 ? 16.877 24.555 -15.222 1.00 65.75 393 GLN A CA 1
ATOM 3179 C C . GLN A 1 393 ? 16.293 25.398 -14.076 1.00 65.75 393 GLN A C 1
ATOM 3181 O O . GLN A 1 393 ? 15.365 26.163 -14.338 1.00 65.75 393 GLN A O 1
ATOM 3186 N N . SER A 1 394 ? 16.831 25.262 -12.857 1.00 52.97 394 SER A N 1
ATOM 3187 C CA . SER A 1 394 ? 16.389 25.966 -11.643 1.00 52.97 394 SER A CA 1
ATOM 3188 C C . SER A 1 394 ? 16.903 27.398 -11.538 1.00 52.97 394 SER A C 1
ATOM 3190 O O . SER A 1 394 ? 18.075 27.642 -11.917 1.00 52.97 394 SER A O 1
#

pLDDT: mean 84.9, std 23.51, range [21.19, 98.81]

Radius of gyration: 29.29 Å; Cα contacts (8 Å, |Δi|>4): 416; chains: 1; bounding box: 59×68×87 Å

Mean predicted aligned error: 10.9 Å

Nearest PDB structures (foldseek):
  7s24-assembly1_A  TM=4.269E-01  e=9.737E+00  Escherichia coli

Solvent-accessible surface area (backbone atoms only — not comparable to full-atom values): 23455 Å² total; per-residue (Å²): 136,92,77,92,79,91,80,91,80,89,83,90,80,91,79,78,92,77,79,91,76,81,85,70,84,82,76,90,84,68,96,64,61,72,54,27,33,39,41,71,89,69,53,72,42,36,34,30,37,49,45,33,38,41,48,49,36,46,49,55,49,26,64,73,64,76,43,82,68,77,86,48,72,42,73,50,76,71,73,94,80,31,44,78,27,47,42,66,55,44,36,53,49,49,24,53,51,48,53,42,47,44,50,41,38,51,52,47,22,64,72,72,72,51,69,73,51,73,64,57,54,47,52,54,47,58,57,54,70,73,54,54,71,65,76,36,47,79,68,63,22,42,46,68,29,38,48,54,42,50,50,40,79,74,40,39,62,61,40,45,50,47,53,28,39,33,90,90,20,93,60,36,60,50,72,65,56,52,52,50,50,38,70,75,33,51,46,28,32,35,72,51,78,44,70,40,45,46,98,86,68,44,74,48,53,76,64,56,49,45,53,55,49,56,52,47,46,54,44,52,52,49,27,71,74,69,75,40,65,65,65,37,49,54,51,49,54,51,55,50,56,54,47,58,50,53,56,58,63,63,75,69,82,77,89,81,92,77,93,80,82,88,81,90,84,88,81,90,76,90,75,90,73,92,70,88,67,83,66,83,78,72,67,85,67,62,43,77,43,46,59,88,79,49,57,64,45,56,44,50,52,54,65,75,31,52,74,79,33,69,44,80,45,73,41,34,55,89,77,72,44,51,30,44,26,40,35,34,22,45,55,36,77,82,39,89,71,60,16,62,86,70,38,44,67,62,49,52,44,72,76,40,42,68,66,51,50,51,54,47,53,57,45,27,64,57,52,53,77,48,49,42,70,38,66,67,40,62,74,66,69,34,68,71,53,50,53,56,41,58,57,70,78,107

Foldseek 3Di:
DDDDDDDDDDDDDDDDDDDDDPPDDDPPDDPDDQFFKAFPVGDTDGLQLLLLLLVVLLVVVCVVVVHDDQPDWDFDDDDPPTDTDGPQVVSVVSSVLLVLLLVLLVVLCVVQVFDDDPVLVVVLVVVLVPDDQCNCVLSVHGSVSNSVSCCSVPPSVVRSLCCQADDPHPNHDDPVNLVVLCVVFKWKKFKDKDFQADPVQHGHDPVSVVVVVVVLVVLQVVCVVPVDNVVSVVVVVVVVVVVVVVVVVVVPPDDDDDDDDDDDDDDDDDDDDPPPPPPVDAPPRMDMGGCLPADVFVVVQRVVADASGWDWDWTAHVVHTIMIMTMHTHDLCVHPCRNCVNCVSVSSCSVPVVVVVVVSVVSSVVRVVRMDGDPSSPVQSTSVVSVVSVVVVD